Protein 6OME (pdb70)

Organism: Chlamydia trachomatis serovar D (strain ATCC VR-885 / DSM 19411 / UW-3/Cx) (NCBI:txid272561)

Solvent-accessible surface area: 19829 Å² total

Sequence (499 aa):
VVLLYSQASWDQRSKADALVLPFWMKNSKAQEAAVVDEDYKLVYQNALSNFSGKKGETAFLFGNDHTKEQKIVLLGLGKSEEVSGTTVLEAYAQATTVLRKAKCKTVNILFPTISQLRFSVEEEFLTNLAAGVLSLNYNYPTYHKVDTSLPFLEKVTVIGIVSKVGDKIFRKEESSLFEGVYLTRDLVNTNADEVTPEKLAAVAKGLAGEFASLDVKIILDRKAILKEKMGLLAAVAKGAAVEPRFIVLDYQGKPKSKDRTVLIGKGVTFDSGGLDLKPGKAMITMKEDMAGAATVLGIFSALASLELPINVTGIIPATENAIGSAAYKMGDVYVGMTGLSVEIGSTDAEGRLILADAISYALKYCNPTRIIDFATLTGAMVVSLGESVAGFFANNDVLARDLAEASSETGEALWRMPLVEKYDQALHSDIADMKNIGSNRAGSITAALFLQRFLEDNPVAWAHLDIAGTAYHEKEELPYPKYATGFGVRCLIHYMEKFLSK

Secondary structure (DSSP, 8-state):
---EEEE--STTPPP-SEEEEEEEEETTEEEESS---HHHHHHHGGGGGG----TT-EEEEE--TT-SSSEEEEEE---GGG--HHHHHHHHHHHHHHHHHTT--EEEEEPP--TTSSS-HHHHHHHHHHHHHHHS-------SS--PPPPP-EEEEETS-HHHHHHHHHHHHHHHHHHHHHHHHHHS-TTTS-HHHHHHHHHHHHHH-TTEEEEEE-HHHHHHTT-HHHHHHHTT-SS--EEEEEEEES-TT---EEEEEE-EEEEE--TTSPPPHHHHTTGGGGGHHHHHHHHHHHHHHHHT-SSEEEEEEEEEEE--STTPPPTT-EEE-TTS-EEE-S-TT--HHHHHHHHHHHHHHHS--SEEEEEE---HHHHHHHTTTSEEEEES-HHHHHHHHHHHHHHT--EEE----GGGGGGG--SSSSEESS-SSS-HHHHHHHHHHHTTTT---EEEEEE-TTTSEESS--TTS-SEE--TTHHHHHHHIIIIII-

CATH classification: 3.40.630.10

Radius of gyration: 24.14 Å; Cα contacts (8 Å, |Δi|>4): 1195; chains: 1; bounding box: 79×53×53 Å

Foldseek 3Di:
DQAEFEAADPVPDAFFQEEEFAWEADPQFTHGQADDDVLVVVQCVVVRVVDRQAQLDWDWDADDPSDRHGIYIYWHQYHLQPGDLQSLLQRLLSVLVVCLVVVTAEYEYEDGDCVVYPDDPLSNLLSNLLLNLQNLAWADDDDPDDDTGDGHRYYYYYNDDRVRRVVSNVLSVQLVVLLNQLRRLLRDDLVCNAQVVLQVLLVVLCVVFVQKDKDKDWLVRCVVLVAFLLNQQQQPAPDIKMKMKMKGQLAVVDLAEEEEEFQAQCAEQQAPLGDDPVVRVSRNNFRSQSSLLRSLSSSCRVVSQNHIYMYIYTHHHRDYDDRHRDQQDWIAGSVGFIAGEPTSSQSRLSSLLNRLLVCVVPVSHLEYETEGLGDPLQCVVPNQQEWEKEKPDVVVVVLLCVLCSSNVRHYDYDYLDPVQCCQQDDPVGNGYSAGVDDNGVNNSVSSSVVSCVPVPHIYMYINNNRHQFACDQDPSHGHTGGSRPSSSVSSSCNPPPRD

Nearest PDB structures (foldseek):
  6ome-assembly1_A  TM=1.002E+00  e=0.000E+00  Chlamydia trachomatis D/UW-3/CX
  7y1s-assembly1_A  TM=9.127E-01  e=7.440E-50  Bacillus amyloliquefaciens
  5ntf-assembly1_A  TM=8.132E-01  e=7.610E-37  Trypanosoma cruzi
  5ntd-assembly1_G-2  TM=8.049E-01  e=6.940E-36  Trypanosoma brucei brucei
  2hb6-assembly1_A  TM=7.977E-01  e=1.143E-36  Caenorhabditis elegans

B-factor: mean 37.84, std 17.18, range [16.48, 112.56]

InterPro domains:
  IPR000819 Peptidase M17, leucyl aminopeptidase, C-terminal [PF00883] (181-490)
  IPR000819 Peptidase M17, leucyl aminopeptidase, C-terminal [PS00631] (343-350)
  IPR008283 Peptidase M17, leucyl aminopeptidase, N-terminal [PF02789] (20-143)
  IPR011356 Peptidase M17, leucine aminopeptidase/peptidase B [PR00481] (258-275)
  IPR011356 Peptidase M17, leucine aminopeptidase/peptidase B [PR00481] (280-301)
  IPR011356 Peptidase M17, leucine aminopeptidase/peptidase B [PR00481] (317-338)
  IPR011356 Peptidase M17, leucine aminopeptidase/peptidase B [PR00481] (339-359)
  IPR011356 Peptidase M17, leucine aminopeptidase/peptidase B [PR00481] (368-383)
  IPR011356 Peptidase M17, leucine aminopeptidase/peptidase B [PTHR11963] (30-495)
  IPR011356 Peptidase M17, leucine aminopeptidase/peptidase B [cd00433] (16-492)
  IPR023042 Peptidase M17, leucine aminopeptidase [MF_00181] (4-498)
  IPR043472 Macro domain-like [G3DSA:3.40.220.10] (6-166)
  IPR043472 Macro domain-like [SSF52949] (12-179)

Structure (mmCIF, N/CA/C/O backbone):
data_6OME
#
_entry.id   6OME
#
_cell.length_a   137.960
_cell.length_b   137.960
_cell.length_c   128.140
_cell.angle_alpha   90.000
_cell.angle_beta   90.000
_cell.angle_gamma   120.000
#
_symmetry.space_group_name_H-M   'P 63 2 2'
#
loop_
_entity.id
_entity.type
_entity.pdbx_description
1 polymer 'Probable cytosol aminopeptidase'
2 non-polymer 'CARBONATE ION'
3 non-polymer 1,2-ETHANEDIOL
4 non-polymer '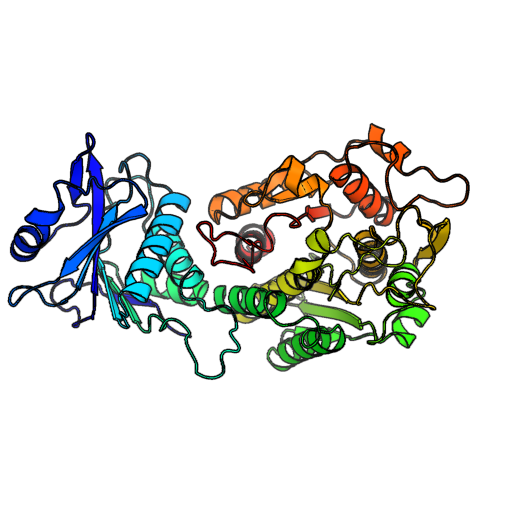SULFATE ION'
5 non-polymer 'ZINC ION'
6 non-polymer 'SODIUM ION'
7 non-polymer 'CHLORIDE ION'
8 non-polymer LEUCINE
9 water water
#
loop_
_atom_site.group_PDB
_atom_site.id
_atom_site.type_symbol
_atom_site.label_atom_id
_atom_site.label_alt_id
_atom_site.label_comp_id
_atom_site.label_asym_id
_atom_site.label_entity_id
_atom_site.label_seq_id
_atom_site.pdbx_PDB_ins_code
_atom_site.Cartn_x
_atom_site.Cartn_y
_atom_site.Cartn_z
_atom_site.occupancy
_atom_site.B_iso_or_equiv
_atom_site.auth_seq_id
_atom_site.auth_comp_id
_atom_site.auth_asym_id
_atom_site.auth_atom_id
_atom_site.pdbx_PDB_model_num
ATOM 1 N N . VAL A 1 10 ? 39.211 72.539 5.842 1.00 61.13 1 VAL A N 1
ATOM 2 C CA . VAL A 1 10 ? 40.371 73.182 6.445 1.00 63.29 1 VAL A CA 1
ATOM 3 C C . VAL A 1 10 ? 39.965 74.379 7.317 1.00 71.09 1 VAL A C 1
ATOM 4 O O . VAL A 1 10 ? 40.550 74.592 8.380 1.00 77.17 1 VAL A O 1
ATOM 6 N N . VAL A 1 11 ? 38.975 75.159 6.881 1.00 60.40 2 VAL A N 1
ATOM 7 C CA . VAL A 1 11 ? 38.483 76.281 7.682 1.00 42.05 2 VAL A CA 1
ATOM 8 C C . VAL A 1 11 ? 37.569 75.740 8.776 1.00 40.09 2 VAL A C 1
ATOM 9 O O . VAL A 1 11 ? 36.559 75.090 8.491 1.00 40.96 2 VAL A O 1
ATOM 13 N N . LEU A 1 12 ? 37.920 76.008 10.028 1.00 30.68 3 LEU A N 1
ATOM 14 C CA . LEU A 1 12 ? 37.198 75.475 11.182 1.00 32.00 3 LEU A CA 1
ATOM 15 C C . LEU A 1 12 ? 36.624 76.552 12.088 1.00 29.85 3 LEU A C 1
ATOM 16 O O . LEU A 1 12 ? 35.478 76.433 12.536 1.00 32.50 3 LEU A O 1
ATOM 21 N N . LEU A 1 13 ? 37.385 77.607 12.354 1.00 32.10 4 LEU A N 1
ATOM 22 C CA . LEU A 1 13 ? 37.082 78.575 13.396 1.00 28.42 4 LEU A CA 1
ATOM 23 C C . LEU A 1 13 ? 36.537 79.865 12.801 1.00 34.92 4 LEU A C 1
ATOM 24 O O . LEU A 1 13 ? 37.046 80.359 11.789 1.00 33.05 4 LEU A O 1
ATOM 29 N N . TYR A 1 14 ? 35.499 80.410 13.446 1.00 35.74 5 TYR A N 1
ATOM 30 C CA . TYR A 1 14 ? 34.828 81.633 13.024 1.00 32.39 5 TYR A CA 1
ATOM 31 C C . TYR A 1 14 ? 34.586 82.540 14.224 1.00 36.91 5 TYR A C 1
ATOM 32 O O . TYR A 1 14 ? 34.409 82.071 15.350 1.00 42.09 5 TYR A O 1
ATOM 41 N N . SER A 1 15 ? 34.581 83.843 13.967 1.00 36.98 6 SER A N 1
ATOM 42 C CA . SER A 1 15 ? 34.259 84.856 14.963 1.00 41.02 6 SER A CA 1
ATOM 43 C C . SER A 1 15 ? 32.809 85.289 14.808 1.00 49.49 6 SER A C 1
ATOM 44 O O . SER A 1 15 ? 32.301 85.398 13.689 1.00 52.76 6 SER A O 1
ATOM 47 N N . GLN A 1 16 ? 32.156 85.554 15.937 1.00 47.41 7 GLN A N 1
ATOM 48 C CA . GLN A 1 16 ? 30.790 86.073 15.963 1.00 47.67 7 GLN A CA 1
ATOM 49 C C . GLN A 1 16 ? 30.699 87.088 17.092 1.00 44.07 7 GLN A C 1
ATOM 50 O O . GLN A 1 16 ? 30.971 86.752 18.246 1.00 45.10 7 GLN A O 1
ATOM 56 N N . ALA A 1 17 ? 30.315 88.323 16.767 1.00 46.87 8 ALA A N 1
ATOM 57 C CA . ALA A 1 17 ? 30.323 89.382 17.772 1.00 50.75 8 ALA A CA 1
ATOM 58 C C . ALA A 1 17 ? 29.127 89.289 18.715 1.00 51.73 8 ALA A C 1
ATOM 59 O O . ALA A 1 17 ? 29.275 89.473 19.929 1.00 52.02 8 ALA A O 1
ATOM 61 N N . SER A 1 18 ? 27.942 89.003 18.183 1.00 55.14 9 SER A N 1
ATOM 62 C CA . SER A 1 18 ? 26.705 89.090 18.949 1.00 58.96 9 SER A CA 1
ATOM 63 C C . SER A 1 18 ? 26.338 87.732 19.532 1.00 55.59 9 SER A C 1
ATOM 64 O O . SER A 1 18 ? 26.172 86.758 18.789 1.00 56.02 9 SER A O 1
ATOM 67 N N . TRP A 1 19 ? 26.202 87.677 20.860 1.00 56.53 10 TRP A N 1
ATOM 68 C CA . TRP A 1 19 ? 25.633 86.498 21.506 1.00 59.10 10 TRP A CA 1
ATOM 69 C C . TRP A 1 19 ? 24.210 86.236 21.022 1.00 63.64 10 TRP A C 1
ATOM 70 O O . TRP A 1 19 ? 23.818 85.082 20.808 1.00 53.43 10 TRP A O 1
ATOM 81 N N . ASP A 1 20 ? 23.428 87.298 20.824 1.00 66.60 11 ASP A N 1
ATOM 82 C CA . ASP A 1 20 ? 22.016 87.134 20.500 1.00 72.74 11 ASP A CA 1
ATOM 83 C C . ASP A 1 20 ? 21.791 86.676 19.065 1.00 69.47 11 ASP A C 1
ATOM 84 O O . ASP A 1 20 ? 20.782 86.021 18.785 1.00 69.06 11 ASP A O 1
ATOM 89 N N . GLN A 1 21 ? 22.710 86.984 18.153 1.00 74.68 12 GLN A N 1
ATOM 90 C CA . GLN A 1 21 ? 22.555 86.629 16.749 1.00 77.11 12 GLN A CA 1
ATOM 91 C C . GLN A 1 21 ? 23.342 85.386 16.356 1.00 71.80 12 GLN A C 1
ATOM 92 O O . GLN A 1 21 ? 23.463 85.099 15.162 1.00 73.94 12 GLN A O 1
ATOM 98 N N . ARG A 1 22 ? 23.875 84.645 17.324 1.00 65.01 13 ARG A N 1
ATOM 99 C CA . ARG A 1 22 ? 24.600 83.424 17.005 1.00 55.49 13 ARG A CA 1
ATOM 100 C C . ARG A 1 22 ? 23.652 82.373 16.442 1.00 57.98 13 ARG A C 1
ATOM 101 O O . ARG A 1 22 ? 22.460 82.338 16.762 1.00 54.47 13 ARG A O 1
ATOM 109 N N . SER A 1 23 ? 24.193 81.511 15.591 1.00 54.43 14 SER A N 1
ATOM 110 C CA . SER A 1 23 ? 23.411 80.413 15.056 1.00 62.75 14 SER A CA 1
ATOM 111 C C . SER A 1 23 ? 23.375 79.259 16.050 1.00 60.11 14 SER A C 1
ATOM 112 O O . SER A 1 23 ? 24.172 79.187 16.990 1.00 58.15 14 SER A O 1
ATOM 115 N N . LYS A 1 24 ? 22.425 78.354 15.839 1.00 52.78 15 LYS A N 1
ATOM 116 C CA . LYS A 1 24 ? 22.376 77.147 16.647 1.00 53.93 15 LYS A CA 1
ATOM 117 C C . LYS A 1 24 ? 23.637 76.323 16.419 1.00 58.60 15 LYS A C 1
ATOM 118 O O . LYS A 1 24 ? 24.242 76.347 15.344 1.00 62.30 15 LYS A O 1
ATOM 120 N N . ALA A 1 25 ? 24.055 75.622 17.464 1.00 51.47 16 ALA A N 1
ATOM 121 C CA . ALA A 1 25 ? 25.173 74.699 17.385 1.00 44.75 16 ALA A CA 1
ATOM 122 C C . ALA A 1 25 ? 24.845 73.504 18.262 1.00 46.83 16 ALA A C 1
ATOM 123 O O . ALA A 1 25 ? 23.948 73.563 19.105 1.00 49.74 16 ALA A O 1
ATOM 125 N N . ASP A 1 26 ? 25.569 72.407 18.045 1.00 42.16 17 ASP A N 1
ATOM 126 C CA . ASP A 1 26 ? 25.335 71.208 18.842 1.00 45.94 17 ASP A CA 1
ATOM 127 C C . ASP A 1 26 ? 25.662 71.455 20.307 1.00 46.95 17 ASP A C 1
ATOM 128 O O . ASP A 1 26 ? 24.994 70.922 21.204 1.00 47.87 17 ASP A O 1
ATOM 133 N N . ALA A 1 27 ? 26.682 72.266 20.568 1.00 38.87 18 ALA A N 1
ATOM 134 C CA . ALA A 1 27 ? 27.204 72.439 21.910 1.00 42.13 18 ALA A CA 1
ATOM 135 C C . ALA A 1 27 ? 27.560 73.898 22.145 1.00 45.82 18 ALA A C 1
ATOM 136 O O . ALA A 1 27 ? 27.856 74.651 21.213 1.00 41.74 18 ALA A O 1
ATOM 138 N N . LEU A 1 28 ? 27.514 74.284 23.417 1.00 44.68 19 LEU A N 1
ATOM 139 C CA . LEU A 1 28 ? 27.944 75.594 23.884 1.00 41.89 19 LEU A CA 1
ATOM 140 C C . LEU A 1 28 ? 28.989 75.389 24.969 1.00 40.68 19 LEU A C 1
ATOM 141 O O . LEU A 1 28 ? 28.766 74.607 25.900 1.00 50.58 19 LEU A O 1
ATOM 146 N N . VAL A 1 29 ? 30.126 76.070 24.849 1.00 35.61 20 VAL A N 1
ATOM 147 C CA . VAL A 1 29 ? 31.194 75.987 25.842 1.00 39.03 20 VAL A CA 1
ATOM 148 C C . VAL A 1 29 ? 31.187 77.277 26.647 1.00 42.71 20 VAL A C 1
ATOM 149 O O . VAL A 1 29 ? 31.504 78.352 26.123 1.00 40.32 20 VAL A O 1
ATOM 153 N N . LEU A 1 30 ? 30.848 77.170 27.924 1.00 42.90 21 LEU A N 1
ATOM 154 C CA . LEU A 1 30 ? 30.804 78.321 28.816 1.00 40.36 21 LEU A CA 1
ATOM 155 C C . LEU A 1 30 ? 32.063 78.368 29.669 1.00 45.60 21 LEU A C 1
ATOM 156 O O . LEU A 1 30 ? 32.447 77.340 30.251 1.00 44.16 21 LEU A O 1
ATOM 161 N N . PRO A 1 31 ? 32.735 79.515 29.764 1.00 41.90 22 PRO A N 1
ATOM 162 C CA . PRO A 1 31 ? 33.985 79.588 30.528 1.00 45.50 22 PRO A CA 1
ATOM 163 C C . PRO A 1 31 ? 33.761 79.995 31.978 1.00 47.57 22 PRO A C 1
ATOM 164 O O . PRO A 1 31 ? 32.905 80.821 32.296 1.00 49.17 22 PRO A O 1
ATOM 168 N N . PHE A 1 32 ? 34.561 79.412 32.871 1.00 46.99 23 PHE A N 1
ATOM 169 C CA . PHE A 1 32 ? 34.473 79.686 34.298 1.00 51.07 23 PHE A CA 1
ATOM 170 C C . PHE A 1 32 ? 35.864 79.868 34.877 1.00 49.78 23 PHE A C 1
ATOM 171 O O . PHE A 1 32 ? 36.798 79.156 34.501 1.00 46.11 23 PHE A O 1
ATOM 179 N N . TRP A 1 33 ? 35.997 80.824 35.789 1.00 55.04 24 TRP A N 1
ATOM 180 C CA . TRP A 1 33 ? 37.153 80.866 36.666 1.00 58.87 24 TRP A CA 1
ATOM 181 C C . TRP A 1 33 ? 36.869 80.035 37.912 1.00 61.08 24 TRP A C 1
ATOM 182 O O . TRP A 1 33 ? 35.740 79.605 38.163 1.00 59.34 24 TRP A O 1
ATOM 193 N N . MET A 1 34 ? 37.911 79.813 38.704 1.00 60.47 25 MET A N 1
ATOM 194 C CA . MET A 1 34 ? 37.762 79.280 40.051 1.00 61.22 25 MET A CA 1
ATOM 195 C C . MET A 1 34 ? 38.060 80.407 41.030 1.00 66.15 25 MET A C 1
ATOM 196 O O . MET A 1 34 ? 39.138 81.007 40.978 1.00 68.12 25 MET A O 1
ATOM 201 N N . LYS A 1 35 ? 37.095 80.711 41.896 1.00 71.29 26 LYS A N 1
ATOM 202 C CA . LYS A 1 35 ? 37.251 81.722 42.936 1.00 77.78 26 LYS A CA 1
ATOM 203 C C . LYS A 1 35 ? 36.909 81.079 44.269 1.00 80.19 26 LYS A C 1
ATOM 204 O O . LYS A 1 35 ? 35.765 80.662 44.480 1.00 78.46 26 LYS A O 1
ATOM 206 N N . ASN A 1 36 ? 37.898 80.999 45.158 1.00 86.97 27 ASN A N 1
ATOM 207 C CA . ASN A 1 36 ? 37.752 80.343 46.457 1.00 90.99 27 ASN A CA 1
ATOM 208 C C . ASN A 1 36 ? 37.170 78.938 46.300 1.00 92.93 27 ASN A C 1
ATOM 209 O O . ASN A 1 36 ? 36.199 78.562 46.959 1.00 98.73 27 ASN A O 1
ATOM 214 N N . SER A 1 37 ? 37.765 78.167 45.388 1.00 85.10 28 SER A N 1
ATOM 215 C CA . SER A 1 37 ? 37.393 76.775 45.133 1.00 86.49 28 SER A CA 1
ATOM 216 C C . SER A 1 37 ? 35.964 76.629 44.616 1.00 82.01 28 SER A C 1
ATOM 217 O O . SER A 1 37 ? 35.415 75.523 44.616 1.00 75.87 28 SER A O 1
ATOM 220 N N . LYS A 1 38 ? 35.347 77.721 44.171 1.00 81.64 29 LYS A N 1
ATOM 221 C CA . LYS A 1 38 ? 34.002 77.696 43.615 1.00 72.55 29 LYS A CA 1
ATOM 222 C C . LYS A 1 38 ? 34.039 78.166 42.168 1.00 68.40 29 LYS A C 1
ATOM 223 O O . LYS A 1 38 ? 34.845 79.029 41.805 1.00 70.72 29 LYS A O 1
ATOM 225 N N . ALA A 1 39 ? 33.175 77.590 41.339 1.00 62.43 30 ALA A N 1
ATOM 226 C CA . ALA A 1 39 ? 33.101 78.014 39.950 1.00 61.42 30 ALA A CA 1
ATOM 227 C C . ALA A 1 39 ? 32.517 79.416 39.866 1.00 65.08 30 ALA A C 1
ATOM 228 O O . ALA A 1 39 ? 31.532 79.734 40.536 1.00 65.93 30 ALA A O 1
ATOM 230 N N . GLN A 1 40 ? 33.137 80.261 39.043 1.00 61.90 31 GLN A N 1
ATOM 231 C CA . GLN A 1 40 ? 32.681 81.629 38.833 1.00 62.78 31 GLN A CA 1
ATOM 232 C C . GLN A 1 40 ? 32.621 81.917 37.342 1.00 60.25 31 GLN A C 1
ATOM 233 O O . GLN A 1 40 ? 33.626 81.759 36.641 1.00 54.07 31 GLN A O 1
ATOM 239 N N . GLU A 1 41 ? 31.449 82.343 36.865 1.00 60.57 32 GLU A N 1
ATOM 240 C CA . GLU A 1 41 ? 31.279 82.642 35.446 1.00 59.41 32 GLU A CA 1
ATOM 241 C C . GLU A 1 41 ? 32.322 83.648 34.981 1.00 58.91 32 GLU A C 1
ATOM 242 O O . GLU A 1 41 ? 32.537 84.681 35.622 1.00 55.47 32 GLU A O 1
ATOM 248 N N . ALA A 1 42 ? 32.973 83.336 33.862 1.00 56.18 33 ALA A N 1
ATOM 249 C CA . ALA A 1 42 ? 33.967 84.217 33.271 1.00 52.32 33 ALA A CA 1
ATOM 250 C C . ALA A 1 42 ? 33.384 85.134 32.208 1.00 53.22 33 ALA A C 1
ATOM 251 O O . ALA A 1 42 ? 34.087 86.028 31.727 1.00 61.21 33 ALA A O 1
ATOM 253 N N . ALA A 1 43 ? 32.125 84.933 31.829 1.00 53.76 34 ALA A N 1
ATOM 254 C CA . ALA A 1 43 ? 31.438 85.814 30.898 1.00 54.70 34 ALA A CA 1
ATOM 255 C C . ALA A 1 43 ? 30.014 86.027 31.387 1.00 62.80 34 ALA A C 1
ATOM 256 O O . ALA A 1 43 ? 29.522 85.309 32.261 1.00 64.01 34 ALA A O 1
ATOM 258 N N . VAL A 1 44 ? 29.352 87.033 30.817 1.00 65.39 35 VAL A N 1
ATOM 259 C CA . VAL A 1 44 ? 27.950 87.286 31.132 1.00 70.71 35 VAL A CA 1
ATOM 260 C C . VAL A 1 44 ? 27.104 86.182 30.512 1.00 72.46 35 VAL A C 1
ATOM 261 O O . VAL A 1 44 ? 27.141 85.958 29.295 1.00 69.29 35 VAL A O 1
ATOM 265 N N . VAL A 1 45 ? 26.342 85.483 31.347 1.00 68.72 36 VAL A N 1
ATOM 266 C CA . VAL A 1 45 ? 25.549 84.338 30.918 1.00 68.44 36 VAL A CA 1
ATOM 267 C C . VAL A 1 45 ? 24.078 84.662 31.125 1.00 74.35 36 VAL A C 1
ATOM 268 O O . VAL A 1 45 ? 23.684 85.128 32.201 1.00 68.88 36 VAL A O 1
ATOM 272 N N . ASP A 1 46 ? 23.278 84.434 30.083 1.00 79.71 37 ASP A N 1
ATOM 273 C CA . ASP A 1 46 ? 21.827 84.537 30.183 1.00 79.58 37 ASP A CA 1
ATOM 274 C C . ASP A 1 46 ? 21.325 83.736 31.380 1.00 81.46 37 ASP A C 1
ATOM 275 O O . ASP A 1 46 ? 21.666 82.561 31.544 1.00 82.71 37 ASP A O 1
ATOM 280 N N . GLU A 1 47 ? 20.511 84.382 32.222 1.00 77.58 38 GLU A N 1
ATOM 281 C CA . GLU A 1 47 ? 20.101 83.755 33.476 1.00 78.79 38 GLU A CA 1
ATOM 282 C C . GLU A 1 47 ? 19.303 82.476 33.240 1.00 77.98 38 GLU A C 1
ATOM 283 O O . GLU A 1 47 ? 19.302 81.580 34.092 1.00 81.15 38 GLU A O 1
ATOM 289 N N . ASP A 1 48 ? 18.625 82.369 32.095 1.00 72.52 39 ASP A N 1
ATOM 290 C CA . ASP A 1 48 ? 17.956 81.119 31.752 1.00 73.39 39 ASP A CA 1
ATOM 291 C C . ASP A 1 48 ? 18.959 79.994 31.534 1.00 81.47 39 ASP A C 1
ATOM 292 O O . ASP A 1 48 ? 18.679 78.838 31.875 1.00 85.39 39 ASP A O 1
ATOM 294 N N . TYR A 1 49 ? 20.130 80.310 30.975 1.00 75.55 40 TYR A N 1
ATOM 295 C CA . TYR A 1 49 ? 21.181 79.307 30.840 1.00 65.60 40 TYR A CA 1
ATOM 296 C C . TYR A 1 49 ? 21.788 78.959 32.191 1.00 65.55 40 TYR A C 1
ATOM 297 O O . TYR A 1 49 ? 22.150 77.800 32.425 1.00 66.05 40 TYR A O 1
ATOM 306 N N . LYS A 1 50 ? 21.896 79.942 33.088 1.00 68.70 41 LYS A N 1
ATOM 307 C CA . LYS A 1 50 ? 22.446 79.688 34.416 1.00 72.50 41 LYS A CA 1
ATOM 308 C C . LYS A 1 50 ? 21.618 78.663 35.176 1.00 70.42 41 LYS A C 1
ATOM 309 O O . LYS A 1 50 ? 22.172 77.783 35.843 1.00 68.51 41 LYS A O 1
ATOM 315 N N . LEU A 1 51 ? 20.288 78.765 35.100 1.00 70.45 42 LEU A N 1
ATOM 316 C CA . LEU A 1 51 ? 19.440 77.807 35.804 1.00 74.47 42 LEU A CA 1
ATOM 317 C C . LEU A 1 51 ? 19.640 76.390 35.277 1.00 74.69 42 LEU A C 1
ATOM 318 O O . LEU A 1 51 ? 19.504 75.421 36.033 1.00 78.64 42 LEU A O 1
ATOM 320 N N . VAL A 1 52 ? 19.989 76.252 33.997 1.00 70.42 43 VAL A N 1
ATOM 321 C CA . VAL A 1 52 ? 20.105 74.931 33.387 1.00 73.36 43 VAL A CA 1
ATOM 322 C C . VAL A 1 52 ? 21.249 74.137 34.010 1.00 75.40 43 VAL A C 1
ATOM 323 O O . VAL A 1 52 ? 21.116 72.934 34.266 1.00 83.17 43 VAL A O 1
ATOM 327 N N . TYR A 1 53 ? 22.387 74.781 34.266 1.00 65.83 44 TYR A N 1
ATOM 328 C CA . TYR A 1 53 ? 23.555 74.061 34.754 1.00 67.36 44 TYR A CA 1
ATOM 329 C C . TYR A 1 53 ? 23.766 74.199 36.257 1.00 71.34 44 TYR A C 1
ATOM 330 O O . TYR A 1 53 ? 24.814 73.779 36.758 1.00 71.78 44 TYR A O 1
ATOM 339 N N . GLN A 1 54 ? 22.794 74.759 36.988 1.00 75.76 45 GLN A N 1
ATOM 340 C CA . GLN A 1 54 ? 22.942 74.892 38.436 1.00 78.98 45 GLN A CA 1
ATOM 341 C C . GLN A 1 54 ? 23.188 73.541 39.096 1.00 86.01 45 GLN A C 1
ATOM 342 O O . GLN A 1 54 ? 23.981 73.440 40.040 1.00 83.67 45 GLN A O 1
ATOM 348 N N . ASN A 1 55 ? 22.524 72.490 38.606 1.00 90.89 46 ASN A N 1
ATOM 349 C CA . ASN A 1 55 ? 22.719 71.158 39.171 1.00 92.91 46 ASN A CA 1
ATOM 350 C C . ASN A 1 55 ? 24.186 70.745 39.130 1.00 86.11 46 ASN A C 1
ATOM 351 O O . ASN A 1 55 ? 24.677 70.075 40.046 1.00 88.89 46 ASN A O 1
ATOM 356 N N . ALA A 1 56 ? 24.903 71.150 38.084 1.00 72.17 47 ALA A N 1
ATOM 357 C CA . ALA A 1 56 ? 26.261 70.677 37.851 1.00 70.53 47 ALA A CA 1
ATOM 358 C C . ALA A 1 56 ? 27.315 71.402 38.680 1.00 77.61 47 ALA A C 1
ATOM 359 O O . ALA A 1 56 ? 28.469 70.958 38.700 1.00 82.58 47 ALA A O 1
ATOM 361 N N . LEU A 1 57 ? 26.961 72.489 39.371 1.00 74.06 48 LEU A N 1
ATOM 362 C CA . LEU A 1 57 ? 27.981 73.308 40.020 1.00 76.76 48 LEU A CA 1
ATOM 363 C C . LEU A 1 57 ? 28.553 72.674 41.281 1.00 78.72 48 LEU A C 1
ATOM 364 O O . LEU A 1 57 ? 29.635 73.080 41.720 1.00 77.43 48 LEU A O 1
ATOM 369 N N . SER A 1 58 ? 27.861 71.705 41.885 1.00 81.53 49 SER A N 1
ATOM 370 C CA . SER A 1 58 ? 28.352 71.153 43.144 1.00 90.22 49 SER A CA 1
ATOM 371 C C . SER A 1 58 ? 29.594 70.293 42.939 1.00 92.02 49 SER A C 1
ATOM 372 O O . SER A 1 58 ? 30.425 70.184 43.848 1.00 98.57 49 SER A O 1
ATOM 375 N N . ASN A 1 59 ? 29.746 69.681 41.762 1.00 80.00 50 ASN A N 1
ATOM 376 C CA . ASN A 1 59 ? 30.922 68.880 41.444 1.00 70.56 50 ASN A CA 1
ATOM 377 C C . ASN A 1 59 ? 31.788 69.524 40.364 1.00 71.76 50 ASN A C 1
ATOM 378 O O . ASN A 1 59 ? 32.606 68.841 39.743 1.00 66.74 50 ASN A O 1
ATOM 380 N N . PHE A 1 60 ? 31.619 70.823 40.127 1.00 70.99 51 PHE A N 1
ATOM 381 C CA . PHE A 1 60 ? 32.420 71.568 39.162 1.00 62.11 51 PHE A CA 1
ATOM 382 C C . PHE A 1 60 ? 32.870 72.863 39.817 1.00 69.90 51 PHE A C 1
ATOM 383 O O . PHE A 1 60 ? 32.033 73.675 40.224 1.00 69.20 51 PHE A O 1
ATOM 391 N N . SER A 1 61 ? 34.182 73.063 39.913 1.00 64.36 52 SER A N 1
ATOM 392 C CA . SER A 1 61 ? 34.717 74.208 40.634 1.00 69.38 52 SER A CA 1
ATOM 393 C C . SER A 1 61 ? 35.472 75.186 39.747 1.00 60.09 52 SER A C 1
ATOM 394 O O . SER A 1 61 ? 36.006 76.175 40.261 1.00 65.55 52 SER A O 1
ATOM 397 N N . GLY A 1 62 ? 35.525 74.951 38.440 1.00 56.21 53 GLY A N 1
ATOM 398 C CA . GLY A 1 62 ? 36.224 75.852 37.548 1.00 49.10 53 GLY A CA 1
ATOM 399 C C . GLY A 1 62 ? 37.728 75.710 37.530 1.00 53.89 53 GLY A C 1
ATOM 400 O O . GLY A 1 62 ? 38.412 76.606 37.023 1.00 54.69 53 GLY A O 1
ATOM 401 N N . LYS A 1 63 ? 38.270 74.619 38.070 1.00 56.51 54 LYS A N 1
ATOM 402 C CA . LYS A 1 63 ? 39.703 74.376 37.971 1.00 58.64 54 LYS A CA 1
ATOM 403 C C . LYS A 1 63 ? 40.100 74.243 36.502 1.00 57.50 54 LYS A C 1
ATOM 404 O O . LYS A 1 63 ? 39.291 73.856 35.655 1.00 54.64 54 LYS A O 1
ATOM 406 N N . LYS A 1 64 ? 41.350 74.591 36.190 1.00 57.80 55 LYS A N 1
ATOM 407 C CA . LYS A 1 64 ? 41.735 74.715 34.787 1.00 58.23 55 LYS A CA 1
ATOM 408 C C . LYS A 1 64 ? 41.663 73.369 34.081 1.00 55.50 55 LYS A C 1
ATOM 409 O O . LYS A 1 64 ? 42.212 72.370 34.553 1.00 53.17 55 LYS A O 1
ATOM 415 N N . GLY A 1 65 ? 40.967 73.348 32.944 1.00 48.20 56 GLY A N 1
ATOM 416 C CA . GLY A 1 65 ? 40.740 72.131 32.202 1.00 47.53 56 GLY A CA 1
ATOM 417 C C . GLY A 1 65 ? 39.616 71.264 32.720 1.00 49.13 56 GLY A C 1
ATOM 418 O O . GLY A 1 65 ? 39.269 70.272 32.065 1.00 47.91 56 GLY A O 1
ATOM 419 N N . GLU A 1 66 ? 39.041 71.588 33.876 1.00 52.23 57 GLU A N 1
ATOM 420 C CA . GLU A 1 66 ? 37.900 70.836 34.372 1.00 45.84 57 GLU A CA 1
ATOM 421 C C . GLU A 1 66 ? 36.701 71.080 33.468 1.00 47.71 57 GLU A C 1
ATOM 422 O O . GLU A 1 66 ? 36.500 72.188 32.963 1.00 45.85 57 GLU A O 1
ATOM 428 N N . THR A 1 67 ? 35.916 70.035 33.231 1.00 43.73 58 THR A N 1
ATOM 429 C CA . THR A 1 67 ? 34.723 70.163 32.412 1.00 47.22 58 THR A CA 1
ATOM 430 C C . THR A 1 67 ? 33.531 69.556 33.133 1.00 47.94 58 THR A C 1
ATOM 431 O O . THR A 1 67 ? 33.670 68.662 33.972 1.00 52.02 58 THR A O 1
ATOM 435 N N . ALA A 1 68 ? 32.355 70.071 32.807 1.00 47.23 59 ALA A N 1
ATOM 436 C CA . ALA A 1 68 ? 31.096 69.474 33.216 1.00 46.41 59 ALA A CA 1
ATOM 437 C C . ALA A 1 68 ? 30.206 69.426 31.989 1.00 53.97 59 ALA A C 1
ATOM 438 O O . ALA A 1 68 ? 30.049 70.434 31.293 1.00 59.01 59 ALA A O 1
ATOM 440 N N . PHE A 1 69 ? 29.648 68.256 31.711 1.00 50.60 60 PHE A N 1
ATOM 441 C CA . PHE A 1 69 ? 28.797 68.059 30.550 1.00 53.63 60 PHE A CA 1
ATOM 442 C C . PHE A 1 69 ? 27.351 67.919 31.000 1.00 57.67 60 PHE A C 1
ATOM 443 O O . PHE A 1 69 ? 27.052 67.148 31.918 1.00 66.57 60 PHE A O 1
ATOM 451 N N . LEU A 1 70 ? 26.460 68.658 30.348 1.00 53.19 61 LEU A N 1
ATOM 452 C CA . LEU A 1 70 ? 25.044 68.611 30.667 1.00 58.96 61 LEU A CA 1
ATOM 453 C C . LEU A 1 70 ? 24.262 68.918 29.401 1.00 58.38 61 LEU A C 1
ATOM 454 O O . LEU A 1 70 ? 24.806 69.421 28.417 1.00 53.71 61 LEU A O 1
ATOM 459 N N . PHE A 1 71 ? 22.975 68.613 29.435 1.00 60.85 62 PHE A N 1
ATOM 460 C CA . PHE A 1 71 ? 22.110 68.851 28.293 1.00 67.04 62 PHE A CA 1
ATOM 461 C C . PHE A 1 71 ? 21.322 70.137 28.492 1.00 69.19 62 PHE A C 1
ATOM 462 O O . PHE A 1 71 ? 21.012 70.528 29.620 1.00 76.19 62 PHE A O 1
ATOM 470 N N . GLY A 1 72 ? 21.017 70.802 27.380 1.00 67.19 63 GLY A N 1
ATOM 471 C CA . GLY A 1 72 ? 20.171 71.977 27.396 1.00 64.83 63 GLY A CA 1
ATOM 472 C C . GLY A 1 72 ? 18.715 71.600 27.573 1.00 65.70 63 GLY A C 1
ATOM 473 O O . GLY A 1 72 ? 18.376 70.485 27.977 1.00 69.74 63 GLY A O 1
ATOM 474 N N . ASN A 1 73 ? 17.840 72.550 27.269 1.00 66.21 64 ASN A N 1
ATOM 475 C CA . ASN A 1 73 ? 16.406 72.297 27.331 1.00 73.68 64 ASN A CA 1
ATOM 476 C C . ASN A 1 73 ? 15.718 73.202 26.314 1.00 77.06 64 ASN A C 1
ATOM 477 O O . ASN A 1 73 ? 16.367 73.753 25.418 1.00 73.24 64 ASN A O 1
ATOM 482 N N . ASP A 1 74 ? 14.399 73.361 26.454 1.00 81.12 65 ASP A N 1
ATOM 483 C CA . ASP A 1 74 ? 13.646 74.219 25.548 1.00 79.74 65 ASP A CA 1
ATOM 484 C C . ASP A 1 74 ? 14.027 75.689 25.689 1.00 85.59 65 ASP A C 1
ATOM 485 O O . ASP A 1 74 ? 13.729 76.481 24.789 1.00 86.76 65 ASP A O 1
ATOM 487 N N . HIS A 1 75 ? 14.689 76.067 26.783 1.00 86.46 66 HIS A N 1
ATOM 488 C CA . HIS A 1 75 ? 15.054 77.454 27.040 1.00 87.29 66 HIS A CA 1
ATOM 489 C C . HIS A 1 75 ? 16.472 77.797 26.598 1.00 80.79 66 HIS A C 1
ATOM 490 O O . HIS A 1 75 ? 16.887 78.952 26.741 1.00 81.08 66 HIS A O 1
ATOM 492 N N . THR A 1 76 ? 17.227 76.836 26.073 1.00 72.53 67 THR A N 1
ATOM 493 C CA . THR A 1 76 ? 18.556 77.102 25.546 1.00 66.50 67 THR A CA 1
ATOM 494 C C . THR A 1 76 ? 18.603 76.762 24.063 1.00 70.37 67 THR A C 1
ATOM 495 O O . THR A 1 76 ? 17.928 75.839 23.597 1.00 72.89 67 THR A O 1
ATOM 499 N N . LYS A 1 77 ? 19.403 77.528 23.325 1.00 69.53 68 LYS A N 1
ATOM 500 C CA . LYS A 1 77 ? 19.614 77.275 21.907 1.00 67.49 68 LYS A CA 1
ATOM 501 C C . LYS A 1 77 ? 20.345 75.950 21.718 1.00 69.27 68 LYS A C 1
ATOM 502 O O . LYS A 1 77 ? 19.782 74.991 21.181 1.00 77.59 68 LYS A O 1
ATOM 508 N N . GLU A 1 78 ? 21.592 75.886 22.173 1.00 59.17 69 GLU A N 1
ATOM 509 C CA . GLU A 1 78 ? 22.375 74.660 22.082 1.00 52.89 69 GLU A CA 1
ATOM 510 C C . GLU A 1 78 ? 21.849 73.612 23.058 1.00 60.05 69 GLU A C 1
ATOM 511 O O . GLU A 1 78 ? 21.466 73.928 24.188 1.00 62.05 69 GLU A O 1
ATOM 517 N N . GLN A 1 79 ? 21.841 72.351 22.622 1.00 57.66 70 GLN A N 1
ATOM 518 C CA . GLN A 1 79 ? 21.254 71.275 23.411 1.00 62.37 70 GLN A CA 1
ATOM 519 C C . GLN A 1 79 ? 22.272 70.489 24.222 1.00 60.98 70 GLN A C 1
ATOM 520 O O . GLN A 1 79 ? 21.877 69.658 25.045 1.00 61.61 70 GLN A O 1
ATOM 526 N N . LYS A 1 80 ? 23.560 70.720 24.009 1.00 54.48 71 LYS A N 1
ATOM 527 C CA . LYS A 1 80 ? 24.603 70.216 24.884 1.00 52.34 71 LYS A CA 1
ATOM 528 C C . LYS A 1 80 ? 25.401 71.406 25.384 1.00 53.05 71 LYS A C 1
ATOM 529 O O . LYS A 1 80 ? 25.595 72.381 24.654 1.00 51.20 71 LYS A O 1
ATOM 535 N N . ILE A 1 81 ? 25.830 71.346 26.639 1.00 52.29 72 ILE A N 1
ATOM 536 C CA . ILE A 1 81 ? 26.525 72.455 27.278 1.00 50.29 72 ILE A CA 1
ATOM 537 C C . ILE A 1 81 ? 27.740 71.908 28.009 1.00 53.15 72 ILE A C 1
ATOM 538 O O . ILE A 1 81 ? 27.622 70.972 28.809 1.00 51.65 72 ILE A O 1
ATOM 543 N N . VAL A 1 82 ? 28.905 72.482 27.728 1.00 45.02 73 VAL A N 1
ATOM 544 C CA . VAL A 1 82 ? 30.137 72.154 28.433 1.00 45.99 73 VAL A CA 1
ATOM 545 C C . VAL A 1 82 ? 30.515 73.359 29.283 1.00 46.50 73 VAL A C 1
ATOM 546 O O . VAL A 1 82 ? 30.629 74.479 28.771 1.00 40.83 73 VAL A O 1
ATOM 550 N N . LEU A 1 83 ? 30.662 73.141 30.585 1.00 45.16 74 LEU A N 1
ATOM 551 C CA . LEU A 1 83 ? 31.267 74.129 31.461 1.00 44.68 74 LEU A CA 1
ATOM 552 C C . LEU A 1 83 ? 32.765 73.860 31.489 1.00 47.78 74 LEU A C 1
ATOM 553 O O . LEU A 1 83 ? 33.188 72.721 31.712 1.00 47.84 74 LEU A O 1
ATOM 558 N N . LEU A 1 84 ? 33.561 74.893 31.237 1.00 42.34 75 LEU A N 1
ATOM 559 C CA . LEU A 1 84 ? 35.004 74.740 31.099 1.00 44.79 75 LEU A CA 1
ATOM 560 C C . LEU A 1 84 ? 35.696 75.615 32.131 1.00 43.97 75 LEU A C 1
ATOM 561 O O . LEU A 1 84 ? 35.473 76.828 32.169 1.00 42.97 75 LEU A O 1
ATOM 566 N N . GLY A 1 85 ? 36.536 75.000 32.958 1.00 44.97 76 GLY A N 1
ATOM 567 C CA . GLY A 1 85 ? 37.293 75.735 33.957 1.00 46.90 76 GLY A CA 1
ATOM 568 C C . GLY A 1 85 ? 38.589 76.281 33.378 1.00 45.06 76 GLY A C 1
ATOM 569 O O . GLY A 1 85 ? 39.270 75.617 32.595 1.00 43.59 76 GLY A O 1
ATOM 570 N N . LEU A 1 86 ? 38.909 77.513 33.765 1.00 47.09 77 LEU A N 1
ATOM 571 C CA . LEU A 1 86 ? 40.146 78.162 33.358 1.00 45.47 77 LEU A CA 1
ATOM 572 C C . LEU A 1 86 ? 41.084 78.451 34.524 1.00 51.68 77 LEU A C 1
ATOM 573 O O . LEU A 1 86 ? 42.132 79.071 34.315 1.00 53.86 77 LEU A O 1
ATOM 578 N N . GLY A 1 87 ? 40.739 78.030 35.738 1.00 51.06 78 GLY A N 1
ATOM 579 C CA . GLY A 1 87 ? 41.566 78.308 36.897 1.00 48.34 78 GLY A CA 1
ATOM 580 C C . GLY A 1 87 ? 41.356 79.708 37.448 1.00 55.62 78 GLY A C 1
ATOM 581 O O . GLY A 1 87 ? 40.408 80.419 37.099 1.00 55.00 78 GLY A O 1
ATOM 582 N N . LYS A 1 88 ? 42.271 80.103 38.336 1.00 54.64 79 LYS A N 1
ATOM 583 C CA . LYS A 1 88 ? 42.223 81.436 38.925 1.00 60.17 79 LYS A CA 1
ATOM 584 C C . LYS A 1 88 ? 42.444 82.493 37.846 1.00 59.71 79 LYS A C 1
ATOM 585 O O . LYS A 1 88 ? 43.366 82.382 37.031 1.00 54.92 79 LYS A O 1
ATOM 587 N N . SER A 1 89 ? 41.589 83.518 37.840 1.00 59.41 80 SER A N 1
ATOM 588 C CA . SER A 1 89 ? 41.629 84.521 36.779 1.00 58.25 80 SER A CA 1
ATOM 589 C C . SER A 1 89 ? 42.956 85.269 36.761 1.00 60.67 80 SER A C 1
ATOM 590 O O . SER A 1 89 ? 43.498 85.559 35.688 1.00 61.85 80 SER A O 1
ATOM 593 N N . GLU A 1 90 ? 43.490 85.603 37.935 1.00 61.43 81 GLU A N 1
ATOM 594 C CA . GLU A 1 90 ? 44.755 86.324 37.987 1.00 71.62 81 GLU A CA 1
ATOM 595 C C . GLU A 1 90 ? 45.941 85.461 37.578 1.00 71.10 81 GLU A C 1
ATOM 596 O O . GLU A 1 90 ? 47.040 85.994 37.388 1.00 73.54 81 GLU A O 1
ATOM 602 N N . GLU A 1 91 ? 45.749 84.152 37.433 1.00 66.50 82 GLU A N 1
ATOM 603 C CA . GLU A 1 91 ? 46.817 83.248 37.040 1.00 61.69 82 GLU A CA 1
ATOM 604 C C . GLU A 1 91 ? 46.668 82.753 35.607 1.00 66.55 82 GLU A C 1
ATOM 605 O O . GLU A 1 91 ? 47.398 81.845 35.200 1.00 62.92 82 GLU A O 1
ATOM 611 N N . VAL A 1 92 ? 45.746 83.328 34.831 1.00 64.71 83 VAL A N 1
ATOM 612 C CA . VAL A 1 92 ? 45.477 82.809 33.494 1.00 59.85 83 VAL A CA 1
ATOM 613 C C . VAL A 1 92 ? 46.705 82.989 32.610 1.00 54.16 83 VAL A C 1
ATOM 614 O O . VAL A 1 92 ? 47.406 84.010 32.675 1.00 49.85 83 VAL A O 1
ATOM 618 N N . SER A 1 93 ? 46.987 81.979 31.793 1.00 50.50 84 SER A N 1
ATOM 619 C CA . SER A 1 93 ? 48.163 81.970 30.940 1.00 43.61 84 SER A CA 1
ATOM 620 C C . SER A 1 93 ? 47.800 81.355 29.597 1.00 40.58 84 SER A C 1
ATOM 621 O O . SER A 1 93 ? 46.761 80.708 29.444 1.00 41.74 84 SER A O 1
ATOM 624 N N . GLY A 1 94 ? 48.696 81.542 28.626 1.00 45.47 85 GLY A N 1
ATOM 625 C CA . GLY A 1 94 ? 48.503 80.938 27.319 1.00 43.10 85 GLY A CA 1
ATOM 626 C C . GLY A 1 94 ? 48.439 79.423 27.364 1.00 40.90 85 GLY A C 1
ATOM 627 O O . GLY A 1 94 ? 47.588 78.814 26.715 1.00 39.28 85 GLY A O 1
ATOM 628 N N . THR A 1 95 ? 49.335 78.788 28.127 1.00 42.03 86 THR A N 1
ATOM 629 C CA . THR A 1 95 ? 49.287 77.329 28.210 1.00 43.08 86 THR A CA 1
ATOM 630 C C . THR A 1 95 ? 48.024 76.858 28.922 1.00 43.17 86 THR A C 1
ATOM 631 O O . THR A 1 95 ? 47.442 75.838 28.542 1.00 40.01 86 THR A O 1
ATOM 635 N N . THR A 1 96 ? 47.576 77.584 29.951 1.00 41.80 87 THR A N 1
ATOM 636 C CA . THR A 1 96 ? 46.304 77.240 30.582 1.00 38.14 87 THR A CA 1
ATOM 637 C C . THR A 1 96 ? 45.164 77.270 29.570 1.00 35.00 87 THR A C 1
ATOM 638 O O . THR A 1 96 ? 44.355 76.337 29.497 1.00 35.93 87 THR A O 1
ATOM 642 N N . VAL A 1 97 ? 45.086 78.338 28.777 1.00 34.54 88 VAL A N 1
ATOM 643 C CA . VAL A 1 97 ? 44.004 78.462 27.806 1.00 36.40 88 VAL A CA 1
ATOM 644 C C . VAL A 1 97 ? 44.130 77.389 26.728 1.00 36.71 88 VAL A C 1
ATOM 645 O O . VAL A 1 97 ? 43.149 76.727 26.369 1.00 32.27 88 VAL A O 1
ATOM 649 N N . LEU A 1 98 ? 45.340 77.198 26.200 1.00 32.96 89 LEU A N 1
ATOM 650 C CA . LEU A 1 98 ? 45.536 76.190 25.159 1.00 33.64 89 LEU A CA 1
ATOM 651 C C . LEU A 1 98 ? 45.115 74.809 25.657 1.00 29.02 89 LEU A C 1
ATOM 652 O O . LEU A 1 98 ? 44.347 74.100 24.994 1.00 32.09 89 LEU A O 1
ATOM 657 N N . GLU A 1 99 ? 45.585 74.426 26.845 1.00 30.35 90 GLU A N 1
ATOM 658 C CA . GLU A 1 99 ? 45.281 73.097 27.363 1.00 30.57 90 GLU A CA 1
ATOM 659 C C . GLU A 1 99 ? 43.818 72.952 27.763 1.00 32.24 90 GLU A C 1
ATOM 660 O O . GLU A 1 99 ? 43.254 71.858 27.639 1.00 35.02 90 GLU A O 1
ATOM 666 N N . ALA A 1 100 ? 43.189 74.026 28.244 1.00 34.20 91 ALA A N 1
ATOM 667 C CA . ALA A 1 100 ? 41.774 73.949 28.594 1.00 31.81 91 ALA A CA 1
ATOM 668 C C . ALA A 1 100 ? 40.913 73.722 27.353 1.00 30.30 91 ALA A C 1
ATOM 669 O O . ALA A 1 100 ? 40.022 72.862 27.342 1.00 33.90 91 ALA A O 1
ATOM 671 N N . TYR A 1 101 ? 41.154 74.489 26.290 1.00 30.11 92 TYR A N 1
ATOM 672 C CA . TYR A 1 101 ? 40.326 74.288 25.108 1.00 31.33 92 TYR A CA 1
ATOM 673 C C . TYR A 1 101 ? 40.685 73.011 24.366 1.00 29.66 92 TYR A C 1
ATOM 674 O O . TYR A 1 101 ? 39.821 72.449 23.685 1.00 30.23 92 TYR A O 1
ATOM 683 N N . ALA A 1 102 ? 41.922 72.521 24.503 1.00 27.14 93 ALA A N 1
ATOM 684 C CA . ALA A 1 102 ? 42.226 71.183 24.003 1.00 26.68 93 ALA A CA 1
ATOM 685 C C . ALA A 1 102 ? 41.391 70.141 24.737 1.00 34.00 93 ALA A C 1
ATOM 686 O O . ALA A 1 102 ? 40.804 69.246 24.117 1.00 32.24 93 ALA A O 1
ATOM 688 N N . GLN A 1 103 ? 41.306 70.267 26.062 1.00 31.31 94 GLN A N 1
ATOM 689 C CA . GLN A 1 103 ? 40.502 69.347 26.860 1.00 35.94 94 GLN A CA 1
ATOM 690 C C . GLN A 1 103 ? 39.026 69.433 26.485 1.00 34.49 94 GLN A C 1
ATOM 691 O O . GLN A 1 103 ? 38.347 68.405 26.370 1.00 34.26 94 GLN A O 1
ATOM 697 N N . ALA A 1 104 ? 38.508 70.650 26.292 1.00 31.53 95 ALA A N 1
ATOM 698 C CA . ALA A 1 104 ? 37.112 70.789 25.891 1.00 36.05 95 ALA A CA 1
ATOM 699 C C . ALA A 1 104 ? 36.871 70.136 24.540 1.00 38.28 95 ALA A C 1
ATOM 700 O O . ALA A 1 104 ? 35.830 69.502 24.326 1.00 34.19 95 ALA A O 1
ATOM 702 N N . THR A 1 105 ? 37.835 70.261 23.621 1.00 29.52 96 THR A N 1
ATOM 703 C CA . THR A 1 105 ? 37.679 69.671 22.298 1.00 27.04 96 THR A CA 1
ATOM 704 C C . THR A 1 105 ? 37.495 68.163 22.395 1.00 29.75 96 THR A C 1
ATOM 705 O O . THR A 1 105 ? 36.621 67.591 21.730 1.00 36.72 96 THR A O 1
ATOM 709 N N . THR A 1 106 ? 38.295 67.506 23.240 1.00 30.34 97 THR A N 1
ATOM 710 C CA . THR A 1 106 ? 38.149 66.071 23.450 1.00 35.37 97 THR A CA 1
ATOM 711 C C . THR A 1 106 ? 36.766 65.727 23.990 1.00 38.55 97 THR A C 1
ATOM 712 O O . THR A 1 106 ? 36.129 64.770 23.531 1.00 37.90 97 THR A O 1
ATOM 716 N N . VAL A 1 107 ? 36.286 66.501 24.968 1.00 38.91 98 VAL A N 1
ATOM 717 C CA . VAL A 1 107 ? 34.964 66.256 25.541 1.00 40.78 98 VAL A CA 1
ATOM 718 C C . VAL A 1 107 ? 33.890 66.405 24.473 1.00 38.91 98 VAL A C 1
ATOM 719 O O . VAL A 1 107 ? 32.989 65.566 24.350 1.00 37.49 98 VAL A O 1
ATOM 723 N N . LEU A 1 108 ? 33.982 67.473 23.674 1.00 33.81 99 LEU A N 1
ATOM 724 C CA . LEU A 1 108 ? 32.989 67.733 22.637 1.00 35.03 99 LEU A CA 1
ATOM 725 C C . LEU A 1 108 ? 32.964 66.616 21.604 1.00 42.23 99 LEU A C 1
ATOM 726 O O . LEU A 1 108 ? 31.893 66.147 21.202 1.00 43.58 99 LEU A O 1
ATOM 731 N N . ARG A 1 109 ? 34.143 66.186 21.151 1.00 35.91 100 ARG A N 1
ATOM 732 C CA . ARG A 1 109 ? 34.206 65.141 20.138 1.00 34.60 100 ARG A CA 1
ATOM 733 C C . ARG A 1 109 ? 33.703 63.811 20.690 1.00 36.09 100 ARG A C 1
ATOM 734 O O . ARG A 1 109 ? 33.008 63.068 19.988 1.00 44.57 100 ARG A O 1
ATOM 742 N N . LYS A 1 110 ? 34.038 63.495 21.945 1.00 39.23 101 LYS A N 1
ATOM 743 C CA . LYS A 1 110 ? 33.509 62.281 22.564 1.00 43.85 101 LYS A CA 1
ATOM 744 C C . LYS A 1 110 ? 31.994 62.344 22.706 1.00 48.42 101 LYS A C 1
ATOM 745 O O . LYS A 1 110 ? 31.320 61.310 22.644 1.00 47.01 101 LYS A O 1
ATOM 751 N N . ALA A 1 111 ? 31.441 63.539 22.901 1.00 42.87 102 ALA A N 1
ATOM 752 C CA . ALA A 1 111 ? 29.995 63.711 22.904 1.00 48.04 102 ALA A CA 1
ATOM 753 C C . ALA A 1 111 ? 29.410 63.740 21.498 1.00 48.01 102 ALA A C 1
ATOM 754 O O . ALA A 1 111 ? 28.198 63.946 21.352 1.00 55.45 102 ALA A O 1
ATOM 756 N N . LYS A 1 112 ? 30.244 63.551 20.474 1.00 43.47 103 LYS A N 1
ATOM 757 C CA . LYS A 1 112 ? 29.798 63.462 19.083 1.00 53.94 103 LYS A CA 1
ATOM 758 C C . LYS A 1 112 ? 29.168 64.773 18.612 1.00 54.89 103 LYS A C 1
ATOM 759 O O . LYS A 1 112 ? 28.155 64.780 17.914 1.00 60.71 103 LYS A O 1
ATOM 761 N N . CYS A 1 113 ? 29.771 65.894 18.998 1.00 47.42 104 CYS A N 1
ATOM 762 C CA . CYS A 1 113 ? 29.352 67.197 18.503 1.00 45.48 104 CYS A CA 1
ATOM 763 C C . CYS A 1 113 ? 30.093 67.528 17.216 1.00 43.25 104 CYS A C 1
ATOM 764 O O . CYS A 1 113 ? 31.259 67.171 17.042 1.00 47.31 104 CYS A O 1
ATOM 767 N N . LYS A 1 114 ? 29.405 68.222 16.313 1.00 45.83 105 LYS A N 1
ATOM 768 C CA . LYS A 1 114 ? 30.023 68.691 15.082 1.00 44.33 105 LYS A CA 1
ATOM 769 C C . LYS A 1 114 ? 30.168 70.204 15.015 1.00 48.68 105 LYS A C 1
ATOM 770 O O . LYS A 1 114 ? 31.152 70.694 14.457 1.00 40.58 105 LYS A O 1
ATOM 776 N N . THR A 1 115 ? 29.226 70.953 15.575 1.00 42.08 106 THR A N 1
ATOM 777 C CA . THR A 1 115 ? 29.297 72.406 15.611 1.00 40.35 106 THR A CA 1
ATOM 778 C C . THR A 1 115 ? 29.293 72.864 17.062 1.00 43.89 106 THR A C 1
ATOM 779 O O . THR A 1 115 ? 28.612 72.273 17.908 1.00 41.48 106 THR A O 1
ATOM 783 N N . VAL A 1 116 ? 30.072 73.905 17.350 1.00 37.01 107 VAL A N 1
ATOM 784 C CA . VAL A 1 116 ? 30.282 74.378 18.714 1.00 34.26 107 VAL A CA 1
ATOM 785 C C . VAL A 1 116 ? 30.239 75.898 18.722 1.00 37.18 107 VAL A C 1
ATOM 786 O O . VAL A 1 116 ? 30.794 76.552 17.832 1.00 34.18 107 VAL A O 1
ATOM 790 N N . ASN A 1 117 ? 29.565 76.457 19.722 1.00 37.61 108 ASN A N 1
ATOM 791 C CA . ASN A 1 117 ? 29.687 77.864 20.074 1.00 35.72 108 ASN A CA 1
ATOM 792 C C . ASN A 1 117 ? 30.520 77.962 21.344 1.00 37.99 108 ASN A C 1
ATOM 793 O O . ASN A 1 117 ? 30.239 77.270 22.327 1.00 39.96 108 ASN A O 1
ATOM 798 N N . ILE A 1 118 ? 31.553 78.796 21.311 1.00 36.88 109 ILE A N 1
ATOM 799 C CA . ILE A 1 118 ? 32.418 79.032 22.460 1.00 33.09 109 ILE A CA 1
ATOM 800 C C . ILE A 1 118 ? 32.210 80.469 22.900 1.00 40.74 109 ILE A C 1
ATOM 801 O O . ILE A 1 118 ? 32.499 81.404 22.143 1.00 40.40 109 ILE A O 1
ATOM 806 N N . LEU A 1 119 ? 31.701 80.655 24.111 1.00 37.70 110 LEU A N 1
ATOM 807 C CA . LEU A 1 119 ? 31.521 82.002 24.635 1.00 37.81 110 LEU A CA 1
ATOM 808 C C . LEU A 1 119 ? 32.867 82.528 25.118 1.00 38.53 110 LEU A C 1
ATOM 809 O O . LEU A 1 119 ? 33.502 81.921 25.989 1.00 39.56 110 LEU A O 1
ATOM 814 N N . PHE A 1 120 ? 33.302 83.645 24.547 1.00 40.44 111 PHE A N 1
ATOM 815 C CA . PHE A 1 120 ? 34.572 84.240 24.944 1.00 43.77 111 PHE A CA 1
ATOM 816 C C . PHE A 1 120 ? 34.426 84.904 26.312 1.00 46.23 111 PHE A C 1
ATOM 817 O O . PHE A 1 120 ? 33.436 85.591 26.565 1.00 46.39 111 PHE A O 1
ATOM 825 N N . PRO A 1 121 ? 35.386 84.722 27.211 1.00 41.91 112 PRO A N 1
ATOM 826 C CA . PRO A 1 121 ? 35.267 85.322 28.545 1.00 47.60 112 PRO A CA 1
ATOM 827 C C . PRO A 1 121 ? 35.518 86.822 28.510 1.00 52.81 112 PRO A C 1
ATOM 828 O O . PRO A 1 121 ? 35.971 87.396 27.519 1.00 51.92 112 PRO A O 1
ATOM 832 N N . THR A 1 122 ? 35.193 87.466 29.624 1.00 52.28 113 THR A N 1
ATOM 833 C CA . THR A 1 122 ? 35.576 88.853 29.847 1.00 57.59 113 THR A CA 1
ATOM 834 C C . THR A 1 122 ? 36.973 88.866 30.458 1.00 66.84 113 THR A C 1
ATOM 835 O O . THR A 1 122 ? 37.172 88.358 31.569 1.00 70.24 113 THR A O 1
ATOM 839 N N . ILE A 1 123 ? 37.946 89.414 29.728 1.00 66.26 114 ILE A N 1
ATOM 840 C CA . ILE A 1 123 ? 39.320 89.468 30.226 1.00 68.33 114 ILE A CA 1
ATOM 841 C C . ILE A 1 123 ? 39.840 90.897 30.147 1.00 72.21 114 ILE A C 1
ATOM 842 O O . ILE A 1 123 ? 41.045 91.137 30.293 1.00 65.28 114 ILE A O 1
ATOM 847 N N . SER A 1 124 ? 38.930 91.850 29.917 1.00 74.00 115 SER A N 1
ATOM 848 C CA . SER A 1 124 ? 39.309 93.260 29.878 1.00 83.47 115 SER A CA 1
ATOM 849 C C . SER A 1 124 ? 40.018 93.687 31.161 1.00 90.48 115 SER A C 1
ATOM 850 O O . SER A 1 124 ? 40.945 94.506 31.125 1.00 94.64 115 SER A O 1
ATOM 853 N N . GLN A 1 125 ? 39.601 93.139 32.304 1.00 90.23 116 GLN A N 1
ATOM 854 C CA . GLN A 1 125 ? 40.201 93.474 33.591 1.00 93.10 116 GLN A CA 1
ATOM 855 C C . GLN A 1 125 ? 41.549 92.797 33.823 1.00 91.50 116 GLN A C 1
ATOM 856 O O . GLN A 1 125 ? 42.213 93.106 34.818 1.00 92.36 116 GLN A O 1
ATOM 862 N N . LEU A 1 126 ? 41.967 91.895 32.939 1.00 86.52 117 LEU A N 1
ATOM 863 C CA . LEU A 1 126 ? 43.194 91.130 33.098 1.00 86.14 117 LEU A CA 1
ATOM 864 C C . LEU A 1 126 ? 44.255 91.618 32.119 1.00 87.09 117 LEU A C 1
ATOM 865 O O . LEU A 1 126 ? 43.947 92.026 30.995 1.00 85.40 117 LEU A O 1
ATOM 870 N N . ARG A 1 127 ? 45.516 91.564 32.556 1.00 86.58 118 ARG A N 1
ATOM 871 C CA . ARG A 1 127 ? 46.640 91.918 31.694 1.00 84.93 118 ARG A CA 1
ATOM 872 C C . ARG A 1 127 ? 46.843 90.922 30.558 1.00 81.66 118 ARG A C 1
ATOM 873 O O . ARG A 1 127 ? 47.771 91.092 29.759 1.00 89.04 118 ARG A O 1
ATOM 875 N N . PHE A 1 128 ? 45.993 89.903 30.473 1.00 64.80 119 PHE A N 1
ATOM 876 C CA . PHE A 1 128 ? 46.050 88.910 29.412 1.00 54.49 119 PHE A CA 1
ATOM 877 C C . PHE A 1 128 ? 45.307 89.421 28.179 1.00 58.85 119 PHE A C 1
ATOM 878 O O . PHE A 1 128 ? 44.139 89.811 28.271 1.00 58.17 119 PHE A O 1
ATOM 886 N N . SER A 1 129 ? 45.975 89.407 27.024 1.00 46.58 120 SER A N 1
ATOM 887 C CA . SER A 1 129 ? 45.430 90.054 25.835 1.00 50.73 120 SER A CA 1
ATOM 888 C C . SER A 1 129 ? 44.463 89.144 25.085 1.00 50.89 120 SER A C 1
ATOM 889 O O . SER A 1 129 ? 44.549 87.913 25.146 1.00 48.37 120 SER A O 1
ATOM 892 N N . VAL A 1 130 ? 43.545 89.774 24.348 1.00 47.03 121 VAL A N 1
ATOM 893 C CA . VAL A 1 130 ? 42.601 89.022 23.526 1.00 45.94 121 VAL A CA 1
ATOM 894 C C . VAL A 1 130 ? 43.340 88.225 22.458 1.00 41.86 121 VAL A C 1
ATOM 895 O O . VAL A 1 130 ? 42.994 87.073 22.173 1.00 37.91 121 VAL A O 1
ATOM 899 N N . GLU A 1 131 ? 44.376 88.820 21.861 1.00 45.72 122 GLU A N 1
ATOM 900 C CA A GLU A 1 131 ? 45.136 88.129 20.826 0.57 44.66 122 GLU A CA 1
ATOM 901 C CA B GLU A 1 131 ? 45.136 88.126 20.826 0.43 44.89 122 GLU A CA 1
ATOM 902 C C . GLU A 1 131 ? 45.760 86.846 21.369 1.00 42.56 122 GLU A C 1
ATOM 903 O O . GLU A 1 131 ? 45.667 85.782 20.743 1.00 39.89 122 GLU A O 1
ATOM 914 N N . GLU A 1 132 ? 46.395 86.928 22.541 1.00 41.53 123 GLU A N 1
ATOM 915 C CA . GLU A 1 132 ? 47.023 85.746 23.119 1.00 37.24 123 GLU A CA 1
ATOM 916 C C . GLU A 1 132 ? 45.988 84.695 23.493 1.00 38.32 123 GLU A C 1
ATOM 917 O O . GLU A 1 132 ? 46.193 83.500 23.251 1.00 35.75 123 GLU A O 1
ATOM 923 N N . PHE A 1 133 ? 44.865 85.117 24.076 1.00 38.43 124 PHE A N 1
ATOM 924 C CA . PHE A 1 133 ? 43.807 84.165 24.398 1.00 36.99 124 PHE A CA 1
ATOM 925 C C . PHE A 1 133 ? 43.324 83.446 23.142 1.00 36.39 124 PHE A C 1
ATOM 926 O O . PHE A 1 133 ? 43.284 82.209 23.094 1.00 34.05 124 PHE A O 1
ATOM 934 N N . LEU A 1 134 ? 42.985 84.212 22.099 1.00 36.00 125 LEU A N 1
ATOM 935 C CA . LEU A 1 134 ? 42.434 83.625 20.879 1.00 32.72 125 LEU A CA 1
ATOM 936 C C . LEU A 1 134 ? 43.431 82.700 20.190 1.00 35.52 125 LEU A C 1
ATOM 937 O O . LEU A 1 134 ? 43.043 81.665 19.637 1.00 30.77 125 LEU A O 1
ATOM 942 N N . THR A 1 135 ? 44.712 83.080 20.173 1.00 35.04 126 THR A N 1
ATOM 943 C CA . THR A 1 135 ? 45.728 82.229 19.559 1.00 35.16 126 THR A CA 1
ATOM 944 C C . THR A 1 135 ? 45.786 80.869 20.247 1.00 35.24 126 THR A C 1
ATOM 945 O O . THR A 1 135 ? 45.853 79.822 19.589 1.00 31.86 126 THR A O 1
ATOM 949 N N . ASN A 1 136 ? 45.740 80.867 21.574 1.00 32.75 127 ASN A N 1
ATOM 950 C CA . ASN A 1 136 ? 45.838 79.621 22.316 1.00 33.31 127 ASN A CA 1
ATOM 951 C C . ASN A 1 136 ? 44.532 78.840 22.290 1.00 34.78 127 ASN A C 1
ATOM 952 O O . ASN A 1 136 ? 44.555 77.606 22.224 1.00 30.49 127 ASN A O 1
ATOM 957 N N . LEU A 1 137 ? 43.388 79.528 22.328 1.00 30.28 128 LEU A N 1
ATOM 958 C CA . LEU A 1 137 ? 42.123 78.835 22.095 1.00 30.24 128 LEU A CA 1
ATOM 959 C C . LEU A 1 137 ? 42.164 78.092 20.767 1.00 34.59 128 LEU A C 1
ATOM 960 O O . LEU A 1 137 ? 41.864 76.894 20.697 1.00 31.76 128 LEU A O 1
ATOM 965 N N . ALA A 1 138 ? 42.551 78.795 19.698 1.00 30.29 129 ALA A N 1
ATOM 966 C CA . ALA A 1 138 ? 42.561 78.186 18.371 1.00 28.30 129 ALA A CA 1
ATOM 967 C C . ALA A 1 138 ? 43.532 77.015 18.300 1.00 30.53 129 ALA A C 1
ATOM 968 O O . ALA A 1 138 ? 43.203 75.959 17.748 1.00 29.40 129 ALA A O 1
ATOM 970 N N . ALA A 1 139 ? 44.737 77.184 18.849 1.00 26.43 130 ALA A N 1
ATOM 971 C CA . ALA A 1 139 ? 45.732 76.118 18.804 1.00 27.24 130 ALA A CA 1
ATOM 972 C C . ALA A 1 139 ? 45.266 74.891 19.573 1.00 30.83 130 ALA A C 1
ATOM 973 O O . ALA A 1 139 ? 45.521 73.760 19.152 1.00 30.24 130 ALA A O 1
ATOM 975 N N . GLY A 1 140 ? 44.600 75.092 20.715 1.00 28.24 131 GLY A N 1
ATOM 976 C CA . GLY A 1 140 ? 44.149 73.952 21.500 1.00 27.96 131 GLY A CA 1
ATOM 977 C C . GLY A 1 140 ? 43.055 73.171 20.797 1.00 28.24 131 GLY A C 1
ATOM 978 O O . GLY A 1 140 ? 43.055 71.938 20.804 1.00 25.39 131 GLY A O 1
ATOM 979 N N . VAL A 1 141 ? 42.118 73.880 20.166 1.00 26.17 132 VAL A N 1
ATOM 980 C CA . VAL A 1 141 ? 41.062 73.219 19.403 1.00 27.58 132 VAL A CA 1
ATOM 981 C C . VAL A 1 141 ? 41.660 72.474 18.221 1.00 28.60 132 VAL A C 1
ATOM 982 O O . VAL A 1 141 ? 41.372 71.292 17.998 1.00 28.00 132 VAL A O 1
ATOM 986 N N . LEU A 1 142 ? 42.522 73.150 17.454 1.00 26.87 133 LEU A N 1
ATOM 987 C CA . LEU A 1 142 ? 43.109 72.511 16.280 1.00 26.78 133 LEU A CA 1
ATOM 988 C C . LEU A 1 142 ? 43.963 71.311 16.668 1.00 29.19 133 LEU A C 1
ATOM 989 O O . LEU A 1 142 ? 43.969 70.291 15.961 1.00 26.15 133 LEU A O 1
ATOM 994 N N . SER A 1 143 ? 44.681 71.397 17.796 1.00 26.79 134 SER A N 1
ATOM 995 C CA . SER A 1 143 ? 45.565 70.290 18.161 1.00 25.22 134 SER A CA 1
ATOM 996 C C . SER A 1 143 ? 44.776 69.010 18.410 1.00 28.76 134 SER A C 1
ATOM 997 O O . SER A 1 143 ? 45.188 67.921 17.987 1.00 25.74 134 SER A O 1
ATOM 1000 N N . LEU A 1 144 ? 43.643 69.117 19.099 1.00 27.79 135 LEU A N 1
ATOM 1001 C CA . LEU A 1 144 ? 42.877 67.941 19.479 1.00 28.52 135 LEU A CA 1
ATOM 1002 C C . LEU A 1 144 ? 41.732 67.647 18.531 1.00 30.58 135 LEU A C 1
ATOM 1003 O O . LEU A 1 144 ? 41.030 66.650 18.725 1.00 34.64 135 LEU A O 1
ATOM 1008 N N . ASN A 1 145 ? 41.524 68.474 17.506 1.00 24.75 136 ASN A N 1
ATOM 1009 C CA . ASN A 1 145 ? 40.623 68.089 16.434 1.00 27.14 136 ASN A CA 1
ATOM 1010 C C . ASN A 1 145 ? 41.310 67.201 15.397 1.00 34.32 136 ASN A C 1
ATOM 1011 O O . ASN A 1 145 ? 40.885 67.129 14.252 1.00 38.14 136 ASN A O 1
ATOM 1016 N N . TYR A 1 146 ? 42.385 66.539 15.776 1.00 32.39 137 TYR A N 1
ATOM 1017 C CA . TYR A 1 146 ? 43.155 65.696 14.882 1.00 28.41 137 TYR A CA 1
ATOM 1018 C C . TYR A 1 146 ? 42.794 64.237 15.147 1.00 26.17 137 TYR A C 1
ATOM 1019 O O . TYR A 1 146 ? 42.504 63.858 16.286 1.00 28.12 137 TYR A O 1
ATOM 1028 N N . ASN A 1 147 ? 42.778 63.428 14.088 1.00 26.01 138 ASN A N 1
ATOM 1029 C CA . ASN A 1 147 ? 42.668 61.974 14.203 1.00 25.02 138 ASN A CA 1
ATOM 1030 C C . ASN A 1 147 ? 43.968 61.337 13.738 1.00 26.54 138 ASN A C 1
ATOM 1031 O O . ASN A 1 147 ? 44.404 61.586 12.611 1.00 27.41 138 ASN A O 1
ATOM 1036 N N . TYR A 1 148 ? 44.571 60.486 14.573 1.00 27.61 139 TYR A N 1
ATOM 1037 C CA . TYR A 1 148 ? 45.670 59.688 14.048 1.00 21.19 139 TYR A CA 1
ATOM 1038 C C . TYR A 1 148 ? 45.115 58.667 13.057 1.00 28.74 139 TYR A C 1
ATOM 1039 O O . TYR A 1 148 ? 43.947 58.288 13.139 1.00 28.64 139 TYR A O 1
ATOM 1048 N N . PRO A 1 149 ? 45.916 58.245 12.080 1.00 26.40 140 PRO A N 1
ATOM 1049 C CA . PRO A 1 149 ? 45.430 57.261 11.105 1.00 28.27 140 PRO A CA 1
ATOM 1050 C C . PRO A 1 149 ? 44.971 55.979 11.779 1.00 30.16 140 PRO A C 1
ATOM 1051 O O . PRO A 1 149 ? 45.560 55.521 12.762 1.00 27.37 140 PRO A O 1
ATOM 1055 N N . THR A 1 150 ? 43.897 55.405 11.241 1.00 26.70 141 THR A N 1
ATOM 1056 C CA . THR A 1 150 ? 43.359 54.150 11.735 1.00 27.32 141 THR A CA 1
ATOM 1057 C C . THR A 1 150 ? 43.075 53.238 10.553 1.00 35.76 141 THR A C 1
ATOM 1058 O O . THR A 1 150 ? 42.855 53.703 9.430 1.00 32.06 141 THR A O 1
ATOM 1062 N N . TYR A 1 151 ? 43.070 51.929 10.827 1.00 27.30 142 TYR A N 1
ATOM 1063 C CA . TYR A 1 151 ? 42.988 50.910 9.787 1.00 30.79 142 TYR A CA 1
ATOM 1064 C C . TYR A 1 151 ? 41.859 49.910 10.013 1.00 28.04 142 TYR A C 1
ATOM 1065 O O . TYR A 1 151 ? 41.845 48.868 9.355 1.00 28.54 142 TYR A O 1
ATOM 1074 N N . HIS A 1 152 ? 40.930 50.184 10.928 1.00 28.67 143 HIS A N 1
ATOM 1075 C CA . HIS A 1 152 ? 39.865 49.233 11.221 1.00 31.13 143 HIS A CA 1
ATOM 1076 C C . HIS A 1 152 ? 39.109 48.862 9.954 1.00 37.60 143 HIS A C 1
ATOM 1077 O O . HIS A 1 152 ? 38.904 49.698 9.071 1.00 37.57 143 HIS A O 1
ATOM 1084 N N . LYS A 1 153 ? 38.692 47.594 9.878 1.00 32.21 144 LYS A N 1
ATOM 1085 C CA . LYS A 1 153 ? 37.880 47.139 8.752 1.00 32.96 144 LYS A CA 1
ATOM 1086 C C . LYS A 1 153 ? 36.695 48.064 8.519 1.00 40.57 144 LYS A C 1
ATOM 1087 O O . LYS A 1 153 ? 36.362 48.390 7.373 1.00 38.01 144 LYS A O 1
ATOM 1093 N N . VAL A 1 154 ? 36.050 48.502 9.594 1.00 37.10 145 VAL A N 1
ATOM 1094 C CA . VAL A 1 154 ? 34.972 49.481 9.529 1.00 43.35 145 VAL A CA 1
ATOM 1095 C C . VAL A 1 154 ? 35.433 50.726 10.276 1.00 42.79 145 VAL A C 1
ATOM 1096 O O . VAL A 1 154 ? 35.870 50.636 11.432 1.00 37.41 145 VAL A O 1
ATOM 1100 N N . ASP A 1 155 ? 35.361 51.880 9.610 1.00 47.57 146 ASP A N 1
ATOM 1101 C CA . ASP A 1 155 ? 35.874 53.119 10.191 1.00 53.28 146 ASP A CA 1
ATOM 1102 C C . ASP A 1 155 ? 35.258 53.368 11.561 1.00 50.89 146 ASP A C 1
ATOM 1103 O O . ASP A 1 155 ? 34.037 53.392 11.713 1.00 44.92 146 ASP A O 1
ATOM 1108 N N . THR A 1 156 ? 36.124 53.548 12.558 1.00 48.85 147 THR A N 1
ATOM 1109 C CA . THR A 1 156 ? 35.725 53.726 13.947 1.00 62.22 147 THR A CA 1
ATOM 1110 C C . THR A 1 156 ? 36.144 55.087 14.495 1.00 64.71 147 THR A C 1
ATOM 1111 O O . THR A 1 156 ? 35.883 55.383 15.668 1.00 72.36 147 THR A O 1
ATOM 1115 N N . SER A 1 157 ? 36.761 55.930 13.673 1.00 52.48 148 SER A N 1
ATOM 1116 C CA . SER A 1 157 ? 37.376 57.156 14.155 1.00 45.77 148 SER A CA 1
ATOM 1117 C C . SER A 1 157 ? 36.334 58.118 14.718 1.00 49.67 148 SER A C 1
ATOM 1118 O O . SER A 1 157 ? 35.185 58.166 14.270 1.00 48.58 148 SER A O 1
ATOM 1121 N N . LEU A 1 158 ? 36.754 58.884 15.720 1.00 53.60 149 LEU A N 1
ATOM 1122 C CA . LEU A 1 158 ? 35.882 59.875 16.330 1.00 53.32 149 LEU A CA 1
ATOM 1123 C C . LEU A 1 158 ? 35.551 60.969 15.317 1.00 45.62 149 LEU A C 1
ATOM 1124 O O . LEU A 1 158 ? 36.423 61.383 14.546 1.00 45.97 149 LEU A O 1
ATOM 1129 N N . PRO A 1 159 ? 34.311 61.458 15.290 1.00 50.58 150 PRO A N 1
ATOM 1130 C CA . PRO A 1 159 ? 33.970 62.526 14.342 1.00 42.19 150 PRO A CA 1
ATOM 1131 C C . PRO A 1 159 ? 34.759 63.793 14.636 1.00 41.65 150 PRO A C 1
ATOM 1132 O O . PRO A 1 159 ? 35.110 64.081 15.784 1.00 38.59 150 PRO A O 1
ATOM 1136 N N . PHE A 1 160 ? 35.039 64.547 13.576 1.00 43.16 151 PHE A N 1
ATOM 1137 C CA . PHE A 1 160 ? 35.684 65.845 13.708 1.00 49.60 151 PHE A CA 1
ATOM 1138 C C . PHE A 1 160 ? 34.678 66.893 14.159 1.00 43.89 151 PHE A C 1
ATOM 1139 O O . PHE A 1 160 ? 33.486 66.813 13.844 1.00 42.94 151 PHE A O 1
ATOM 1147 N N . LEU A 1 161 ? 35.167 67.893 14.894 1.00 35.94 152 LEU A N 1
ATOM 1148 C CA . LEU A 1 161 ? 34.451 69.159 14.922 1.00 33.13 152 LEU A CA 1
ATOM 1149 C C . LEU A 1 161 ? 34.492 69.752 13.522 1.00 30.81 152 LEU A C 1
ATOM 1150 O O . LEU A 1 161 ? 35.543 69.752 12.870 1.00 38.17 152 LEU A O 1
ATOM 1155 N N . GLU A 1 162 ? 33.352 70.245 13.049 1.00 32.26 153 GLU A N 1
ATOM 1156 C CA . GLU A 1 162 ? 33.267 70.826 11.714 1.00 35.77 153 GLU A CA 1
ATOM 1157 C C . GLU A 1 162 ? 33.158 72.336 11.707 1.00 37.96 153 GLU A C 1
ATOM 1158 O O . GLU A 1 162 ? 33.540 72.963 10.718 1.00 42.69 153 GLU A O 1
ATOM 1164 N N . LYS A 1 163 ? 32.635 72.939 12.771 1.00 38.56 154 LYS A N 1
ATOM 1165 C CA . LYS A 1 163 ? 32.547 74.387 12.849 1.00 39.04 154 LYS A CA 1
ATOM 1166 C C . LYS A 1 163 ? 32.660 74.789 14.310 1.00 44.79 154 LYS A C 1
ATOM 1167 O O . LYS A 1 163 ? 31.992 74.210 15.172 1.00 40.13 154 LYS A O 1
ATOM 1173 N N . VAL A 1 164 ? 33.515 75.766 14.585 1.00 36.10 155 VAL A N 1
ATOM 1174 C CA . VAL A 1 164 ? 33.706 76.271 15.937 1.00 33.90 155 VAL A CA 1
ATOM 1175 C C . VAL A 1 164 ? 33.612 77.780 15.863 1.00 35.47 155 VAL A C 1
ATOM 1176 O O . VAL A 1 164 ? 34.449 78.426 15.221 1.00 38.99 155 VAL A O 1
ATOM 1180 N N . THR A 1 165 ? 32.594 78.341 16.502 1.00 34.99 156 THR A N 1
ATOM 1181 C CA . THR A 1 165 ? 32.352 79.772 16.479 1.00 34.06 156 THR A CA 1
ATOM 1182 C C . THR A 1 165 ? 32.628 80.353 17.858 1.00 35.02 156 THR A C 1
ATOM 1183 O O . THR A 1 165 ? 32.034 79.917 18.853 1.00 38.67 156 THR A O 1
ATOM 1187 N N . VAL A 1 166 ? 33.513 81.337 17.909 1.00 33.68 157 VAL A N 1
ATOM 1188 C CA . VAL A 1 166 ? 33.873 82.001 19.153 1.00 34.20 157 VAL A CA 1
ATOM 1189 C C . VAL A 1 166 ? 32.991 83.234 19.282 1.00 39.18 157 VAL A C 1
ATOM 1190 O O . VAL A 1 166 ? 33.032 84.125 18.428 1.00 37.95 157 VAL A O 1
ATOM 1194 N N . ILE A 1 167 ? 32.175 83.270 20.338 1.00 36.74 158 ILE A N 1
ATOM 1195 C CA . ILE A 1 167 ? 31.146 84.292 20.511 1.00 38.85 158 ILE A CA 1
ATOM 1196 C C . ILE A 1 167 ? 31.717 85.426 21.344 1.00 44.17 158 ILE A C 1
ATOM 1197 O O . ILE A 1 167 ? 32.292 85.190 22.413 1.00 46.96 158 ILE A O 1
ATOM 1202 N N . GLY A 1 168 ? 31.549 86.657 20.868 1.00 42.66 159 GLY A N 1
ATOM 1203 C CA . GLY A 1 168 ? 31.916 87.831 21.630 1.00 44.95 159 GLY A CA 1
ATOM 1204 C C . GLY A 1 168 ? 33.191 88.520 21.200 1.00 48.05 159 GLY A C 1
ATOM 1205 O O . GLY A 1 168 ? 33.711 89.345 21.959 1.00 48.97 159 GLY A O 1
ATOM 1206 N N . ILE A 1 169 ? 33.718 88.204 20.023 1.00 45.44 160 ILE A N 1
ATOM 1207 C CA . ILE A 1 169 ? 34.891 88.877 19.484 1.00 51.55 160 ILE A CA 1
ATOM 1208 C C . ILE A 1 169 ? 34.557 89.383 18.090 1.00 53.15 160 ILE A C 1
ATOM 1209 O O . ILE A 1 169 ? 33.701 88.828 17.392 1.00 57.20 160 ILE A O 1
ATOM 1214 N N . VAL A 1 170 ? 35.254 90.426 17.678 1.00 49.36 161 VAL A N 1
ATOM 1215 C CA . VAL A 1 170 ? 35.036 91.022 16.366 1.00 59.57 161 VAL A CA 1
ATOM 1216 C C . VAL A 1 170 ? 35.726 90.166 15.311 1.00 52.14 161 VAL A C 1
ATOM 1217 O O . VAL A 1 170 ? 36.818 89.636 15.540 1.00 54.10 161 VAL A O 1
ATOM 1221 N N . SER A 1 171 ? 35.072 90.007 14.155 1.00 51.57 162 SER A N 1
ATOM 1222 C CA . SER A 1 171 ? 35.627 89.172 13.091 1.00 59.67 162 SER A CA 1
ATOM 1223 C C . SER A 1 171 ? 37.033 89.616 12.696 1.00 58.82 162 SER A C 1
ATOM 1224 O O . SER A 1 171 ? 37.894 88.779 12.406 1.00 51.11 162 SER A O 1
ATOM 1227 N N . LYS A 1 172 ? 37.285 90.927 12.682 1.00 60.71 163 LYS A N 1
ATOM 1228 C CA . LYS A 1 172 ? 38.585 91.428 12.244 1.00 62.36 163 LYS A CA 1
ATOM 1229 C C . LYS A 1 172 ? 39.714 90.829 13.073 1.00 67.14 163 LYS A C 1
ATOM 1230 O O . LYS A 1 172 ? 40.648 90.229 12.526 1.00 76.05 163 LYS A O 1
ATOM 1232 N N . VAL A 1 173 ? 39.630 90.950 14.399 1.00 61.47 164 VAL A N 1
ATOM 1233 C CA . VAL A 1 173 ? 40.708 90.447 15.247 1.00 59.86 164 VAL A CA 1
ATOM 1234 C C . VAL A 1 173 ? 40.776 88.922 15.189 1.00 55.78 164 VAL A C 1
ATOM 1235 O O . VAL A 1 173 ? 41.848 88.342 14.982 1.00 54.53 164 VAL A O 1
ATOM 1239 N N . GLY A 1 174 ? 39.634 88.249 15.337 1.00 48.08 165 GLY A N 1
ATOM 1240 C CA . GLY A 1 174 ? 39.668 86.807 15.532 1.00 45.09 165 GLY A CA 1
ATOM 1241 C C . GLY A 1 174 ? 40.043 86.031 14.283 1.00 39.44 165 GLY A C 1
ATOM 1242 O O . GLY A 1 174 ? 40.836 85.085 14.346 1.00 37.47 165 GLY A O 1
ATOM 1243 N N . ASP A 1 175 ? 39.490 86.424 13.129 1.00 41.92 166 ASP A N 1
ATOM 1244 C CA . ASP A 1 175 ? 39.595 85.585 11.937 1.00 38.12 166 ASP A CA 1
ATOM 1245 C C . ASP A 1 175 ? 41.021 85.531 11.401 1.00 41.73 166 ASP A C 1
ATOM 1246 O O . ASP A 1 175 ? 41.470 84.474 10.943 1.00 41.67 166 ASP A O 1
ATOM 1251 N N . LYS A 1 176 ? 41.752 86.652 11.448 1.00 42.52 167 LYS A N 1
ATOM 1252 C CA . LYS A 1 176 ? 43.159 86.622 11.043 1.00 44.50 167 LYS A CA 1
ATOM 1253 C C . LYS A 1 176 ? 43.950 85.617 11.872 1.00 41.74 167 LYS A C 1
ATOM 1254 O O . LYS A 1 176 ? 44.770 84.856 11.339 1.00 37.28 167 LYS A O 1
ATOM 1256 N N . ILE A 1 177 ? 43.714 85.597 13.182 1.00 32.57 168 ILE A N 1
ATOM 1257 C CA . ILE A 1 177 ? 44.388 84.641 14.051 1.00 33.14 168 ILE A CA 1
ATOM 1258 C C . ILE A 1 177 ? 43.983 83.215 13.691 1.00 32.32 168 ILE A C 1
ATOM 1259 O O . ILE A 1 177 ? 44.825 82.318 13.594 1.00 32.17 168 ILE A O 1
ATOM 1264 N N . PHE A 1 178 ? 42.685 82.986 13.493 1.00 31.16 169 PHE A N 1
ATOM 1265 C CA . PHE A 1 178 ? 42.208 81.634 13.215 1.00 35.00 169 PHE A CA 1
ATOM 1266 C C . PHE A 1 178 ? 42.804 81.097 11.918 1.00 34.19 169 PHE A C 1
ATOM 1267 O O . PHE A 1 178 ? 43.268 79.958 11.867 1.00 32.17 169 PHE A O 1
ATOM 1275 N N . ARG A 1 179 ? 42.778 81.896 10.845 1.00 33.61 170 ARG A N 1
ATOM 1276 C CA . ARG A 1 179 ? 43.253 81.389 9.557 1.00 32.32 170 ARG A CA 1
ATOM 1277 C C . ARG A 1 179 ? 44.740 81.103 9.602 1.00 33.75 170 ARG A C 1
ATOM 1278 O O . ARG A 1 179 ? 45.209 80.122 9.010 1.00 34.92 170 ARG A O 1
ATOM 1286 N N . LYS A 1 180 ? 45.495 81.941 10.315 1.00 32.39 171 LYS A N 1
ATOM 1287 C CA . LYS A 1 180 ? 46.920 81.691 10.503 1.00 33.18 171 LYS A CA 1
ATOM 1288 C C . LYS A 1 180 ? 47.159 80.373 11.229 1.00 37.34 171 LYS A C 1
ATOM 1289 O O . LYS A 1 180 ? 47.996 79.560 10.808 1.00 31.01 171 LYS A O 1
ATOM 1295 N N . GLU A 1 181 ? 46.458 80.147 12.346 1.00 29.59 172 GLU A N 1
ATOM 1296 C CA . GLU A 1 181 ? 46.689 78.904 13.080 1.00 27.96 172 GLU A CA 1
ATOM 1297 C C . GLU A 1 181 ? 46.268 77.697 12.251 1.00 26.28 172 GLU A C 1
ATOM 1298 O O . GLU A 1 181 ? 46.901 76.637 12.322 1.00 31.80 172 GLU A O 1
ATOM 1304 N N . GLU A 1 182 ? 45.191 77.836 11.465 1.00 29.25 173 GLU A N 1
ATOM 1305 C CA . GLU A 1 182 ? 44.732 76.725 10.637 1.00 30.68 173 GLU A CA 1
ATOM 1306 C C . GLU A 1 182 ? 45.779 76.323 9.606 1.00 31.27 173 GLU A C 1
ATOM 1307 O O . GLU A 1 182 ? 46.028 75.131 9.404 1.00 31.30 173 GLU A O 1
ATOM 1313 N N . SER A 1 183 ? 46.401 77.295 8.933 1.00 30.74 174 SER A N 1
ATOM 1314 C CA A SER A 1 183 ? 47.447 76.962 7.969 0.66 30.93 174 SER A CA 1
ATOM 1315 C CA B SER A 1 183 ? 47.431 76.929 7.968 0.34 31.27 174 SER A CA 1
ATOM 1316 C C . SER A 1 183 ? 48.654 76.348 8.662 1.00 29.92 174 SER A C 1
ATOM 1317 O O . SER A 1 183 ? 49.301 75.444 8.117 1.00 31.60 174 SER A O 1
ATOM 1322 N N . LEU A 1 184 ? 48.979 76.835 9.861 1.00 27.38 175 LEU A N 1
ATOM 1323 C CA . LEU A 1 184 ? 50.082 76.251 10.608 1.00 28.54 175 LEU A CA 1
ATOM 1324 C C . LEU A 1 184 ? 49.772 74.808 10.984 1.00 28.86 175 LEU A C 1
ATOM 1325 O O . LEU A 1 184 ? 50.634 73.925 10.881 1.00 26.85 175 LEU A O 1
ATOM 1330 N N . PHE A 1 185 ? 48.542 74.544 11.416 1.00 27.79 176 PHE A N 1
ATOM 1331 C CA . PHE A 1 185 ? 48.219 73.189 11.849 1.00 29.86 176 PHE A CA 1
ATOM 1332 C C . PHE A 1 185 ? 48.078 72.219 10.682 1.00 26.53 176 PHE A C 1
ATOM 1333 O O . PHE A 1 185 ? 48.140 71.006 10.897 1.00 26.81 176 PHE A O 1
ATOM 1341 N N . GLU A 1 186 ? 47.9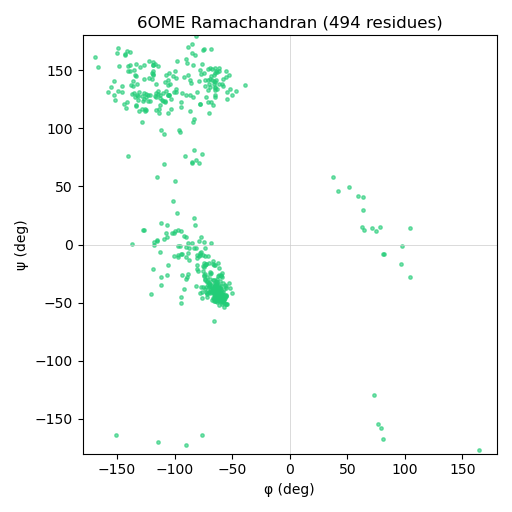02 72.709 9.448 1.00 28.09 177 GLU A N 1
ATOM 1342 C CA . GLU A 1 186 ? 48.027 71.800 8.312 1.00 27.47 177 GLU A CA 1
ATOM 1343 C C . GLU A 1 186 ? 49.424 71.190 8.263 1.00 27.55 177 GLU A C 1
ATOM 1344 O O . GLU A 1 186 ? 49.583 70.004 7.943 1.00 25.80 177 GLU A O 1
ATOM 1350 N N . GLY A 1 187 ? 50.447 71.975 8.609 1.00 24.80 178 GLY A N 1
ATOM 1351 C CA . GLY A 1 187 ? 51.787 71.419 8.720 1.00 25.74 178 GLY A CA 1
ATOM 1352 C C . GLY A 1 187 ? 51.950 70.497 9.917 1.00 28.93 178 GLY A C 1
ATOM 1353 O O . GLY A 1 187 ? 52.607 69.460 9.820 1.00 25.54 178 GLY A O 1
ATOM 1354 N N . VAL A 1 188 ? 51.368 70.869 11.065 1.00 25.27 179 VAL A N 1
ATOM 1355 C CA . VAL A 1 188 ? 51.399 70.002 12.247 1.00 25.04 179 VAL A CA 1
ATOM 1356 C C . VAL A 1 188 ? 50.770 68.643 11.930 1.00 23.21 179 VAL A C 1
ATOM 1357 O O . VAL A 1 188 ? 51.296 67.584 12.305 1.00 25.94 179 VAL A O 1
ATOM 1361 N N . TYR A 1 189 ? 49.615 68.658 11.263 1.00 22.72 180 TYR A N 1
ATOM 1362 C CA . TYR A 1 189 ? 48.925 67.408 10.952 1.00 27.74 180 TYR A CA 1
ATOM 1363 C C . TYR A 1 189 ? 49.752 66.531 10.021 1.00 25.97 180 TYR A C 1
ATOM 1364 O O . TYR A 1 189 ? 49.777 65.300 10.172 1.00 25.74 180 TYR A O 1
ATOM 1373 N N . LEU A 1 190 ? 50.401 67.141 9.025 1.00 24.44 181 LEU A N 1
ATOM 1374 C CA . LEU A 1 190 ? 51.299 66.385 8.152 1.00 27.51 181 LEU A CA 1
ATOM 1375 C C . LEU A 1 190 ? 52.389 65.682 8.955 1.00 25.02 181 LEU A C 1
ATOM 1376 O O . LEU A 1 190 ? 52.670 64.492 8.741 1.00 23.29 181 LEU A O 1
ATOM 1381 N N . THR A 1 191 ? 53.042 66.408 9.866 1.00 24.01 182 THR A N 1
ATOM 1382 C CA . THR A 1 191 ? 54.047 65.780 10.725 1.00 23.63 182 THR A CA 1
ATOM 1383 C C . THR A 1 191 ? 53.464 64.592 11.480 1.00 26.88 182 THR A C 1
ATOM 1384 O O . THR A 1 191 ? 54.036 63.492 11.479 1.00 25.26 182 THR A O 1
ATOM 1388 N N . ARG A 1 192 ? 52.329 64.803 12.152 1.00 22.42 183 ARG A N 1
ATOM 1389 C CA . ARG A 1 192 ? 51.705 63.726 12.917 1.00 23.96 183 ARG A CA 1
ATOM 1390 C C . ARG A 1 192 ? 51.367 62.539 12.023 1.00 22.29 183 ARG A C 1
ATOM 1391 O O . ARG A 1 192 ? 51.636 61.383 12.378 1.00 22.77 183 ARG A O 1
ATOM 1399 N N . ASP A 1 193 ? 50.766 62.806 10.857 1.00 21.11 184 ASP A N 1
ATOM 1400 C CA . ASP A 1 193 ? 50.419 61.714 9.948 1.00 21.72 184 ASP A CA 1
ATOM 1401 C C . ASP A 1 193 ? 51.653 60.920 9.533 1.00 23.38 184 ASP A C 1
ATOM 1402 O O . ASP A 1 193 ? 51.616 59.684 9.477 1.00 22.47 184 ASP A O 1
ATOM 1407 N N . LEU A 1 194 ? 52.745 61.614 9.193 1.00 24.34 185 LEU A N 1
ATOM 1408 C CA . LEU A 1 194 ? 53.942 60.919 8.726 1.00 25.32 185 LEU A CA 1
ATOM 1409 C C . LEU A 1 194 ? 54.554 60.056 9.822 1.00 26.83 185 LEU A C 1
ATOM 1410 O O . LEU A 1 194 ? 55.034 58.951 9.548 1.00 23.55 185 LEU A O 1
ATOM 1415 N N . VAL A 1 195 ? 54.547 60.543 11.067 1.00 19.99 186 VAL A N 1
ATOM 1416 C CA . VAL A 1 195 ? 55.104 59.779 12.187 1.00 21.01 186 VAL A CA 1
ATOM 1417 C C . VAL A 1 195 ? 54.195 58.607 12.546 1.00 23.35 186 VAL A C 1
ATOM 1418 O O . VAL A 1 195 ? 54.669 57.500 12.845 1.00 23.34 186 VAL A O 1
ATOM 1422 N N . ASN A 1 196 ? 52.878 58.832 12.537 1.00 22.31 187 ASN A N 1
ATOM 1423 C CA . ASN A 1 196 ? 51.923 57.802 12.948 1.00 22.14 187 ASN A CA 1
ATOM 1424 C C . ASN A 1 196 ? 51.827 56.657 11.950 1.00 25.91 187 ASN A C 1
ATOM 1425 O O . ASN A 1 196 ? 51.562 55.516 12.349 1.00 24.97 187 ASN A O 1
ATOM 1430 N N . THR A 1 197 ? 51.986 56.942 10.660 1.00 21.76 188 THR A N 1
ATOM 1431 C CA . THR A 1 197 ? 51.696 55.953 9.623 1.00 24.85 188 THR A CA 1
ATOM 1432 C C . THR A 1 197 ? 52.747 54.839 9.626 1.00 23.42 188 THR A C 1
ATOM 1433 O O . THR A 1 197 ? 53.900 55.052 9.996 1.00 21.72 188 THR A O 1
ATOM 1437 N N . ASN A 1 198 ? 52.317 53.639 9.213 1.00 24.13 189 ASN A N 1
ATOM 1438 C CA . ASN A 1 198 ? 53.177 52.461 9.074 1.00 23.27 189 ASN A CA 1
ATOM 1439 C C . ASN A 1 198 ? 54.548 52.804 8.516 1.00 24.98 189 ASN A C 1
ATOM 1440 O O . ASN A 1 198 ? 54.668 53.557 7.545 1.00 22.86 189 ASN A O 1
ATOM 1445 N N . ALA A 1 199 ? 55.582 52.192 9.109 1.00 21.96 190 ALA A N 1
ATOM 1446 C CA . ALA A 1 199 ? 56.938 52.349 8.595 1.00 21.92 190 ALA A CA 1
ATOM 1447 C C . ALA A 1 199 ? 57.101 51.709 7.224 1.00 23.74 190 ALA A C 1
ATOM 1448 O O . ALA A 1 199 ? 57.916 52.178 6.425 1.00 25.01 190 ALA A O 1
ATOM 1450 N N . ASP A 1 200 ? 56.358 50.634 6.935 1.00 20.91 191 ASP A N 1
ATOM 1451 C CA . ASP A 1 200 ? 56.445 50.037 5.609 1.00 23.42 191 ASP A CA 1
ATOM 1452 C C . ASP A 1 200 ? 55.812 50.923 4.545 1.00 27.23 191 ASP A C 1
ATOM 1453 O O . ASP A 1 200 ? 56.072 50.716 3.357 1.00 23.88 191 ASP A O 1
ATOM 1458 N N . GLU A 1 201 ? 54.999 51.904 4.944 1.00 24.45 192 GLU A N 1
ATOM 1459 C CA . GLU A 1 201 ? 54.468 52.898 4.016 1.00 26.25 192 GLU A CA 1
ATOM 1460 C C . GLU A 1 201 ? 55.320 54.160 3.972 1.00 25.66 192 GLU A C 1
ATOM 1461 O O . GLU A 1 201 ? 55.641 54.648 2.885 1.00 25.43 192 GLU A O 1
ATOM 1467 N N . VAL A 1 202 ? 55.735 54.677 5.125 1.00 20.89 193 VAL A N 1
ATOM 1468 C CA . VAL A 1 202 ? 56.530 55.912 5.173 1.00 24.31 193 VAL A CA 1
ATOM 1469 C C . VAL A 1 202 ? 57.992 55.479 5.116 1.00 26.58 193 VAL A C 1
ATOM 1470 O O . VAL A 1 202 ? 58.723 55.453 6.110 1.00 21.26 193 VAL A O 1
ATOM 1474 N N . THR A 1 203 ? 58.414 55.111 3.913 1.00 23.84 194 THR A N 1
ATOM 1475 C CA . THR A 1 203 ? 59.784 54.764 3.574 1.00 24.44 194 THR A CA 1
ATOM 1476 C C . THR A 1 203 ? 60.563 56.031 3.244 1.00 23.27 194 THR A C 1
ATOM 1477 O O . THR A 1 203 ? 59.988 57.117 3.122 1.00 22.84 194 THR A O 1
ATOM 1481 N N . PRO A 1 204 ? 61.883 55.933 3.054 1.00 24.63 195 PRO A N 1
ATOM 1482 C CA . PRO A 1 204 ? 62.610 57.128 2.588 1.00 21.38 195 PRO A CA 1
ATOM 1483 C C . PRO A 1 204 ? 62.098 57.635 1.251 1.00 26.15 195 PRO A C 1
ATOM 1484 O O . PRO A 1 204 ? 62.047 58.856 1.036 1.00 25.51 195 PRO A O 1
ATOM 1488 N N . GLU A 1 205 ? 61.695 56.731 0.351 1.00 25.19 196 GLU A N 1
ATOM 1489 C CA . GLU A 1 205 ? 61.115 57.162 -0.921 1.00 24.42 196 GLU A CA 1
ATOM 1490 C C . GLU A 1 205 ? 59.814 57.924 -0.709 1.00 24.91 196 GLU A C 1
ATOM 1491 O O . GLU A 1 205 ? 59.531 58.895 -1.420 1.00 25.94 196 GLU A O 1
ATOM 1497 N N . LYS A 1 206 ? 58.990 57.476 0.237 1.00 26.71 197 LYS A N 1
ATOM 1498 C CA . LYS A 1 206 ? 57.757 58.199 0.541 1.00 29.43 197 LYS A CA 1
ATOM 1499 C C . LYS A 1 206 ? 58.050 59.599 1.078 1.00 25.49 197 LYS A C 1
ATOM 1500 O O . LYS A 1 206 ? 57.367 60.565 0.718 1.00 26.45 197 LYS A O 1
ATOM 1506 N N . LEU A 1 207 ? 59.052 59.729 1.952 1.00 23.84 198 LEU A N 1
ATOM 1507 C CA . LEU A 1 207 ? 59.418 61.056 2.447 1.00 24.85 198 LEU A CA 1
ATOM 1508 C C . LEU A 1 207 ? 59.867 61.960 1.304 1.00 24.99 198 LEU A C 1
ATOM 1509 O O . LEU A 1 207 ? 59.544 63.156 1.280 1.00 26.04 198 LEU A O 1
ATOM 1514 N N . ALA A 1 208 ? 60.609 61.407 0.343 1.00 25.84 199 ALA A N 1
ATOM 1515 C CA . ALA A 1 208 ? 61.000 62.200 -0.821 1.00 29.85 199 ALA A CA 1
ATOM 1516 C C . ALA A 1 208 ? 59.781 62.592 -1.644 1.00 29.71 199 ALA A C 1
ATOM 1517 O O . ALA A 1 208 ? 59.704 63.715 -2.170 1.00 27.81 199 ALA A O 1
ATOM 1519 N N . ALA A 1 209 ? 58.820 61.675 -1.777 1.00 28.11 200 ALA A N 1
ATOM 1520 C CA . ALA A 1 209 ? 57.614 61.986 -2.541 1.00 33.49 200 ALA A CA 1
ATOM 1521 C C . ALA A 1 209 ? 56.817 63.092 -1.867 1.00 32.41 200 ALA A C 1
ATOM 1522 O O . ALA A 1 209 ? 56.271 63.972 -2.537 1.00 28.69 200 ALA A O 1
ATOM 1524 N N . VAL A 1 210 ? 56.753 63.073 -0.537 1.00 29.74 201 VAL A N 1
ATOM 1525 C CA . VAL A 1 210 ? 56.079 64.145 0.189 1.00 28.81 201 VAL A CA 1
ATOM 1526 C C . VAL A 1 210 ? 56.776 65.477 -0.067 1.00 32.03 201 VAL A C 1
ATOM 1527 O O . VAL A 1 210 ? 56.129 66.493 -0.347 1.00 29.31 201 VAL A O 1
ATOM 1531 N N . ALA A 1 211 ? 58.109 65.489 0.012 1.00 30.03 202 ALA A N 1
ATOM 1532 C CA . ALA A 1 211 ? 58.852 66.722 -0.229 1.00 27.35 202 ALA A CA 1
ATOM 1533 C C . ALA A 1 211 ? 58.675 67.200 -1.665 1.00 29.71 202 ALA A C 1
ATOM 1534 O O . ALA A 1 211 ? 58.556 68.407 -1.921 1.00 28.69 202 ALA A O 1
ATOM 1536 N N . LYS A 1 212 ? 58.676 66.270 -2.619 1.00 28.04 203 LYS A N 1
ATOM 1537 C CA . LYS A 1 212 ? 58.455 66.645 -4.008 1.00 29.57 203 LYS A CA 1
ATOM 1538 C C . LYS A 1 212 ? 57.053 67.210 -4.206 1.00 31.60 203 LYS A C 1
ATOM 1539 O O . LYS A 1 212 ? 56.854 68.134 -5.010 1.00 30.57 203 LYS A O 1
ATOM 1541 N N . GLY A 1 213 ? 56.068 66.672 -3.482 1.00 32.47 204 GLY A N 1
ATOM 1542 C CA . GLY A 1 213 ? 54.714 67.198 -3.592 1.00 30.36 204 GLY A CA 1
ATOM 1543 C C . GLY A 1 213 ? 54.601 68.611 -3.046 1.00 34.44 204 GLY A C 1
ATOM 1544 O O . GLY A 1 213 ? 53.916 69.455 -3.629 1.00 33.33 204 GLY A O 1
ATOM 1545 N N . LEU A 1 214 ? 55.267 68.885 -1.917 1.00 33.50 205 LEU A N 1
ATOM 1546 C CA . LEU A 1 214 ? 55.317 70.243 -1.375 1.00 33.35 205 LEU A CA 1
ATOM 1547 C C . LEU A 1 214 ? 55.978 71.201 -2.350 1.00 33.94 205 LEU A C 1
ATOM 1548 O O . LEU A 1 214 ? 55.484 72.312 -2.578 1.00 36.56 205 LEU A O 1
ATOM 1553 N N . ALA A 1 215 ? 57.129 70.807 -2.90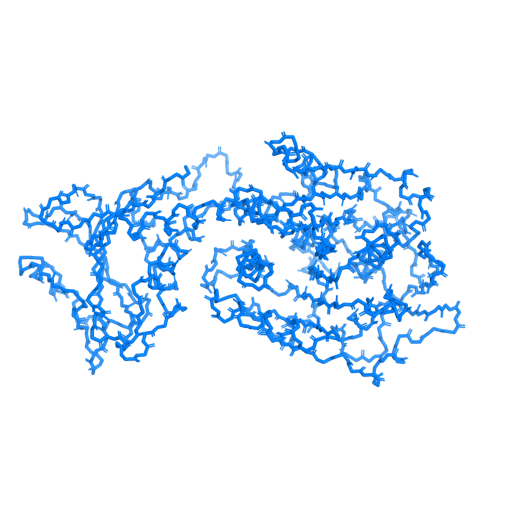5 1.00 30.55 206 ALA A N 1
ATOM 1554 C CA . ALA A 1 215 ? 57.787 71.658 -3.897 1.00 39.52 206 ALA A CA 1
ATOM 1555 C C . ALA A 1 215 ? 56.901 71.866 -5.121 1.00 43.49 206 ALA A C 1
ATOM 1556 O O . ALA A 1 215 ? 56.849 72.969 -5.688 1.00 39.98 206 ALA A O 1
ATOM 1558 N N . GLY A 1 216 ? 56.211 70.812 -5.559 1.00 36.82 207 GLY A N 1
ATOM 1559 C CA . GLY A 1 216 ? 55.288 70.972 -6.670 1.00 39.82 207 GLY A CA 1
ATOM 1560 C C . GLY A 1 216 ? 54.196 71.978 -6.365 1.00 37.17 207 GLY A C 1
ATOM 1561 O O . GLY A 1 216 ? 53.869 72.827 -7.198 1.00 44.25 207 GLY A O 1
ATOM 1562 N N . GLU A 1 217 ? 53.640 71.913 -5.154 1.00 36.21 208 GLU A N 1
ATOM 1563 C CA . GLU A 1 217 ? 52.509 72.763 -4.794 1.00 41.89 208 GLU A CA 1
ATOM 1564 C C . GLU A 1 217 ? 52.897 74.236 -4.678 1.00 48.72 208 GLU A C 1
ATOM 1565 O O . GLU A 1 217 ? 52.092 75.111 -5.018 1.00 48.36 208 GLU A O 1
ATOM 1571 N N . PHE A 1 218 ? 54.109 74.538 -4.213 1.00 36.32 209 PHE A N 1
ATOM 1572 C CA . PHE A 1 218 ? 54.505 75.909 -3.904 1.00 37.67 209 PHE A CA 1
ATOM 1573 C C . PHE A 1 218 ? 55.587 76.382 -4.866 1.00 36.03 209 PHE A C 1
ATOM 1574 O O . PHE A 1 218 ? 56.676 75.802 -4.925 1.00 35.72 209 PHE A O 1
ATOM 1582 N N . ALA A 1 219 ? 55.289 77.450 -5.602 1.00 38.49 210 ALA A N 1
ATOM 1583 C CA . ALA A 1 219 ? 56.283 78.040 -6.490 1.00 38.61 210 ALA A CA 1
ATOM 1584 C C . ALA A 1 219 ? 57.514 78.513 -5.725 1.00 39.72 210 ALA A C 1
ATOM 1585 O O . ALA A 1 219 ? 58.615 78.554 -6.285 1.00 46.73 210 ALA A O 1
ATOM 1587 N N . SER A 1 220 ? 57.359 78.850 -4.445 1.00 40.39 211 SER A N 1
ATOM 1588 C CA . SER A 1 220 ? 58.475 79.305 -3.624 1.00 41.67 211 SER A CA 1
ATOM 1589 C C . SER A 1 220 ? 59.419 78.185 -3.189 1.00 36.23 211 SER A C 1
ATOM 1590 O O . SER A 1 220 ? 60.478 78.477 -2.620 1.00 35.50 211 SER A O 1
ATOM 1593 N N . LEU A 1 221 ? 59.067 76.925 -3.415 1.00 36.45 212 LEU A N 1
ATOM 1594 C CA . LEU A 1 221 ? 59.814 75.787 -2.888 1.00 31.69 212 LEU A CA 1
ATOM 1595 C C . LEU A 1 221 ? 60.466 75.010 -4.018 1.00 36.25 212 LEU A C 1
ATOM 1596 O O . LEU A 1 221 ? 59.789 74.607 -4.962 1.00 35.56 212 LEU A O 1
ATOM 1601 N N . ASP A 1 222 ? 61.761 74.750 -3.905 1.00 30.59 213 ASP A N 1
ATOM 1602 C CA . ASP A 1 222 ? 62.408 73.827 -4.823 1.00 28.37 213 ASP A CA 1
ATOM 1603 C C . ASP A 1 222 ? 62.933 72.641 -4.034 1.00 32.73 213 ASP A C 1
ATOM 1604 O O . ASP A 1 222 ? 63.178 72.739 -2.830 1.00 30.74 213 ASP A O 1
ATOM 1609 N N . VAL A 1 223 ? 63.083 71.510 -4.712 1.00 27.81 214 VAL A N 1
ATOM 1610 C CA . VAL A 1 223 ? 63.500 70.284 -4.035 1.00 29.20 214 VAL A CA 1
ATOM 1611 C C . VAL A 1 223 ? 64.582 69.610 -4.864 1.00 31.73 214 VAL A C 1
ATOM 1612 O O . VAL A 1 223 ? 64.590 69.691 -6.096 1.00 30.18 214 VAL A O 1
ATOM 1616 N N . LYS A 1 224 ? 65.514 68.968 -4.172 1.00 29.45 215 LYS A N 1
ATOM 1617 C CA . LYS A 1 224 ? 66.529 68.126 -4.781 1.00 35.46 215 LYS A CA 1
ATOM 1618 C C . LYS A 1 224 ? 66.531 66.808 -4.024 1.00 33.93 215 LYS A C 1
ATOM 1619 O O . LYS A 1 224 ? 66.542 66.806 -2.786 1.00 30.28 215 LYS A O 1
ATOM 1625 N N . ILE A 1 225 ? 66.498 65.691 -4.748 1.00 30.18 216 ILE A N 1
ATOM 1626 C CA A ILE A 1 225 ? 66.437 64.358 -4.146 0.53 30.76 216 ILE A CA 1
ATOM 1627 C CA B ILE A 1 225 ? 66.448 64.368 -4.132 0.47 30.49 216 ILE A CA 1
ATOM 1628 C C . ILE A 1 225 ? 67.653 63.562 -4.595 1.00 30.18 216 ILE A C 1
ATOM 1629 O O . ILE A 1 225 ? 67.887 63.423 -5.802 1.00 31.08 216 ILE A O 1
ATOM 1638 N N . LEU A 1 226 ? 68.406 63.022 -3.631 1.00 31.39 217 LEU A N 1
ATOM 1639 C CA . LEU A 1 226 ? 69.549 62.154 -3.890 1.00 32.91 217 LEU A CA 1
ATOM 1640 C C . LEU A 1 226 ? 69.170 60.717 -3.554 1.00 32.78 217 LEU A C 1
ATOM 1641 O O . LEU A 1 226 ? 68.676 60.450 -2.457 1.00 31.26 217 LEU A O 1
ATOM 1646 N N . ASP A 1 227 ? 69.411 59.795 -4.488 1.00 29.27 218 ASP A N 1
ATOM 1647 C CA . ASP A 1 227 ? 69.229 58.377 -4.196 1.00 27.41 218 ASP A CA 1
ATOM 1648 C C . ASP A 1 227 ? 70.547 57.815 -3.649 1.00 27.89 218 ASP A C 1
ATOM 1649 O O . ASP A 1 227 ? 71.494 58.562 -3.391 1.00 28.28 218 ASP A O 1
ATOM 1654 N N . ARG A 1 228 ? 70.630 56.492 -3.463 1.00 28.39 219 ARG A N 1
ATOM 1655 C CA . ARG A 1 228 ? 71.825 55.907 -2.850 1.00 29.26 219 ARG A CA 1
ATOM 1656 C C . ARG A 1 228 ? 73.074 56.208 -3.670 1.00 28.70 219 ARG A C 1
ATOM 1657 O O . ARG A 1 228 ? 74.121 56.569 -3.116 1.00 30.09 219 ARG A O 1
ATOM 1665 N N . LYS A 1 229 ? 72.977 56.067 -4.994 1.00 27.78 220 LYS A N 1
ATOM 1666 C CA . LYS A 1 229 ? 74.110 56.339 -5.870 1.00 31.80 220 LYS A CA 1
ATOM 1667 C C . LYS A 1 229 ? 74.595 57.778 -5.726 1.00 32.70 220 LYS A C 1
ATOM 1668 O O . LYS A 1 229 ? 75.806 58.031 -5.683 1.00 30.46 220 LYS A O 1
ATOM 1674 N N . ALA A 1 230 ? 73.663 58.734 -5.648 1.00 29.50 221 ALA A N 1
ATOM 1675 C CA . ALA A 1 230 ? 74.043 60.134 -5.484 1.00 28.79 221 ALA A CA 1
ATOM 1676 C C . ALA A 1 230 ? 74.575 60.413 -4.081 1.00 28.77 221 ALA A C 1
ATOM 1677 O O . ALA A 1 230 ? 75.442 61.279 -3.907 1.00 28.54 221 ALA A O 1
ATOM 1679 N N . ILE A 1 231 ? 74.061 59.711 -3.070 1.00 25.26 222 ILE A N 1
ATOM 1680 C CA . ILE A 1 231 ? 74.617 59.834 -1.723 1.00 28.74 222 ILE A CA 1
ATOM 1681 C C . ILE A 1 231 ? 76.077 59.390 -1.710 1.00 31.10 222 ILE A C 1
ATOM 1682 O O . ILE A 1 231 ? 76.936 60.037 -1.099 1.00 29.02 222 ILE A O 1
ATOM 1687 N N . LEU A 1 232 ? 76.381 58.283 -2.387 1.00 28.40 223 LEU A N 1
ATOM 1688 C CA . LEU A 1 232 ? 77.761 57.815 -2.465 1.00 30.36 223 LEU A CA 1
ATOM 1689 C C . LEU A 1 232 ? 78.634 58.742 -3.308 1.00 29.84 223 LEU A C 1
ATOM 1690 O O . LEU A 1 232 ? 79.823 58.916 -3.007 1.00 29.32 223 LEU A O 1
ATOM 1695 N N . LYS A 1 233 ? 78.073 59.354 -4.354 1.00 28.25 224 LYS A N 1
ATOM 1696 C CA . LYS A 1 233 ? 78.865 60.289 -5.148 1.00 28.14 224 LYS A CA 1
ATOM 1697 C C . LYS A 1 233 ? 79.275 61.511 -4.334 1.00 34.89 224 LYS A C 1
ATOM 1698 O O . LYS A 1 233 ? 80.383 62.025 -4.516 1.00 33.29 224 LYS A O 1
ATOM 1700 N N . GLU A 1 234 ? 78.416 61.982 -3.425 1.00 33.44 225 GLU A N 1
ATOM 1701 C CA . GLU A 1 234 ? 78.814 63.031 -2.489 1.00 34.11 225 GLU A CA 1
ATOM 1702 C C . GLU A 1 234 ? 79.755 62.535 -1.401 1.00 33.53 225 GLU A C 1
ATOM 1703 O O . GLU A 1 234 ? 80.168 63.352 -0.570 1.00 28.88 225 GLU A O 1
ATOM 1709 N N . LYS A 1 235 ? 80.073 61.237 -1.362 1.00 28.43 226 LYS A N 1
ATOM 1710 C CA . LYS A 1 235 ? 80.936 60.648 -0.329 1.00 29.60 226 LYS A CA 1
ATOM 1711 C C . LYS A 1 235 ? 80.326 60.743 1.068 1.00 29.94 226 LYS A C 1
ATOM 1712 O O . LYS A 1 235 ? 81.046 60.803 2.069 1.00 26.81 226 LYS A O 1
ATOM 1718 N N . MET A 1 236 ? 79.000 60.733 1.169 1.00 27.44 227 MET A N 1
ATOM 1719 C CA . MET A 1 236 ? 78.348 60.707 2.477 1.00 27.60 227 MET A CA 1
ATOM 1720 C C . MET A 1 236 ? 78.335 59.267 2.999 1.00 24.16 227 MET A C 1
ATOM 1721 O O . MET A 1 236 ? 77.305 58.590 3.056 1.00 26.02 227 MET A O 1
ATOM 1726 N N . GLY A 1 237 ? 79.524 58.814 3.410 1.00 23.84 228 GLY A N 1
ATOM 1727 C CA . GLY A 1 237 ? 79.715 57.434 3.836 1.00 23.70 228 GLY A CA 1
ATOM 1728 C C . GLY A 1 237 ? 79.108 57.106 5.182 1.00 26.19 228 GLY A C 1
ATOM 1729 O O . GLY A 1 237 ? 78.959 55.926 5.509 1.00 25.29 228 GLY A O 1
ATOM 1730 N N . LEU A 1 238 ? 78.771 58.118 5.985 1.00 22.72 229 LEU A N 1
ATOM 1731 C CA . LEU A 1 238 ? 78.085 57.830 7.243 1.00 26.52 229 LEU A CA 1
ATOM 1732 C C . LEU A 1 238 ? 76.622 57.498 6.989 1.00 25.66 229 LEU A C 1
ATOM 1733 O O . LEU A 1 238 ? 76.099 56.513 7.521 1.00 23.38 229 LEU A O 1
ATOM 1738 N N . LEU A 1 239 ? 75.950 58.300 6.158 1.00 22.22 230 LEU A N 1
ATOM 1739 C CA . LEU A 1 239 ? 74.600 57.944 5.737 1.00 23.36 230 LEU A CA 1
ATOM 1740 C C . LEU A 1 239 ? 74.606 56.639 4.951 1.00 23.45 230 LEU A C 1
ATOM 1741 O O . LEU A 1 239 ? 73.756 55.766 5.169 1.00 22.96 230 LEU A O 1
ATOM 1746 N N . ALA A 1 240 ? 75.576 56.477 4.047 1.00 22.53 231 ALA A N 1
ATOM 1747 C CA . ALA A 1 240 ? 75.638 55.256 3.250 1.00 25.56 231 ALA A CA 1
ATOM 1748 C C . ALA A 1 240 ? 75.836 54.029 4.138 1.00 22.57 231 ALA A C 1
ATOM 1749 O O . ALA A 1 240 ? 75.263 52.961 3.871 1.00 21.77 231 ALA A O 1
ATOM 1751 N N . ALA A 1 241 ? 76.643 54.159 5.199 1.00 23.29 232 ALA A N 1
ATOM 1752 C CA . ALA A 1 241 ? 76.849 53.025 6.097 1.00 22.43 232 ALA A CA 1
ATOM 1753 C C . ALA A 1 241 ? 75.552 52.647 6.795 1.00 23.00 232 ALA A C 1
ATOM 1754 O O . ALA A 1 241 ? 75.173 51.471 6.834 1.00 21.59 232 ALA A O 1
ATOM 1756 N N . VAL A 1 242 ? 74.857 53.632 7.364 1.00 19.79 233 VAL A N 1
ATOM 1757 C CA . VAL A 1 242 ? 73.602 53.312 8.037 1.00 20.85 233 VAL A CA 1
ATOM 1758 C C . VAL A 1 242 ? 72.639 52.638 7.065 1.00 21.83 233 VAL A C 1
ATOM 1759 O O . VAL A 1 242 ? 71.950 51.671 7.422 1.00 22.98 233 VAL A O 1
ATOM 1763 N N . ALA A 1 243 ? 72.584 53.126 5.817 1.00 18.70 234 ALA A N 1
ATOM 1764 C CA . ALA A 1 243 ? 71.662 52.590 4.819 1.00 23.77 234 ALA A CA 1
ATOM 1765 C C . ALA A 1 243 ? 72.126 51.272 4.210 1.00 23.45 234 ALA A C 1
ATOM 1766 O O . ALA A 1 243 ? 71.347 50.634 3.491 1.00 23.58 234 ALA A O 1
ATOM 1768 N N . LYS A 1 244 ? 73.360 50.843 4.497 1.00 25.26 235 LYS A N 1
ATOM 1769 C CA . LYS A 1 244 ? 73.979 49.744 3.757 1.00 24.31 235 LYS A CA 1
ATOM 1770 C C . LYS A 1 244 ? 73.125 48.482 3.775 1.00 22.40 235 LYS A C 1
ATOM 1771 O O . LYS A 1 244 ? 72.960 47.822 2.745 1.00 21.88 235 LYS A O 1
ATOM 1777 N N . GLY A 1 245 ? 72.576 48.124 4.931 1.00 21.31 236 GLY A N 1
ATOM 1778 C CA . GLY A 1 245 ? 71.842 46.876 5.007 1.00 27.03 236 GLY A CA 1
ATOM 1779 C C . GLY A 1 245 ? 70.364 46.942 4.674 1.00 25.66 236 GLY A C 1
ATOM 1780 O O . GLY A 1 245 ? 69.687 45.908 4.712 1.00 23.52 236 GLY A O 1
ATOM 1781 N N . ALA A 1 246 ? 69.846 48.110 4.312 1.00 22.03 237 ALA A N 1
ATOM 1782 C CA . ALA A 1 246 ? 68.403 48.309 4.226 1.00 23.44 237 ALA A CA 1
ATOM 1783 C C . ALA A 1 246 ? 67.807 47.640 2.989 1.00 27.92 237 ALA A C 1
ATOM 1784 O O . ALA A 1 246 ? 68.434 47.550 1.926 1.00 27.07 237 ALA A O 1
ATOM 1786 N N . ALA A 1 247 ? 66.569 47.173 3.139 1.00 23.28 238 ALA A N 1
ATOM 1787 C CA . ALA A 1 247 ? 65.827 46.597 2.034 1.00 24.38 238 ALA A CA 1
ATOM 1788 C C . ALA A 1 247 ? 65.045 47.641 1.247 1.00 29.07 238 ALA A C 1
ATOM 1789 O O . ALA A 1 247 ? 64.442 47.300 0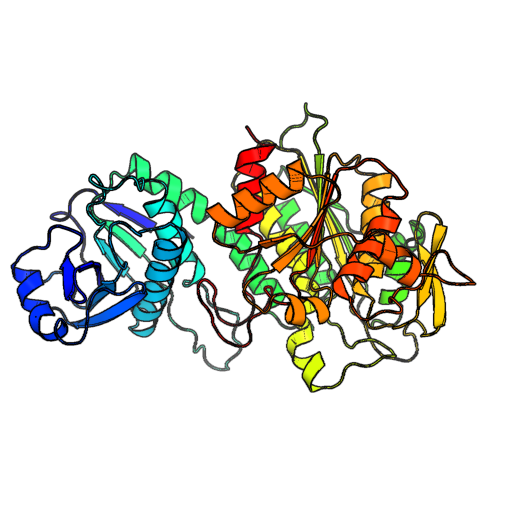.231 1.00 27.75 238 ALA A O 1
ATOM 1791 N N . VAL A 1 248 ? 65.001 48.885 1.708 1.00 24.58 239 VAL A N 1
ATOM 1792 C CA . VAL A 1 248 ? 64.438 49.984 0.927 1.00 27.72 239 VAL A CA 1
ATOM 1793 C C . VAL A 1 248 ? 65.552 50.994 0.698 1.00 25.33 239 VAL A C 1
ATOM 1794 O O . VAL A 1 248 ? 66.473 51.118 1.513 1.00 23.08 239 VAL A O 1
ATOM 1798 N N . GLU A 1 249 ? 65.487 51.687 -0.431 1.00 22.81 240 GLU A N 1
ATOM 1799 C CA . GLU A 1 249 ? 66.570 52.590 -0.804 1.00 23.82 240 GLU A CA 1
ATOM 1800 C C . GLU A 1 249 ? 66.542 53.849 0.062 1.00 26.92 240 GLU A C 1
ATOM 1801 O O . GLU A 1 249 ? 65.464 54.373 0.356 1.00 25.23 240 GLU A O 1
ATOM 1807 N N . PRO A 1 250 ? 67.703 54.366 0.464 1.00 23.07 241 PRO A N 1
ATOM 1808 C CA . PRO A 1 250 ? 67.744 55.612 1.233 1.00 23.29 241 PRO A CA 1
ATOM 1809 C C . PRO A 1 250 ? 67.478 56.809 0.323 1.00 24.09 241 PRO A C 1
ATOM 1810 O O . PRO A 1 250 ? 67.498 56.715 -0.904 1.00 26.12 241 PRO A O 1
ATOM 1814 N N . ARG A 1 251 ? 67.230 57.955 0.957 1.00 24.01 242 ARG A N 1
ATOM 1815 C CA . ARG A 1 251 ? 67.055 59.213 0.245 1.00 24.26 242 ARG A CA 1
ATOM 1816 C C . ARG A 1 251 ? 67.745 60.326 1.027 1.00 25.34 242 ARG A C 1
ATOM 1817 O O . ARG A 1 251 ? 67.822 60.281 2.257 1.00 26.74 242 ARG A O 1
ATOM 1825 N N . PHE A 1 252 ? 68.241 61.327 0.310 1.00 25.52 243 PHE A N 1
ATOM 1826 C CA . PHE A 1 252 ? 68.766 62.541 0.933 1.00 27.91 243 PHE A CA 1
ATOM 1827 C C . PHE A 1 252 ? 68.026 63.702 0.277 1.00 28.82 243 PHE A C 1
ATOM 1828 O O . PHE A 1 252 ? 68.136 63.906 -0.936 1.00 28.55 243 PHE A O 1
ATOM 1836 N N . ILE A 1 253 ? 67.227 64.419 1.065 1.00 24.20 244 ILE A N 1
ATOM 1837 C CA . ILE A 1 253 ? 66.218 65.343 0.551 1.00 24.41 244 ILE A CA 1
ATOM 1838 C C . ILE A 1 253 ? 66.591 66.763 0.950 1.00 28.13 244 ILE A C 1
ATOM 1839 O O . ILE A 1 253 ? 66.829 67.034 2.135 1.00 28.44 244 ILE A O 1
ATOM 1844 N N . VAL A 1 254 ? 66.602 67.670 -0.027 1.00 27.91 245 VAL A N 1
ATOM 1845 C CA . VAL A 1 254 ? 66.925 69.076 0.193 1.00 27.81 245 VAL A CA 1
ATOM 1846 C C . VAL A 1 254 ? 65.769 69.910 -0.332 1.00 32.31 245 VAL A C 1
ATOM 1847 O O . VAL A 1 254 ? 65.498 69.909 -1.539 1.00 28.94 245 VAL A O 1
ATOM 1851 N N . LEU A 1 255 ? 65.098 70.624 0.567 1.00 28.73 246 LEU A N 1
ATOM 1852 C CA . LEU A 1 255 ? 64.049 71.575 0.212 1.00 28.77 246 LEU A CA 1
ATOM 1853 C C . LEU A 1 255 ? 64.573 72.993 0.372 1.00 31.93 246 LEU A C 1
ATOM 1854 O O . LEU A 1 255 ? 65.222 73.309 1.370 1.00 36.04 246 LEU A O 1
ATOM 1859 N N . ASP A 1 256 ? 64.274 73.865 -0.583 1.00 27.43 247 ASP A N 1
ATOM 1860 C CA . ASP A 1 256 ? 64.774 75.230 -0.499 1.00 29.81 247 ASP A CA 1
ATOM 1861 C C . ASP A 1 256 ? 63.628 76.217 -0.644 1.00 36.83 247 ASP A C 1
ATOM 1862 O O . ASP A 1 256 ? 62.917 76.212 -1.657 1.00 33.52 247 ASP A O 1
ATOM 1867 N N . TYR A 1 257 ? 63.476 77.079 0.358 1.00 36.91 248 TYR A N 1
ATOM 1868 C CA . TYR A 1 257 ? 62.469 78.135 0.374 1.00 36.21 248 TYR A CA 1
ATOM 1869 C C . TYR A 1 257 ? 63.174 79.485 0.376 1.00 34.10 248 TYR A C 1
ATOM 1870 O O . TYR A 1 257 ? 63.873 79.821 1.337 1.00 35.51 248 TYR A O 1
ATOM 1879 N N . GLN A 1 258 ? 62.985 80.262 -0.683 1.00 37.71 249 GLN A N 1
ATOM 1880 C CA . GLN A 1 258 ? 63.691 81.530 -0.852 1.00 38.80 249 GLN A CA 1
ATOM 1881 C C . GLN A 1 258 ? 62.724 82.696 -0.680 1.00 44.81 249 GLN A C 1
ATOM 1882 O O . GLN A 1 258 ? 62.422 83.421 -1.627 1.00 39.65 249 GLN A O 1
ATOM 1888 N N . GLY A 1 259 ? 62.258 82.890 0.553 1.00 39.10 250 GLY A N 1
ATOM 1889 C CA . GLY A 1 259 ? 61.307 83.948 0.841 1.00 37.48 250 GLY A CA 1
ATOM 1890 C C . GLY A 1 259 ? 61.888 85.344 0.974 1.00 43.25 250 GLY A C 1
ATOM 1891 O O . GLY A 1 259 ? 61.118 86.307 1.043 1.00 39.73 250 GLY A O 1
ATOM 1892 N N . LYS A 1 260 ? 63.209 85.496 1.031 1.00 41.05 251 LYS A N 1
ATOM 1893 C CA . LYS A 1 260 ? 63.841 86.819 1.063 1.00 47.72 251 LYS A CA 1
ATOM 1894 C C . LYS A 1 260 ? 65.094 86.765 0.204 1.00 44.09 251 LYS A C 1
ATOM 1895 O O . LYS A 1 260 ? 66.221 86.692 0.710 1.00 49.15 251 LYS A O 1
ATOM 1901 N N . PRO A 1 261 ? 64.929 86.791 -1.120 1.00 49.82 252 PRO A N 1
ATOM 1902 C CA . PRO A 1 261 ? 66.081 86.601 -2.019 1.00 54.62 252 PRO A CA 1
ATOM 1903 C C . PRO A 1 261 ? 67.170 87.658 -1.888 1.00 55.48 252 PRO A C 1
ATOM 1904 O O . PRO A 1 261 ? 68.305 87.402 -2.303 1.00 59.68 252 PRO A O 1
ATOM 1908 N N . LYS A 1 262 ? 66.875 88.833 -1.344 1.00 45.12 253 LYS A N 1
ATOM 1909 C CA . LYS A 1 262 ? 67.888 89.873 -1.219 1.00 53.36 253 LYS A CA 1
ATOM 1910 C C . LYS A 1 262 ? 68.697 89.773 0.071 1.00 59.55 253 LYS A C 1
ATOM 1911 O O . LYS A 1 262 ? 69.622 90.569 0.266 1.00 63.88 253 LYS A O 1
ATOM 1913 N N . SER A 1 263 ? 68.383 88.826 0.952 1.00 54.82 254 SER A N 1
ATOM 1914 C CA . SER A 1 263 ? 69.086 88.678 2.219 1.00 52.49 254 SER A CA 1
ATOM 1915 C C . SER A 1 263 ? 70.014 87.477 2.172 1.00 47.95 254 SER A C 1
ATOM 1916 O O . SER A 1 263 ? 69.674 86.438 1.596 1.00 44.18 254 SER A O 1
ATOM 1919 N N . LYS A 1 264 ? 71.188 87.628 2.785 1.00 45.03 255 LYS A N 1
ATOM 1920 C CA . LYS A 1 264 ? 72.101 86.508 2.961 1.00 49.42 255 LYS A CA 1
ATOM 1921 C C . LYS A 1 264 ? 71.722 85.627 4.142 1.00 44.41 255 LYS A C 1
ATOM 1922 O O . LYS A 1 264 ? 72.284 84.537 4.284 1.00 49.31 255 LYS A O 1
ATOM 1924 N N . ASP A 1 265 ? 70.796 86.070 4.988 1.00 41.69 256 ASP A N 1
ATOM 1925 C CA . ASP A 1 265 ? 70.431 85.301 6.170 1.00 43.75 256 ASP A CA 1
ATOM 1926 C C . ASP A 1 265 ? 69.715 84.024 5.750 1.00 37.81 256 ASP A C 1
ATOM 1927 O O . ASP A 1 265 ? 68.682 84.075 5.074 1.00 36.48 256 ASP A O 1
ATOM 1932 N N . ARG A 1 266 ? 70.255 82.880 6.154 1.00 33.28 257 ARG A N 1
ATOM 1933 C CA . ARG A 1 266 ? 69.720 81.595 5.726 1.00 34.21 257 ARG A CA 1
ATOM 1934 C C . ARG A 1 266 ? 69.675 80.651 6.910 1.00 32.70 257 ARG A C 1
ATOM 1935 O O . ARG A 1 266 ? 70.673 80.490 7.621 1.00 32.73 257 ARG A O 1
ATOM 1943 N N . THR A 1 267 ? 68.516 80.042 7.120 1.00 28.19 258 THR A N 1
ATOM 1944 C CA . THR A 1 267 ? 68.320 79.062 8.179 1.00 26.39 258 THR A CA 1
ATOM 1945 C C . THR A 1 267 ? 68.285 77.678 7.550 1.00 29.54 258 THR A C 1
ATOM 1946 O O . THR A 1 267 ? 67.539 77.447 6.593 1.00 30.06 258 THR A O 1
ATOM 1950 N N . VAL A 1 268 ? 69.085 76.757 8.073 1.00 25.59 259 VAL A N 1
ATOM 1951 C CA . VAL A 1 268 ? 69.052 75.377 7.611 1.00 23.60 259 VAL A CA 1
ATOM 1952 C C . VAL A 1 268 ? 68.413 74.532 8.707 1.00 26.86 259 VAL A C 1
ATOM 1953 O O . VAL A 1 268 ? 68.890 74.526 9.847 1.00 28.88 259 VAL A O 1
ATOM 1957 N N . LEU A 1 269 ? 67.333 73.824 8.363 1.00 22.65 260 LEU A N 1
ATOM 1958 C CA . LEU A 1 269 ? 66.670 72.880 9.261 1.00 22.26 260 LEU A CA 1
ATOM 1959 C C . LEU A 1 269 ? 67.001 71.459 8.833 1.00 26.91 260 LEU A C 1
ATOM 1960 O O . LEU A 1 269 ? 66.820 71.109 7.664 1.00 27.87 260 LEU A O 1
ATOM 1965 N N . ILE A 1 270 ? 67.465 70.637 9.774 1.00 24.96 261 ILE A N 1
ATOM 1966 C CA . ILE A 1 270 ? 67.885 69.269 9.480 1.00 24.37 261 ILE A CA 1
ATOM 1967 C C . ILE A 1 270 ? 67.051 68.311 10.323 1.00 23.88 261 ILE A C 1
ATOM 1968 O O . ILE A 1 270 ? 66.932 68.490 11.540 1.00 24.69 261 ILE A O 1
ATOM 1973 N N . GLY A 1 271 ? 66.459 67.308 9.675 1.00 22.62 262 GLY A N 1
ATOM 1974 C CA . GLY A 1 271 ? 65.623 66.364 10.397 1.00 20.51 262 GLY A CA 1
ATOM 1975 C C . GLY A 1 271 ? 66.043 64.919 10.211 1.00 24.17 262 GLY A C 1
ATOM 1976 O O . GLY A 1 271 ? 66.168 64.449 9.077 1.00 23.98 262 GLY A O 1
ATOM 1977 N N . LYS A 1 272 ? 66.251 64.208 11.317 1.00 21.20 263 LYS A N 1
ATOM 1978 C CA . LYS A 1 272 ? 66.614 62.793 11.267 1.00 18.53 263 LYS A CA 1
ATOM 1979 C C . LYS A 1 272 ? 65.454 61.973 10.709 1.00 22.73 263 LYS A C 1
ATOM 1980 O O . LYS A 1 272 ? 64.353 61.977 11.273 1.00 22.85 263 LYS A O 1
ATOM 1986 N N . GLY A 1 273 ? 65.694 61.276 9.600 1.00 21.52 264 GLY A N 1
ATOM 1987 C CA . GLY A 1 273 ? 64.651 60.480 8.981 1.00 21.47 264 GLY A CA 1
ATOM 1988 C C . GLY A 1 273 ? 64.913 58.983 8.969 1.00 25.55 264 GLY A C 1
ATOM 1989 O O . GLY A 1 273 ? 64.922 58.369 7.903 1.00 21.40 264 GLY A O 1
ATOM 1990 N N . VAL A 1 274 ? 65.105 58.366 10.130 1.00 21.45 265 VAL A N 1
ATOM 1991 C CA . VAL A 1 274 ? 65.243 56.912 10.178 1.00 19.57 265 VAL A CA 1
ATOM 1992 C C . VAL A 1 274 ? 63.836 56.332 10.206 1.00 20.84 265 VAL A C 1
ATOM 1993 O O . VAL A 1 274 ? 63.137 56.421 11.216 1.00 22.60 265 VAL A O 1
ATOM 1997 N N . THR A 1 275 ? 63.399 55.779 9.078 1.00 19.76 266 THR A N 1
ATOM 1998 C CA . THR A 1 275 ? 61.982 55.468 8.934 1.00 18.37 266 THR A CA 1
ATOM 1999 C C . THR A 1 275 ? 61.586 54.232 9.731 1.00 21.90 266 THR A C 1
ATOM 2000 O O . THR A 1 275 ? 60.398 54.043 10.013 1.00 19.61 266 THR A O 1
ATOM 2004 N N . PHE A 1 276 ? 62.556 53.402 10.111 1.00 20.98 267 PHE A N 1
ATOM 2005 C CA . PHE A 1 276 ? 62.354 52.390 11.142 1.00 21.79 267 PHE A CA 1
ATOM 2006 C C . PHE A 1 276 ? 63.726 52.031 11.693 1.00 21.01 267 PHE A C 1
ATOM 2007 O O . PHE A 1 276 ? 64.649 51.774 10.919 1.00 19.28 267 PHE A O 1
ATOM 2015 N N . ASP A 1 277 ? 63.856 52.021 13.014 1.00 20.36 268 ASP A N 1
ATOM 2016 C CA . ASP A 1 277 ? 65.125 51.773 13.687 1.00 21.31 268 ASP A CA 1
ATOM 2017 C C . ASP A 1 277 ? 65.048 50.429 14.414 1.00 19.66 268 ASP A C 1
ATOM 2018 O O . ASP A 1 277 ? 64.495 50.345 15.513 1.00 22.08 268 ASP A O 1
ATOM 2023 N N . SER A 1 278 ? 65.588 49.371 13.787 1.00 19.20 269 SER A N 1
ATOM 2024 C CA . SER A 1 278 ? 65.736 48.088 14.472 1.00 18.43 269 SER A CA 1
ATOM 2025 C C . SER A 1 278 ? 66.876 48.107 15.481 1.00 20.85 269 SER A C 1
ATOM 2026 O O . SER A 1 278 ? 66.961 47.202 16.319 1.00 22.31 269 SER A O 1
ATOM 2029 N N . GLY A 1 279 ? 67.770 49.094 15.389 1.00 20.08 270 GLY A N 1
ATOM 2030 C CA . GLY A 1 279 ? 69.022 49.096 16.119 1.00 19.21 270 GLY A CA 1
ATOM 2031 C C . GLY A 1 279 ? 70.202 48.577 15.315 1.00 22.82 270 GLY A C 1
ATOM 2032 O O . GLY A 1 279 ? 71.350 48.839 15.688 1.00 20.65 270 GLY A O 1
ATOM 2033 N N . GLY A 1 280 ? 69.948 47.868 14.209 1.00 23.12 271 GLY A N 1
ATOM 2034 C CA . GLY A 1 280 ? 71.027 47.254 13.440 1.00 19.53 271 GLY A CA 1
ATOM 2035 C C . GLY A 1 280 ? 71.543 45.995 14.121 1.00 20.10 271 GLY A C 1
ATOM 2036 O O . GLY A 1 280 ? 70.846 45.365 14.910 1.00 20.11 271 GLY A O 1
ATOM 2037 N N . LEU A 1 281 ? 72.806 45.653 13.835 1.00 18.53 272 LEU A N 1
ATOM 2038 C CA . LEU A 1 281 ? 73.436 44.497 14.485 1.00 22.67 272 LEU A CA 1
ATOM 2039 C C . LEU A 1 281 ? 73.317 44.562 16.006 1.00 22.30 272 LEU A C 1
ATOM 2040 O O . LEU A 1 281 ? 73.120 43.535 16.667 1.00 20.98 272 LEU A O 1
ATOM 2045 N N . ASP A 1 282 ? 73.431 45.762 16.580 1.00 18.80 273 ASP A N 1
ATOM 2046 C CA . ASP A 1 282 ? 73.154 45.981 18.010 1.00 18.25 273 ASP A CA 1
ATOM 2047 C C . ASP A 1 282 ? 71.637 46.066 18.202 1.00 23.28 273 ASP A C 1
ATOM 2048 O O . ASP A 1 282 ? 71.067 47.115 18.509 1.00 20.54 273 ASP A O 1
ATOM 2053 N N . LEU A 1 283 ? 70.991 44.914 18.040 1.00 22.52 274 LEU A N 1
ATOM 2054 C CA . LEU A 1 283 ? 69.543 44.850 17.866 1.00 18.98 274 LEU A CA 1
ATOM 2055 C C . LEU A 1 283 ? 68.808 45.319 19.118 1.00 20.30 274 LEU A C 1
ATOM 2056 O O . LEU A 1 283 ? 69.150 44.931 20.237 1.00 17.68 274 LEU A O 1
ATOM 2061 N N . LYS A 1 284 ? 67.779 46.143 18.927 1.00 19.90 275 LYS A N 1
ATOM 2062 C CA . LYS A 1 284 ? 66.981 46.590 20.066 1.00 18.92 275 LYS A CA 1
ATOM 2063 C C . LYS A 1 284 ? 66.173 45.429 20.651 1.00 21.00 275 LYS A C 1
ATOM 2064 O O . LYS A 1 284 ? 65.697 44.561 19.911 1.00 21.01 275 LYS A O 1
ATOM 2070 N N . PRO A 1 285 ? 65.991 45.405 21.978 1.00 20.94 276 PRO A N 1
ATOM 2071 C CA . PRO A 1 285 ? 64.973 44.533 22.572 1.00 22.69 276 PRO A CA 1
ATOM 2072 C C . PRO A 1 285 ? 63.611 44.820 21.955 1.00 19.56 276 PRO A C 1
ATOM 2073 O O . PRO A 1 285 ? 63.311 45.953 21.569 1.00 21.24 276 PRO A O 1
ATOM 2077 N N . GLY A 1 286 ? 62.775 43.775 21.886 1.00 21.62 277 GLY A N 1
ATOM 2078 C CA . GLY A 1 286 ? 61.493 43.916 21.210 1.00 23.26 277 GLY A CA 1
ATOM 2079 C C . GLY A 1 286 ? 60.655 45.050 21.767 1.00 28.13 277 GLY A C 1
ATOM 2080 O O . GLY A 1 286 ? 60.079 45.843 21.014 1.00 23.07 277 GLY A O 1
ATOM 2081 N N . LYS A 1 287 ? 60.590 45.163 23.097 1.00 23.72 278 LYS A N 1
ATOM 2082 C CA . LYS A 1 287 ? 59.758 46.203 23.686 1.00 25.09 278 LYS A CA 1
ATOM 2083 C C . LYS A 1 287 ? 60.310 47.597 23.426 1.00 25.42 278 LYS A C 1
ATOM 2084 O O . LYS A 1 287 ? 59.544 48.562 23.431 1.00 29.53 278 LYS A O 1
ATOM 2090 N N . ALA A 1 288 ? 61.611 47.728 23.187 1.00 21.60 279 ALA A N 1
ATOM 2091 C CA . ALA A 1 288 ? 62.169 49.028 22.814 1.00 25.66 279 ALA A CA 1
ATOM 2092 C C . ALA A 1 288 ? 61.963 49.352 21.342 1.00 28.59 279 ALA A C 1
ATOM 2093 O O . ALA A 1 288 ? 62.027 50.525 20.953 1.00 26.21 279 ALA A O 1
ATOM 2095 N N . MET A 1 289 ? 61.732 48.344 20.513 1.00 24.05 280 MET A N 1
ATOM 2096 C CA . MET A 1 289 ? 61.598 48.561 19.083 1.00 20.22 280 MET A CA 1
ATOM 2097 C C . MET A 1 289 ? 60.169 48.892 18.667 1.00 23.35 280 MET A C 1
ATOM 2098 O O . MET A 1 289 ? 59.956 49.333 17.529 1.00 22.76 280 MET A O 1
ATOM 2103 N N . ILE A 1 290 ? 59.194 48.682 19.556 1.00 22.91 281 ILE A N 1
ATOM 2104 C CA . ILE A 1 290 ? 57.789 48.634 19.149 1.00 23.87 281 ILE A CA 1
ATOM 2105 C C . ILE A 1 290 ? 57.329 49.959 18.531 1.00 23.55 281 ILE A C 1
ATOM 2106 O O . ILE A 1 290 ? 56.509 49.966 17.599 1.00 23.79 281 ILE A O 1
ATOM 2111 N N . THR A 1 291 ? 57.835 51.098 19.020 1.00 20.80 282 THR A N 1
ATOM 2112 C CA . THR A 1 291 ? 57.379 52.390 18.493 1.00 20.05 282 THR A CA 1
ATOM 2113 C C . THR A 1 291 ? 58.306 52.965 17.421 1.00 21.56 282 THR A C 1
ATOM 2114 O O . THR A 1 291 ? 58.159 54.138 17.063 1.00 21.28 282 THR A O 1
ATOM 2118 N N . MET A 1 292 ? 59.250 52.185 16.897 1.00 20.58 283 MET A N 1
ATOM 2119 C CA . MET A 1 292 ? 60.347 52.814 16.159 1.00 20.27 283 MET A CA 1
ATOM 2120 C C . MET A 1 292 ? 59.983 53.265 14.746 1.00 24.74 283 MET A C 1
ATOM 2121 O O . MET A 1 292 ? 60.867 53.748 14.032 1.00 22.07 283 MET A O 1
ATOM 2126 N N . LYS A 1 293 ? 58.715 53.178 14.336 1.00 20.76 284 LYS A N 1
ATOM 2127 C CA . LYS A 1 293 ? 58.270 54.011 13.222 1.00 20.08 284 LYS A CA 1
ATOM 2128 C C . LYS A 1 293 ? 58.387 55.500 13.556 1.00 23.09 284 LYS A C 1
ATOM 2129 O O . LYS A 1 293 ? 58.323 56.339 12.649 1.00 21.76 284 LYS A O 1
ATOM 2135 N N . GLU A 1 294 ? 58.548 55.851 14.837 1.00 19.33 285 GLU A N 1
ATOM 2136 C CA . GLU A 1 294 ? 58.659 57.258 15.216 1.00 18.58 285 GLU A CA 1
ATOM 2137 C C . GLU A 1 294 ? 60.034 57.837 14.948 1.00 22.43 285 GLU A C 1
ATOM 2138 O O . GLU A 1 294 ? 60.217 59.055 15.096 1.00 23.24 285 GLU A O 1
ATOM 2144 N N . ASP A 1 295 ? 61.004 57.007 14.565 1.00 20.19 286 ASP A N 1
ATOM 2145 C CA . ASP A 1 295 ? 62.383 57.478 14.551 1.00 18.17 286 ASP A CA 1
ATOM 2146 C C . ASP A 1 295 ? 62.669 58.406 13.381 1.00 21.28 286 ASP A C 1
ATOM 2147 O O . ASP A 1 295 ? 63.812 58.855 13.235 1.00 22.32 286 ASP A O 1
ATOM 2152 N N . MET A 1 296 ? 61.662 58.717 12.562 1.00 18.42 287 MET A N 1
ATOM 2153 C CA . MET A 1 296 ? 61.792 59.710 11.505 1.00 19.62 287 MET A CA 1
ATOM 2154 C C . MET A 1 296 ? 61.055 60.994 11.857 1.00 21.81 287 MET A C 1
ATOM 2155 O O . MET A 1 296 ? 60.810 61.829 10.982 1.00 22.18 287 MET A O 1
ATOM 2160 N N . ALA A 1 297 ? 60.711 61.175 13.136 1.00 19.99 288 ALA A N 1
ATOM 2161 C CA . ALA A 1 297 ? 59.924 62.341 13.521 1.00 22.69 288 ALA A CA 1
ATOM 2162 C C . ALA A 1 297 ? 60.675 63.646 13.278 1.00 23.08 288 ALA A C 1
ATOM 2163 O O . ALA A 1 297 ? 60.049 64.668 12.963 1.00 21.89 288 ALA A O 1
ATOM 2165 N N . GLY A 1 298 ? 62.002 63.646 13.426 1.00 21.33 289 GLY A N 1
ATOM 2166 C CA . GLY A 1 298 ? 62.760 64.848 13.080 1.00 18.29 289 GLY A CA 1
ATOM 2167 C C . GLY A 1 298 ? 62.526 65.274 11.641 1.00 21.96 289 GLY A C 1
ATOM 2168 O O . GLY A 1 298 ? 62.283 66.449 11.352 1.00 24.96 289 GLY A O 1
ATOM 2169 N N . ALA A 1 299 ? 62.589 64.312 10.714 1.00 20.90 290 ALA A N 1
ATOM 2170 C CA . ALA A 1 299 ? 62.304 64.599 9.309 1.00 23.15 290 ALA A CA 1
ATOM 2171 C C . ALA A 1 299 ? 60.868 65.068 9.115 1.00 23.71 290 ALA A C 1
ATOM 2172 O O . ALA A 1 299 ? 60.605 66.010 8.352 1.00 22.29 290 ALA A O 1
ATOM 2174 N N . ALA A 1 300 ? 59.916 64.401 9.765 1.00 21.42 291 ALA A N 1
ATOM 2175 C CA . ALA A 1 300 ? 58.517 64.800 9.610 1.00 24.73 291 ALA A CA 1
ATOM 2176 C C . ALA A 1 300 ? 58.283 66.209 10.133 1.00 23.23 291 ALA A C 1
ATOM 2177 O O . ALA A 1 300 ? 57.425 66.938 9.607 1.00 23.99 291 ALA A O 1
ATOM 2179 N N . THR A 1 301 ? 59.016 66.588 11.187 1.00 23.83 292 THR A N 1
ATOM 2180 C CA . THR A 1 301 ? 58.916 67.937 11.742 1.00 24.04 292 THR A CA 1
ATOM 2181 C C . THR A 1 301 ? 59.392 68.973 10.734 1.00 20.74 292 THR A C 1
ATOM 2182 O O . THR A 1 301 ? 58.742 70.008 10.541 1.00 26.32 292 THR A O 1
ATOM 2186 N N . VAL A 1 302 ? 60.522 68.705 10.068 1.00 21.99 293 VAL A N 1
ATOM 2187 C CA . VAL A 1 302 ? 61.006 69.619 9.034 1.00 24.96 293 VAL A CA 1
ATOM 2188 C C . VAL A 1 302 ? 59.980 69.750 7.913 1.00 24.86 293 VAL A C 1
ATOM 2189 O O . VAL A 1 302 ? 59.693 70.859 7.442 1.00 24.82 293 VAL A O 1
ATOM 2193 N N . LEU A 1 303 ? 59.389 68.633 7.477 1.00 23.90 294 LEU A N 1
ATOM 2194 C CA . LEU A 1 303 ? 58.391 68.738 6.412 1.00 26.51 294 LEU A CA 1
ATOM 2195 C C . LEU A 1 303 ? 57.172 69.531 6.869 1.00 27.06 294 LEU A C 1
ATOM 2196 O O . LEU A 1 303 ? 56.625 70.336 6.103 1.00 27.20 294 LEU A O 1
ATOM 2201 N N . GLY A 1 304 ? 56.722 69.314 8.108 1.00 24.29 295 GLY A N 1
ATOM 2202 C CA . GLY A 1 304 ? 55.563 70.056 8.587 1.00 25.08 295 GLY A CA 1
ATOM 2203 C C . GLY A 1 304 ? 55.856 71.540 8.724 1.00 27.48 295 GLY A C 1
ATOM 2204 O O . GLY A 1 304 ? 55.008 72.385 8.413 1.00 24.01 295 GLY A O 1
ATOM 2205 N N . ILE A 1 305 ? 57.062 71.878 9.183 1.00 28.20 296 ILE A N 1
ATOM 2206 C CA . ILE A 1 305 ? 57.471 73.281 9.220 1.00 27.60 296 ILE A CA 1
ATOM 2207 C C . ILE A 1 305 ? 57.449 73.877 7.818 1.00 24.98 296 ILE A C 1
ATOM 2208 O O . ILE A 1 305 ? 56.943 74.989 7.602 1.00 27.61 296 ILE A O 1
ATOM 2213 N N . PHE A 1 306 ? 57.987 73.141 6.835 1.00 21.95 297 PHE A N 1
ATOM 2214 C CA . PHE A 1 306 ? 58.030 73.689 5.479 1.00 28.46 297 PHE A CA 1
ATOM 2215 C C . PHE A 1 306 ? 56.641 73.862 4.889 1.00 28.37 297 PHE A C 1
ATOM 2216 O O . PHE A 1 306 ? 56.410 74.803 4.119 1.00 28.04 297 PHE A O 1
ATOM 2224 N N . SER A 1 307 ? 55.704 72.977 5.227 1.00 29.09 298 SER A N 1
ATOM 2225 C CA . SER A 1 307 ? 54.329 73.171 4.775 1.00 26.59 298 SER A CA 1
ATOM 2226 C C . SER A 1 307 ? 53.756 74.470 5.334 1.00 28.20 298 SER A C 1
ATOM 2227 O O . SER A 1 307 ? 53.182 75.284 4.597 1.00 31.20 298 SER A O 1
ATOM 2230 N N . ALA A 1 308 ? 53.922 74.687 6.640 1.00 29.10 299 ALA A N 1
ATOM 2231 C CA . ALA A 1 308 ? 53.437 75.919 7.261 1.00 30.28 299 ALA A CA 1
ATOM 2232 C C . ALA A 1 308 ? 54.184 77.135 6.729 1.00 30.21 299 ALA A C 1
ATOM 2233 O O . ALA A 1 308 ? 53.577 78.177 6.447 1.00 28.67 299 ALA A O 1
ATOM 2235 N N . LEU A 1 309 ? 55.503 77.008 6.570 1.00 31.64 300 LEU A N 1
ATOM 2236 C CA . LEU A 1 309 ? 56.324 78.109 6.073 1.00 32.85 300 LEU A CA 1
ATOM 2237 C C . LEU A 1 309 ? 55.839 78.584 4.704 1.00 32.50 300 LEU A C 1
ATOM 2238 O O . LEU A 1 309 ? 55.629 79.783 4.484 1.00 31.97 300 LEU A O 1
ATOM 2243 N N . ALA A 1 310 ? 55.615 77.645 3.782 1.00 31.59 301 ALA A N 1
ATOM 2244 C CA . ALA A 1 310 ? 55.172 78.008 2.439 1.00 33.25 301 ALA A CA 1
ATOM 2245 C C . ALA A 1 310 ? 53.749 78.557 2.443 1.00 34.77 301 ALA A C 1
ATOM 2246 O O . ALA A 1 310 ? 53.431 79.468 1.669 1.00 35.81 301 ALA A O 1
ATOM 2248 N N . SER A 1 311 ? 52.875 78.021 3.300 1.00 31.66 302 SER A N 1
ATOM 2249 C CA . SER A 1 311 ? 51.506 78.536 3.361 1.00 39.84 302 SER A CA 1
ATOM 2250 C C . SER A 1 311 ? 51.466 79.940 3.948 1.00 40.22 302 SER A C 1
ATOM 2251 O O . SER A 1 311 ? 50.695 80.787 3.491 1.00 34.81 302 SER A O 1
ATOM 2254 N N . LEU A 1 312 ? 52.266 80.196 4.980 1.00 35.21 303 LEU A N 1
ATOM 2255 C CA . LEU A 1 312 ? 52.260 81.500 5.630 1.00 36.53 303 LEU A CA 1
ATOM 2256 C C . LEU A 1 312 ? 53.077 82.517 4.856 1.00 41.33 303 LEU A C 1
ATOM 2257 O O . LEU A 1 312 ? 52.922 83.721 5.083 1.00 39.51 303 LEU A O 1
ATOM 2262 N N . GLU A 1 313 ? 53.946 82.050 3.958 1.00 34.60 304 GLU A N 1
ATOM 2263 C CA . GLU A 1 313 ? 54.747 82.912 3.096 1.00 34.46 304 GLU A CA 1
ATOM 2264 C C . GLU A 1 313 ? 55.640 83.842 3.912 1.00 39.67 304 GLU A C 1
ATOM 2265 O O . GLU A 1 313 ? 55.778 85.021 3.597 1.00 38.85 304 GLU A O 1
ATOM 2271 N N . LEU A 1 314 ? 56.246 83.315 4.973 1.00 34.20 305 LEU A N 1
ATOM 2272 C CA . LEU A 1 314 ? 57.165 84.125 5.763 1.00 35.83 305 LEU A CA 1
ATOM 2273 C C . LEU A 1 314 ? 58.295 84.646 4.874 1.00 36.29 305 LEU A C 1
ATOM 2274 O O . LEU A 1 314 ? 58.841 83.897 4.054 1.00 38.47 305 LEU A O 1
ATOM 2279 N N . PRO A 1 315 ? 58.665 85.911 4.999 1.00 42.60 306 PRO A N 1
ATOM 2280 C CA . PRO A 1 315 ? 59.713 86.468 4.122 1.00 40.33 306 PRO A CA 1
ATOM 2281 C C . PRO A 1 315 ? 61.112 86.184 4.660 1.00 44.53 306 PRO A C 1
ATOM 2282 O O . PRO A 1 315 ? 61.833 87.071 5.126 1.00 39.98 306 PRO A O 1
ATOM 2286 N N . ILE A 1 316 ? 61.507 84.907 4.605 1.00 36.96 307 ILE A N 1
ATOM 2287 C CA . ILE A 1 316 ? 62.813 84.451 5.070 1.00 33.06 307 ILE A CA 1
ATOM 2288 C C . ILE A 1 316 ? 63.310 83.349 4.143 1.00 38.09 307 ILE A C 1
ATOM 2289 O O . ILE A 1 316 ? 62.550 82.768 3.369 1.00 38.08 307 ILE A O 1
ATOM 2294 N N . ASN A 1 317 ? 64.604 83.060 4.233 1.00 36.10 308 ASN A N 1
ATOM 2295 C CA . ASN A 1 317 ? 65.211 81.964 3.487 1.00 31.19 308 ASN A CA 1
ATOM 2296 C C . ASN A 1 317 ? 65.434 80.795 4.435 1.00 34.09 308 ASN A C 1
ATOM 2297 O O . ASN A 1 317 ? 66.084 80.950 5.478 1.00 33.23 308 ASN A O 1
ATOM 2302 N N . VAL A 1 318 ? 64.899 79.631 4.075 1.00 31.95 309 VAL A N 1
ATOM 2303 C CA . VAL A 1 318 ? 65.049 78.423 4.879 1.00 27.94 309 VAL A CA 1
ATOM 2304 C C . VAL A 1 318 ? 65.373 77.270 3.943 1.00 31.36 309 VAL A C 1
ATOM 2305 O O . VAL A 1 318 ? 64.775 77.145 2.870 1.00 30.14 309 VAL A O 1
ATOM 2309 N N . THR A 1 319 ? 66.331 76.441 4.336 1.00 27.06 310 THR A N 1
ATOM 2310 C CA . THR A 1 319 ? 66.627 75.197 3.641 1.00 26.79 310 THR A CA 1
ATOM 2311 C C . THR A 1 319 ? 66.332 74.043 4.584 1.00 31.42 310 THR A C 1
ATOM 2312 O O . THR A 1 319 ? 66.652 74.112 5.772 1.00 32.41 310 THR A O 1
ATOM 2316 N N . GLY A 1 320 ? 65.713 72.989 4.056 1.00 26.51 311 GLY A N 1
ATOM 2317 C CA . GLY A 1 320 ? 65.402 71.793 4.824 1.00 25.43 311 GLY A CA 1
ATOM 2318 C C . GLY A 1 320 ? 66.203 70.618 4.286 1.00 27.02 311 GLY A C 1
ATOM 2319 O O . GLY A 1 320 ? 66.257 70.396 3.081 1.00 30.50 311 GLY A O 1
ATOM 2320 N N . ILE A 1 321 ? 66.840 69.887 5.190 1.00 24.76 312 ILE A N 1
ATOM 2321 C CA . ILE A 1 321 ? 67.677 68.767 4.788 1.00 22.53 312 ILE A CA 1
ATOM 2322 C C . ILE A 1 321 ? 67.224 67.540 5.560 1.00 25.46 312 ILE A C 1
ATOM 2323 O O . ILE A 1 321 ? 67.168 67.564 6.797 1.00 24.73 312 ILE A O 1
ATOM 2328 N N . ILE A 1 322 ? 66.895 66.475 4.838 1.00 22.97 313 ILE A N 1
ATOM 2329 C CA . ILE A 1 322 ? 66.409 65.252 5.465 1.00 24.34 313 ILE A CA 1
ATOM 2330 C C . ILE A 1 322 ? 67.220 64.064 4.970 1.00 26.00 313 ILE A C 1
ATOM 2331 O O . ILE A 1 322 ? 67.037 63.623 3.828 1.00 23.56 313 ILE A O 1
ATOM 2336 N N . PRO A 1 323 ? 68.126 63.518 5.779 1.00 23.19 314 PRO A N 1
ATOM 2337 C CA . PRO A 1 323 ? 68.680 62.198 5.460 1.00 22.54 314 PRO A CA 1
ATOM 2338 C C . PRO A 1 323 ? 67.688 61.128 5.905 1.00 23.04 314 PRO A C 1
ATOM 2339 O O . PRO A 1 323 ? 67.197 61.158 7.036 1.00 22.78 314 PRO A O 1
ATOM 2343 N N . ALA A 1 324 ? 67.398 60.172 5.018 1.00 23.33 315 ALA A N 1
ATOM 2344 C CA . ALA A 1 324 ? 66.336 59.204 5.295 1.00 24.22 315 ALA A CA 1
ATOM 2345 C C . ALA A 1 324 ? 66.780 57.791 4.942 1.00 24.36 315 ALA A C 1
ATOM 2346 O O . ALA A 1 324 ? 67.274 57.554 3.839 1.00 23.91 315 ALA A O 1
ATOM 2348 N N . THR A 1 325 ? 66.588 56.854 5.872 1.00 22.23 316 THR A N 1
ATOM 2349 C CA . THR A 1 325 ? 66.964 55.458 5.671 1.00 21.39 316 THR A CA 1
ATOM 2350 C C . THR A 1 325 ? 66.315 54.625 6.765 1.00 22.81 316 THR A C 1
ATOM 2351 O O . THR A 1 325 ? 66.077 55.124 7.864 1.00 21.64 316 THR A O 1
ATOM 2355 N N . GLU A 1 326 ? 66.051 53.351 6.474 1.00 20.11 317 GLU A N 1
ATOM 2356 C CA . GLU A 1 326 ? 65.849 52.418 7.578 1.00 20.70 317 GLU A CA 1
ATOM 2357 C C . GLU A 1 326 ? 67.199 52.064 8.191 1.00 21.57 317 GLU A C 1
ATOM 2358 O O . GLU A 1 326 ? 68.240 52.148 7.531 1.00 24.79 317 GLU A O 1
ATOM 2364 N N . ASN A 1 327 ? 67.173 51.668 9.467 1.00 19.10 318 ASN A N 1
ATOM 2365 C CA . ASN A 1 327 ? 68.336 51.092 10.154 1.00 20.35 318 ASN A CA 1
ATOM 2366 C C . ASN A 1 327 ? 68.004 49.615 10.358 1.00 21.67 318 ASN A C 1
ATOM 2367 O O . ASN A 1 327 ? 67.347 49.234 11.328 1.00 20.83 318 ASN A O 1
ATOM 2372 N N . ALA A 1 328 ? 68.460 48.791 9.426 1.00 19.69 319 ALA A N 1
ATOM 2373 C CA . ALA A 1 328 ? 68.034 47.403 9.326 1.00 19.87 319 ALA A CA 1
ATOM 2374 C C . ALA A 1 328 ? 69.053 46.482 9.980 1.00 20.09 319 ALA A C 1
ATOM 2375 O O . ALA A 1 328 ? 70.233 46.815 10.116 1.00 21.52 319 ALA A O 1
ATOM 2377 N N . ILE A 1 329 ? 68.594 45.297 10.354 1.00 19.90 320 ILE A N 1
ATOM 2378 C CA . ILE A 1 329 ? 69.498 44.221 10.726 1.00 20.86 320 ILE A CA 1
ATOM 2379 C C . ILE A 1 329 ? 69.436 43.196 9.607 1.00 26.14 320 ILE A C 1
ATOM 2380 O O . ILE A 1 329 ? 68.373 42.958 9.026 1.00 24.06 320 ILE A O 1
ATOM 2385 N N . GLY A 1 330 ? 70.580 42.640 9.262 1.00 20.61 321 GLY A N 1
ATOM 2386 C CA . GLY A 1 330 ? 70.639 41.714 8.152 1.00 21.93 321 GLY A CA 1
ATOM 2387 C C . GLY A 1 330 ? 72.078 41.535 7.733 1.00 24.55 321 GLY A C 1
ATOM 2388 O O . GLY A 1 330 ? 73.001 42.070 8.348 1.00 22.58 321 GLY A O 1
ATOM 2389 N N . SER A 1 331 ? 72.251 40.756 6.670 1.00 19.68 322 SER A N 1
ATOM 2390 C CA . SER A 1 331 ? 73.594 40.304 6.323 1.00 23.34 322 SER A CA 1
ATOM 2391 C C . SER A 1 331 ? 74.477 41.441 5.823 1.00 24.29 322 SER A C 1
ATOM 2392 O O . SER A 1 331 ? 75.707 41.344 5.913 1.00 23.98 322 SER A O 1
ATOM 2395 N N . ALA A 1 332 ? 73.890 42.504 5.275 1.00 21.54 323 ALA A N 1
ATOM 2396 C CA . ALA A 1 332 ? 74.672 43.621 4.744 1.00 21.16 323 ALA A CA 1
ATOM 2397 C C . ALA A 1 332 ? 74.703 44.823 5.690 1.00 25.58 323 ALA A C 1
ATOM 2398 O O . ALA A 1 332 ? 75.177 45.897 5.301 1.00 22.87 323 ALA A O 1
ATOM 2400 N N . ALA A 1 333 ? 74.229 44.666 6.923 1.00 21.70 324 ALA A N 1
ATOM 2401 C CA . ALA A 1 333 ? 74.174 45.793 7.848 1.00 21.80 324 ALA A CA 1
ATOM 2402 C C . ALA A 1 333 ? 75.580 46.274 8.206 1.00 23.93 324 ALA A C 1
ATOM 2403 O O . ALA A 1 333 ? 76.521 45.481 8.304 1.00 22.57 324 ALA A O 1
ATOM 2405 N N . TYR A 1 334 ? 75.719 47.587 8.407 1.00 22.62 325 TYR A N 1
ATOM 2406 C CA . TYR A 1 334 ? 77.025 48.138 8.763 1.00 22.25 325 TYR A CA 1
ATOM 2407 C C . TYR A 1 334 ? 77.452 47.621 10.133 1.00 23.26 325 TYR A C 1
ATOM 2408 O O . TYR A 1 334 ? 76.621 47.269 10.976 1.00 20.53 325 TYR A O 1
ATOM 2417 N N . LYS A 1 335 ? 78.771 47.537 10.331 1.00 22.65 326 LYS A N 1
ATOM 2418 C CA . LYS A 1 335 ? 79.348 46.675 11.357 1.00 23.90 326 LYS A CA 1
ATOM 2419 C C . LYS A 1 335 ? 79.706 47.427 12.629 1.00 25.97 326 LYS A C 1
ATOM 2420 O O . LYS A 1 335 ? 80.316 48.500 12.578 1.00 20.54 326 LYS A O 1
ATOM 2426 N N . MET A 1 336 ? 79.320 46.843 13.765 1.00 21.19 327 MET A N 1
ATOM 2427 C CA . MET A 1 336 ? 79.933 47.148 15.050 1.00 23.04 327 MET A CA 1
ATOM 2428 C C . MET A 1 336 ? 81.447 47.136 14.908 1.00 20.96 327 MET A C 1
ATOM 2429 O O . MET A 1 336 ? 82.013 46.192 14.353 1.00 22.88 327 MET A O 1
ATOM 2434 N N . GLY A 1 337 ? 82.101 48.179 15.426 1.00 19.25 328 GLY A N 1
ATOM 2435 C CA . GLY A 1 337 ? 83.556 48.226 15.463 1.00 20.86 328 GLY A CA 1
ATOM 2436 C C . GLY A 1 337 ? 84.233 48.666 14.183 1.00 24.61 328 GLY A C 1
ATOM 2437 O O . GLY A 1 337 ? 85.455 48.873 14.186 1.00 22.07 328 GLY A O 1
ATOM 2438 N N . ASP A 1 338 ? 83.502 48.811 13.082 1.00 23.05 329 ASP A N 1
ATOM 2439 C CA . ASP A 1 338 ? 84.161 49.312 11.883 1.00 24.54 329 ASP A CA 1
ATOM 2440 C C . ASP A 1 338 ? 84.191 50.836 11.904 1.00 20.06 329 ASP A C 1
ATOM 2441 O O . ASP A 1 338 ? 83.497 51.487 12.688 1.00 22.41 329 ASP A O 1
ATOM 2446 N N . VAL A 1 339 ? 85.027 51.404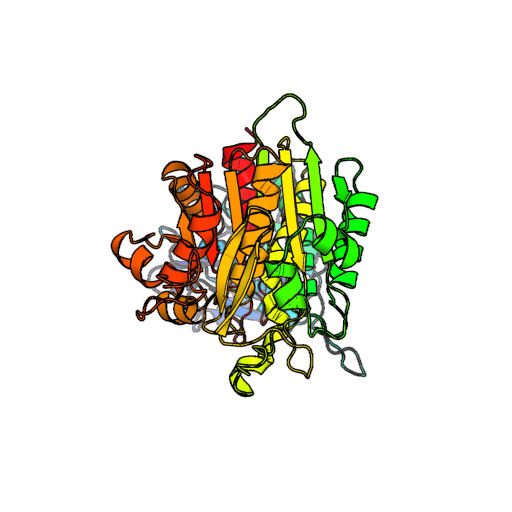 11.034 1.00 21.19 330 VAL A N 1
ATOM 2447 C CA . VAL A 1 339 ? 85.154 52.847 10.879 1.00 25.88 330 VAL A CA 1
ATOM 2448 C C . VAL A 1 339 ? 84.561 53.237 9.534 1.00 24.25 330 VAL A C 1
ATOM 2449 O O . VAL A 1 339 ? 84.907 52.643 8.502 1.00 21.37 330 VAL A O 1
ATOM 2453 N N . TYR A 1 340 ? 83.683 54.243 9.545 1.00 23.73 331 TYR A N 1
ATOM 2454 C CA . TYR A 1 340 ? 83.096 54.809 8.335 1.00 23.08 331 TYR A CA 1
ATOM 2455 C C . TYR A 1 340 ? 83.420 56.301 8.281 1.00 24.03 331 TYR A C 1
ATOM 2456 O O . TYR A 1 340 ? 83.723 56.922 9.303 1.00 22.06 331 TYR A O 1
ATOM 2465 N N . VAL A 1 341 ? 83.377 56.877 7.076 1.00 23.54 332 VAL A N 1
ATOM 2466 C CA . VAL A 1 341 ? 83.951 58.198 6.820 1.00 24.42 332 VAL A CA 1
ATOM 2467 C C . VAL A 1 341 ? 82.899 59.095 6.184 1.00 25.56 332 VAL A C 1
ATOM 2468 O O . VAL A 1 341 ? 82.253 58.707 5.206 1.00 26.85 332 VAL A O 1
ATOM 2472 N N . GLY A 1 342 ? 82.742 60.297 6.730 1.00 27.28 333 GLY A N 1
ATOM 2473 C CA . GLY A 1 342 ? 81.782 61.247 6.213 1.00 23.41 333 GLY A CA 1
ATOM 2474 C C . GLY A 1 342 ? 82.312 61.996 5.011 1.00 26.71 333 GLY A C 1
ATOM 2475 O O . GLY A 1 342 ? 83.447 61.817 4.563 1.00 27.85 333 GLY A O 1
ATOM 2476 N N . MET A 1 343 ? 81.464 62.880 4.489 1.00 23.58 334 MET A N 1
ATOM 2477 C CA . MET A 1 343 ? 81.766 63.518 3.212 1.00 26.74 334 MET A CA 1
ATOM 2478 C C . MET A 1 343 ? 82.867 64.574 3.286 1.00 28.90 334 MET A C 1
ATOM 2479 O O . MET A 1 343 ? 83.316 65.033 2.228 1.00 28.47 334 MET A O 1
ATOM 2484 N N . THR A 1 344 ? 83.321 64.985 4.471 1.00 23.84 335 THR A N 1
ATOM 2485 C CA . THR A 1 344 ? 84.499 65.850 4.545 1.00 26.98 335 THR A CA 1
ATOM 2486 C C . THR A 1 344 ? 85.734 65.112 5.042 1.00 33.65 335 THR A C 1
ATOM 2487 O O . THR A 1 344 ? 86.779 65.739 5.263 1.00 27.01 335 THR A O 1
ATOM 2491 N N . GLY A 1 345 ? 85.650 63.803 5.221 1.00 28.00 336 GLY A N 1
ATOM 2492 C CA . GLY A 1 345 ? 86.793 63.038 5.663 1.00 27.92 336 GLY A CA 1
ATOM 2493 C C . GLY A 1 345 ? 86.848 62.744 7.147 1.00 24.76 336 GLY A C 1
ATOM 2494 O O . GLY A 1 345 ? 87.798 62.083 7.590 1.00 27.34 336 GLY A O 1
ATOM 2495 N N . LEU A 1 346 ? 85.882 63.209 7.939 1.00 23.22 337 LEU A N 1
ATOM 2496 C CA . LEU A 1 346 ? 85.866 62.821 9.348 1.00 22.49 337 LEU A CA 1
ATOM 2497 C C . LEU A 1 346 ? 85.486 61.351 9.478 1.00 27.55 337 LEU A C 1
ATOM 2498 O O . LEU A 1 346 ? 84.519 60.893 8.865 1.00 28.02 337 LEU A O 1
ATOM 2503 N N . SER A 1 347 ? 86.240 60.613 10.286 1.00 25.60 338 SER A N 1
ATOM 2504 C CA . SER A 1 347 ? 86.014 59.184 10.439 1.00 24.73 338 SER A CA 1
ATOM 2505 C C . SER A 1 347 ? 85.333 58.894 11.772 1.00 26.89 338 SER A C 1
ATOM 2506 O O . SER A 1 347 ? 85.552 59.586 12.772 1.00 24.27 338 SER A O 1
ATOM 2509 N N . VAL A 1 348 ? 84.496 57.860 11.780 1.00 22.54 339 VAL A N 1
ATOM 2510 C CA . VAL A 1 348 ? 83.673 57.531 12.940 1.00 20.33 339 VAL A CA 1
ATOM 2511 C C . VAL A 1 348 ? 83.768 56.032 13.210 1.00 21.86 339 VAL A C 1
ATOM 2512 O O . VAL A 1 348 ? 83.384 55.217 12.361 1.00 21.11 339 VAL A O 1
ATOM 2516 N N . GLU A 1 349 ? 84.254 55.676 14.396 1.00 20.62 340 GLU A N 1
ATOM 2517 C CA . GLU A 1 349 ? 84.316 54.285 14.829 1.00 20.07 340 GLU A CA 1
ATOM 2518 C C . GLU A 1 349 ? 82.991 53.908 15.481 1.00 24.42 340 GLU A C 1
ATOM 2519 O O . GLU A 1 349 ? 82.518 54.614 16.378 1.00 21.85 340 GLU A O 1
ATOM 2525 N N . ILE A 1 350 ? 82.396 52.801 15.031 1.00 20.40 341 ILE A N 1
ATOM 2526 C CA . ILE A 1 350 ? 81.058 52.406 15.468 1.00 19.30 341 ILE A CA 1
ATOM 2527 C C . ILE A 1 350 ? 81.160 51.660 16.796 1.00 24.48 341 ILE A C 1
ATOM 2528 O O . ILE A 1 350 ? 81.598 50.508 16.838 1.00 23.69 341 ILE A O 1
ATOM 2533 N N . GLY A 1 351 ? 80.732 52.308 17.880 1.00 20.19 342 GLY A N 1
ATOM 2534 C CA . GLY A 1 351 ? 80.587 51.623 19.158 1.00 20.48 342 GLY A CA 1
ATOM 2535 C C . GLY A 1 351 ? 79.212 50.991 19.291 1.00 23.96 342 GLY A C 1
ATOM 2536 O O . GLY A 1 351 ? 79.039 50.010 20.022 1.00 20.86 342 GLY A O 1
ATOM 2537 N N . SER A 1 352 ? 78.221 51.535 18.590 1.00 20.02 343 SER A N 1
ATOM 2538 C CA . SER A 1 352 ? 76.908 50.890 18.525 1.00 20.63 343 SER A CA 1
ATOM 2539 C C . SER A 1 352 ? 76.212 51.267 17.227 1.00 18.10 343 SER A C 1
ATOM 2540 O O . SER A 1 352 ? 76.091 52.453 16.903 1.00 20.49 343 SER A O 1
ATOM 2543 N N . THR A 1 353 ? 75.744 50.258 16.491 1.00 19.55 344 THR A N 1
ATOM 2544 C CA . THR A 1 353 ? 74.942 50.544 15.305 1.00 19.93 344 THR A CA 1
ATOM 2545 C C . THR A 1 353 ? 73.590 51.179 15.638 1.00 23.02 344 THR A C 1
ATOM 2546 O O . THR A 1 353 ? 72.922 51.678 14.725 1.00 20.58 344 THR A O 1
ATOM 2550 N N . ASP A 1 354 ? 73.160 51.137 16.901 1.00 18.65 345 ASP A N 1
ATOM 2551 C CA . ASP A 1 354 ? 71.930 51.796 17.336 1.00 22.04 345 ASP A CA 1
ATOM 2552 C C . ASP A 1 354 ? 72.138 53.286 17.594 1.00 24.20 345 ASP A C 1
ATOM 2553 O O . ASP A 1 354 ? 71.191 53.977 17.967 1.00 22.30 345 ASP A O 1
ATOM 2558 N N . ALA A 1 355 ? 73.362 53.789 17.470 1.00 22.26 346 ALA A N 1
ATOM 2559 C CA . ALA A 1 355 ? 73.599 55.236 17.460 1.00 18.37 346 ALA A CA 1
ATOM 2560 C C . ALA A 1 355 ? 73.762 55.719 16.023 1.00 19.57 346 ALA A C 1
ATOM 2561 O O . ALA A 1 355 ? 74.780 56.310 15.648 1.00 21.87 346 ALA A O 1
ATOM 2563 N N . GLU A 1 356 ? 72.755 55.407 15.193 1.00 20.27 347 GLU A N 1
ATOM 2564 C CA . GLU A 1 356 ? 72.810 55.642 13.757 1.00 22.41 347 GLU A CA 1
ATOM 2565 C C . GLU A 1 356 ? 72.306 57.026 13.374 1.00 24.07 347 GLU A C 1
ATOM 2566 O O . GLU A 1 356 ? 72.726 57.560 12.346 1.00 20.09 347 GLU A O 1
ATOM 2572 N N . GLY A 1 357 ? 71.406 57.612 14.166 1.00 19.92 348 GLY A N 1
ATOM 2573 C CA . GLY A 1 357 ? 70.836 58.894 13.783 1.00 18.68 348 GLY A CA 1
ATOM 2574 C C . GLY A 1 357 ? 71.881 59.992 13.734 1.00 21.69 348 GLY A C 1
ATOM 2575 O O . GLY A 1 357 ? 71.871 60.832 12.832 1.00 19.77 348 GLY A O 1
ATOM 2576 N N . ARG A 1 358 ? 72.816 59.985 14.689 1.00 22.81 349 ARG A N 1
ATOM 2577 C CA . ARG A 1 358 ? 73.843 61.019 14.700 1.00 24.24 349 ARG A CA 1
ATOM 2578 C C . ARG A 1 358 ? 74.751 60.903 13.482 1.00 22.78 349 ARG A C 1
ATOM 2579 O O . ARG A 1 358 ? 75.271 61.914 13.001 1.00 20.88 349 ARG A O 1
ATOM 2587 N N . LEU A 1 359 ? 74.945 59.683 12.972 1.00 21.26 350 LEU A N 1
ATOM 2588 C CA . LEU A 1 359 ? 75.728 59.485 11.749 1.00 22.08 350 LEU A CA 1
ATOM 2589 C C . LEU A 1 359 ? 75.079 60.165 10.554 1.00 22.23 350 LEU A C 1
ATOM 2590 O O . LEU A 1 359 ? 75.747 60.860 9.777 1.00 21.83 350 LEU A O 1
ATOM 2595 N N . ILE A 1 360 ? 73.779 59.936 10.351 1.00 18.68 351 ILE A N 1
ATOM 2596 C CA . ILE A 1 360 ? 73.182 60.507 9.147 1.00 21.81 351 ILE A CA 1
ATOM 2597 C C . ILE A 1 360 ? 73.019 62.013 9.299 1.00 25.40 351 ILE A C 1
ATOM 2598 O O . ILE A 1 360 ? 73.081 62.751 8.311 1.00 22.05 351 ILE A O 1
ATOM 2603 N N . LEU A 1 361 ? 72.821 62.495 10.529 1.00 23.34 352 LEU A N 1
ATOM 2604 C CA . LEU A 1 361 ? 72.782 63.935 10.762 1.00 22.69 352 LEU A CA 1
ATOM 2605 C C . LEU A 1 361 ? 74.138 64.572 10.485 1.00 24.07 352 LEU A C 1
ATOM 2606 O O . LEU A 1 361 ? 74.210 65.702 9.982 1.00 24.93 352 LEU A O 1
ATOM 2611 N N . ALA A 1 362 ? 75.223 63.867 10.834 1.00 22.53 353 ALA A N 1
ATOM 2612 C CA . ALA A 1 362 ? 76.569 64.384 10.605 1.00 23.41 353 ALA A CA 1
ATOM 2613 C C . ALA A 1 362 ? 76.813 64.669 9.127 1.00 24.03 353 ALA A C 1
ATOM 2614 O O . ALA A 1 362 ? 77.281 65.753 8.759 1.00 22.86 353 ALA A O 1
ATOM 2616 N N . ASP A 1 363 ? 76.502 63.710 8.254 1.00 25.20 354 ASP A N 1
ATOM 2617 C CA . ASP A 1 363 ? 76.648 64.001 6.828 1.00 25.63 354 ASP A CA 1
ATOM 2618 C C . ASP A 1 363 ? 75.708 65.115 6.373 1.00 24.79 354 ASP A C 1
ATOM 2619 O O . ASP A 1 363 ? 76.073 65.913 5.500 1.00 23.82 354 ASP A O 1
ATOM 2624 N N . ALA A 1 364 ? 74.505 65.197 6.946 1.00 22.12 355 ALA A N 1
ATOM 2625 C CA . ALA A 1 364 ? 73.611 66.296 6.575 1.00 23.49 355 ALA A CA 1
ATOM 2626 C C . ALA A 1 364 ? 74.177 67.642 7.011 1.00 26.11 355 ALA A C 1
ATOM 2627 O O . ALA A 1 364 ? 74.065 68.632 6.284 1.00 23.64 355 ALA A O 1
ATOM 2629 N N . ILE A 1 365 ? 74.783 67.698 8.198 1.00 24.97 356 ILE A N 1
ATOM 2630 C CA . ILE A 1 365 ? 75.397 68.941 8.662 1.00 24.78 356 ILE A CA 1
ATOM 2631 C C . ILE A 1 365 ? 76.540 69.342 7.737 1.00 21.79 356 ILE A C 1
ATOM 2632 O O . ILE A 1 365 ? 76.650 70.504 7.318 1.00 26.81 356 ILE A O 1
ATOM 2637 N N . SER A 1 366 ? 77.423 68.387 7.419 1.00 25.37 357 SER A N 1
ATOM 2638 C CA . SER A 1 366 ? 78.502 68.652 6.464 1.00 24.67 357 SER A CA 1
ATOM 2639 C C . SER A 1 366 ? 77.958 69.163 5.139 1.00 28.37 357 SER A C 1
ATOM 2640 O O . SER A 1 366 ? 78.517 70.093 4.540 1.00 26.42 357 SER A O 1
ATOM 2643 N N . TYR A 1 367 ? 76.886 68.540 4.645 1.00 25.07 358 TYR A N 1
ATOM 2644 C CA . TYR A 1 367 ? 76.292 68.977 3.385 1.00 26.65 358 TYR A CA 1
ATOM 2645 C C . TYR A 1 367 ? 75.831 70.427 3.483 1.00 27.19 358 TYR A C 1
ATOM 2646 O O . TYR A 1 367 ? 76.088 71.243 2.583 1.00 31.49 358 TYR A O 1
ATOM 2655 N N . ALA A 1 368 ? 75.152 70.766 4.583 1.00 29.20 359 ALA A N 1
ATOM 2656 C CA . ALA A 1 368 ? 74.672 72.131 4.787 1.00 27.06 359 ALA A CA 1
ATOM 2657 C C . ALA A 1 368 ? 75.818 73.133 4.727 1.00 32.42 359 ALA A C 1
ATOM 2658 O O . ALA A 1 368 ? 75.702 74.202 4.110 1.00 27.52 359 ALA A O 1
ATOM 2660 N N . LEU A 1 369 ? 76.931 72.816 5.390 1.00 30.19 360 LEU A N 1
ATOM 2661 C CA . LEU A 1 369 ? 78.042 73.759 5.432 1.00 30.82 360 LEU A CA 1
ATOM 2662 C C . LEU A 1 369 ? 78.743 73.843 4.088 1.00 34.02 360 LEU A C 1
ATOM 2663 O O . LEU A 1 369 ? 79.241 74.909 3.715 1.00 33.16 360 LEU A O 1
ATOM 2668 N N . LYS A 1 370 ? 78.756 72.748 3.331 1.00 30.21 361 LYS A N 1
ATOM 2669 C CA . LYS A 1 370 ? 79.424 72.765 2.035 1.00 33.87 361 LYS A CA 1
ATOM 2670 C C . LYS A 1 370 ? 78.625 73.544 1.000 1.00 36.34 361 LYS A C 1
ATOM 2671 O O . LYS A 1 370 ? 79.204 74.253 0.167 1.00 38.93 361 LYS A O 1
ATOM 2677 N N . TYR A 1 371 ? 77.297 73.425 1.019 1.00 31.75 362 TYR A N 1
ATOM 2678 C CA . TYR A 1 371 ? 76.493 73.928 -0.090 1.00 35.55 362 TYR A CA 1
ATOM 2679 C C . TYR A 1 371 ? 75.486 75.018 0.254 1.00 38.63 362 TYR A C 1
ATOM 2680 O O . TYR A 1 371 ? 75.059 75.721 -0.659 1.00 35.32 362 TYR A O 1
ATOM 2689 N N . CYS A 1 372 ? 75.063 75.169 1.509 1.00 33.86 363 CYS A N 1
ATOM 2690 C CA . CYS A 1 372 ? 73.888 75.991 1.787 1.00 38.17 363 CYS A CA 1
ATOM 2691 C C . CYS A 1 372 ? 74.193 77.310 2.485 1.00 38.42 363 CYS A C 1
ATOM 2692 O O . CYS A 1 372 ? 73.253 78.024 2.846 1.00 39.82 363 CYS A O 1
ATOM 2695 N N . ASN A 1 373 ? 75.466 77.648 2.686 1.00 32.45 364 ASN A N 1
ATOM 2696 C CA . ASN A 1 373 ? 75.902 78.877 3.346 1.00 40.10 364 ASN A CA 1
ATOM 2697 C C . ASN A 1 373 ? 74.993 79.273 4.524 1.00 39.23 364 ASN A C 1
ATOM 2698 O O . ASN A 1 373 ? 74.439 80.375 4.533 1.00 40.77 364 ASN A O 1
ATOM 2703 N N . PRO A 1 374 ? 74.843 78.406 5.521 1.00 36.16 365 PRO A N 1
ATOM 2704 C CA . PRO A 1 374 ? 73.876 78.685 6.590 1.00 29.80 365 PRO A CA 1
ATOM 2705 C C . PRO A 1 374 ? 74.321 79.851 7.452 1.00 33.17 365 PRO A C 1
ATOM 2706 O O . PRO A 1 374 ? 75.508 80.012 7.741 1.00 33.33 365 PRO A O 1
ATOM 2710 N N . THR A 1 375 ? 73.351 80.662 7.874 1.00 29.55 366 THR A N 1
ATOM 2711 C CA . THR A 1 375 ? 73.575 81.554 9.006 1.00 29.04 366 THR A CA 1
ATOM 2712 C C . THR A 1 375 ? 73.390 80.808 10.321 1.00 36.93 366 THR A C 1
ATOM 2713 O O . THR A 1 375 ? 74.089 81.078 11.307 1.00 31.97 366 THR A O 1
ATOM 2717 N N . ARG A 1 376 ? 72.445 79.873 10.350 1.00 27.36 367 ARG A N 1
ATOM 2718 C CA . ARG A 1 376 ? 72.220 79.032 11.515 1.00 26.71 367 ARG A CA 1
ATOM 2719 C C . ARG A 1 376 ? 71.733 77.676 11.033 1.00 28.99 367 ARG A C 1
ATOM 2720 O O . ARG A 1 376 ? 71.146 77.562 9.952 1.00 28.94 367 ARG A O 1
ATOM 2728 N N . ILE A 1 377 ? 71.990 76.655 11.845 1.00 25.15 368 ILE A N 1
ATOM 2729 C CA . ILE A 1 377 ? 71.519 75.295 11.614 1.00 28.16 368 ILE A CA 1
ATOM 2730 C C . ILE A 1 377 ? 70.728 74.878 12.840 1.00 27.48 368 ILE A C 1
ATOM 2731 O O . ILE A 1 377 ? 71.215 75.009 13.969 1.00 26.00 368 ILE A O 1
ATOM 2736 N N . ILE A 1 378 ? 69.513 74.386 12.631 1.00 24.90 369 ILE A N 1
ATOM 2737 C CA . ILE A 1 378 ? 68.722 73.810 13.713 1.00 22.77 369 ILE A CA 1
ATOM 2738 C C . ILE A 1 378 ? 68.366 72.391 13.302 1.00 24.31 369 ILE A C 1
ATOM 2739 O O . ILE A 1 378 ? 67.790 72.180 12.229 1.00 26.07 369 ILE A O 1
ATOM 2744 N N . ASP A 1 379 ? 68.726 71.416 14.123 1.00 23.48 370 ASP A N 1
ATOM 2745 C CA . ASP A 1 379 ? 68.393 70.046 13.774 1.00 23.43 370 ASP A CA 1
ATOM 2746 C C . ASP A 1 379 ? 67.390 69.469 14.768 1.00 26.88 370 ASP A C 1
ATOM 2747 O O . ASP A 1 379 ? 67.287 69.925 15.909 1.00 24.28 370 ASP A O 1
ATOM 2752 N N . PHE A 1 380 ? 66.621 68.488 14.290 1.00 22.71 371 PHE A N 1
ATOM 2753 C CA . PHE A 1 380 ? 65.562 67.819 15.036 1.00 22.73 371 PHE A CA 1
ATOM 2754 C C . PHE A 1 380 ? 65.780 66.316 14.933 1.00 20.36 371 PHE A C 1
ATOM 2755 O O . PHE A 1 380 ? 65.893 65.786 13.822 1.00 20.83 371 PHE A O 1
ATOM 2763 N N . ALA A 1 381 ? 65.810 65.626 16.074 1.00 22.03 372 ALA A N 1
ATOM 2764 C CA . ALA A 1 381 ? 66.072 64.193 16.029 1.00 25.86 372 ALA A CA 1
ATOM 2765 C C . ALA A 1 381 ? 65.491 63.507 17.257 1.00 25.29 372 ALA A C 1
ATOM 2766 O O . ALA A 1 381 ? 65.640 64.003 18.378 1.00 20.70 372 ALA A O 1
ATOM 2768 N N . THR A 1 382 ? 64.835 62.362 17.035 1.00 23.28 373 THR A N 1
ATOM 2769 C CA . THR A 1 382 ? 64.540 61.405 18.108 1.00 20.07 373 THR A CA 1
ATOM 2770 C C . THR A 1 382 ? 65.839 60.660 18.406 1.00 21.87 373 THR A C 1
ATOM 2771 O O . THR A 1 382 ? 66.067 59.526 17.974 1.00 22.86 373 THR A O 1
ATOM 2775 N N . LEU A 1 383 ? 66.728 61.323 19.140 1.00 22.45 374 LEU A N 1
ATOM 2776 C CA . LEU A 1 383 ? 68.115 60.879 19.121 1.00 17.87 374 LEU A CA 1
ATOM 2777 C C . LEU A 1 383 ? 68.471 59.918 20.250 1.00 23.29 374 LEU A C 1
ATOM 2778 O O . LEU A 1 383 ? 69.085 58.879 19.986 1.00 24.49 374 LEU A O 1
ATOM 2783 N N . THR A 1 384 ? 68.161 60.237 21.516 1.00 20.58 375 THR A N 1
ATOM 2784 C CA . THR A 1 384 ? 68.712 59.421 22.601 1.00 23.05 375 THR A CA 1
ATOM 2785 C C . THR A 1 384 ? 67.665 59.032 23.631 1.00 24.96 375 THR A C 1
ATOM 2786 O O . THR A 1 384 ? 66.861 59.863 24.062 1.00 21.31 375 THR A O 1
ATOM 2790 N N . GLY A 1 385 ? 67.726 57.765 24.062 1.00 23.25 376 GLY A N 1
ATOM 2791 C CA . GLY A 1 385 ? 67.000 57.351 25.258 1.00 22.52 376 GLY A CA 1
ATOM 2792 C C . GLY A 1 385 ? 67.390 58.147 26.492 1.00 21.49 376 GLY A C 1
ATOM 2793 O O . GLY A 1 385 ? 66.550 58.416 27.356 1.00 20.23 376 GLY A O 1
ATOM 2794 N N . ALA A 1 386 ? 68.658 58.565 26.579 1.00 19.93 377 ALA A N 1
ATOM 2795 C CA . ALA A 1 386 ? 69.092 59.372 27.716 1.00 22.30 377 ALA A CA 1
ATOM 2796 C C . ALA A 1 386 ? 68.303 60.675 27.824 1.00 21.89 377 ALA A C 1
ATOM 2797 O O . ALA A 1 386 ? 68.179 61.229 28.921 1.00 21.31 377 ALA A O 1
ATOM 2799 N N . MET A 1 387 ? 67.779 61.195 26.702 1.00 20.06 378 MET A N 1
ATOM 2800 C CA . MET A 1 387 ? 67.013 62.441 26.788 1.00 19.64 378 MET A CA 1
ATOM 2801 C C . MET A 1 387 ? 65.676 62.216 27.493 1.00 23.66 378 MET A C 1
ATOM 2802 O O . MET A 1 387 ? 65.211 63.080 28.244 1.00 22.36 378 MET A O 1
ATOM 2807 N N . VAL A 1 388 ? 65.043 61.064 27.267 1.00 19.71 379 VAL A N 1
ATOM 2808 C CA . VAL A 1 388 ? 63.790 60.776 27.969 1.00 21.19 379 VAL A CA 1
ATOM 2809 C C . VAL A 1 388 ? 64.037 60.623 29.467 1.00 20.94 379 VAL A C 1
ATOM 2810 O O . VAL A 1 388 ? 63.231 61.070 30.293 1.00 20.41 379 VAL A O 1
ATOM 2814 N N . VAL A 1 389 ? 65.164 60.011 29.842 1.00 19.69 380 VAL A N 1
ATOM 2815 C CA . VAL A 1 389 ? 65.541 59.951 31.253 1.00 18.97 380 VAL A CA 1
ATOM 2816 C C . VAL A 1 389 ? 65.777 61.357 31.793 1.00 19.14 380 VAL A C 1
ATOM 2817 O O . VAL A 1 389 ? 65.399 61.672 32.926 1.00 20.26 380 VAL A O 1
ATOM 2821 N N . SER A 1 390 ? 66.387 62.231 30.978 1.00 20.92 381 SER A N 1
ATOM 2822 C CA . SER A 1 390 ? 66.775 63.562 31.455 1.00 20.31 381 SER A CA 1
ATOM 2823 C C . SER A 1 390 ? 65.563 64.462 31.659 1.00 21.69 381 SER A C 1
ATOM 2824 O O . SER A 1 390 ? 65.507 65.250 32.615 1.00 22.00 381 SER A O 1
ATOM 2827 N N . LEU A 1 391 ? 64.616 64.420 30.732 1.00 20.50 382 LEU A N 1
ATOM 2828 C CA . LEU A 1 391 ? 63.561 65.428 30.735 1.00 24.08 382 LEU A CA 1
ATOM 2829 C C . LEU A 1 391 ? 62.176 64.857 30.478 1.00 25.12 382 LEU A C 1
ATOM 2830 O O . LEU A 1 391 ? 61.205 65.622 30.474 1.00 23.35 382 LEU A O 1
ATOM 2835 N N . GLY A 1 392 ? 62.046 63.552 30.294 1.00 23.31 383 GLY A N 1
ATOM 2836 C CA . GLY A 1 392 ? 60.729 62.953 30.199 1.00 23.88 383 GLY A CA 1
ATOM 2837 C C . GLY A 1 392 ? 60.118 63.138 28.821 1.00 26.20 383 GLY A C 1
ATOM 2838 O O . GLY A 1 392 ? 60.802 63.383 27.826 1.00 24.01 383 GLY A O 1
ATOM 2839 N N . GLU A 1 393 ? 58.791 63.048 28.783 1.00 21.93 384 GLU A N 1
ATOM 2840 C CA . GLU A 1 393 ? 58.031 63.025 27.541 1.00 20.17 384 GLU A CA 1
ATOM 2841 C C . GLU A 1 393 ? 57.392 64.369 27.181 1.00 20.93 384 GLU A C 1
ATOM 2842 O O . GLU A 1 393 ? 56.869 64.508 26.067 1.00 22.60 384 GLU A O 1
ATOM 2848 N N . SER A 1 394 ? 57.394 65.352 28.087 1.00 20.13 385 SER A N 1
ATOM 2849 C CA . SER A 1 394 ? 56.676 66.602 27.857 1.00 23.43 385 SER A CA 1
ATOM 2850 C C . SER A 1 394 ? 57.594 67.800 27.698 1.00 28.02 385 SER A C 1
ATOM 2851 O O . SER A 1 394 ? 57.110 68.901 27.432 1.00 26.82 385 SER A O 1
ATOM 2854 N N . VAL A 1 395 ? 58.900 67.626 27.901 1.00 22.87 386 VAL A N 1
ATOM 2855 C CA . VAL A 1 395 ? 59.881 68.693 27.751 1.00 24.23 386 VAL A CA 1
ATOM 2856 C C . VAL A 1 395 ? 61.010 68.127 26.910 1.00 24.20 386 VAL A C 1
ATOM 2857 O O . VAL A 1 395 ? 61.525 67.051 27.223 1.00 24.22 386 VAL A O 1
ATOM 2861 N N . ALA A 1 396 ? 61.382 68.825 25.834 1.00 19.89 387 ALA A N 1
ATOM 2862 C CA . ALA A 1 396 ? 62.486 68.378 24.991 1.00 23.97 387 ALA A CA 1
ATOM 2863 C C . ALA A 1 396 ? 63.754 69.143 25.361 1.00 24.36 387 ALA A C 1
ATOM 2864 O O . ALA A 1 396 ? 63.733 70.373 25.487 1.00 23.95 387 ALA A O 1
ATOM 2866 N N . GLY A 1 397 ? 64.849 68.418 25.559 1.00 23.05 388 GLY A N 1
ATOM 2867 C CA . GLY A 1 397 ? 66.127 69.079 25.746 1.00 21.24 388 GLY A CA 1
ATOM 2868 C C . GLY A 1 397 ? 66.681 69.573 24.423 1.00 24.13 388 GLY A C 1
ATOM 2869 O O . GLY A 1 397 ? 66.467 68.970 23.367 1.00 24.62 388 GLY A O 1
ATOM 2870 N N . PHE A 1 398 ? 67.389 70.698 24.474 1.00 22.11 389 PHE A N 1
ATOM 2871 C CA . PHE A 1 398 ? 68.085 71.167 23.286 1.00 21.99 389 PHE A CA 1
ATOM 2872 C C . PHE A 1 398 ? 69.453 71.687 23.679 1.00 21.35 389 PHE A C 1
ATOM 2873 O O . PHE A 1 398 ? 69.696 72.080 24.827 1.00 22.79 389 PHE A O 1
ATOM 2881 N N . PHE A 1 399 ? 70.355 71.645 22.707 1.00 20.80 390 PHE A N 1
ATOM 2882 C CA . PHE A 1 399 ? 71.717 72.122 22.855 1.00 21.39 390 PHE A CA 1
ATOM 2883 C C . PHE A 1 399 ? 71.937 73.237 21.844 1.00 27.06 390 PHE A C 1
ATOM 2884 O O . PHE A 1 399 ? 71.346 73.220 20.765 1.00 27.01 390 PHE A O 1
ATOM 2892 N N . ALA A 1 400 ? 72.776 74.213 22.196 1.00 23.83 391 ALA A N 1
ATOM 2893 C CA . ALA A 1 400 ? 73.054 75.327 21.291 1.00 26.76 391 ALA A CA 1
ATOM 2894 C C . ALA A 1 400 ? 74.438 75.891 21.573 1.00 27.32 391 ALA A C 1
ATOM 2895 O O . ALA A 1 400 ? 74.847 75.997 22.735 1.00 28.24 391 ALA A O 1
ATOM 2897 N N . ASN A 1 401 ? 75.153 76.259 20.509 1.00 25.14 392 ASN A N 1
ATOM 2898 C CA . ASN A 1 401 ? 76.465 76.890 20.642 1.00 25.36 392 ASN A CA 1
ATOM 2899 C C . ASN A 1 401 ? 76.380 78.404 20.612 1.00 31.25 392 ASN A C 1
ATOM 2900 O O . ASN A 1 401 ? 77.410 79.068 20.466 1.00 26.62 392 ASN A O 1
ATOM 2905 N N . ASN A 1 402 ? 75.177 78.963 20.716 1.00 29.12 393 ASN A N 1
ATOM 2906 C CA . ASN A 1 402 ? 74.957 80.395 20.527 1.00 28.83 393 ASN A CA 1
ATOM 2907 C C . ASN A 1 402 ? 73.869 80.819 21.502 1.00 29.91 393 ASN A C 1
ATOM 2908 O O . ASN A 1 402 ? 72.759 80.283 21.451 1.00 27.06 393 ASN A O 1
ATOM 2913 N N . ASP A 1 403 ? 74.182 81.763 22.393 1.00 27.98 394 ASP A N 1
ATOM 2914 C CA . ASP A 1 403 ? 73.252 82.084 23.477 1.00 29.63 394 ASP A CA 1
ATOM 2915 C C . ASP A 1 403 ? 72.043 82.874 22.998 1.00 33.68 394 ASP A C 1
ATOM 2916 O O . ASP A 1 403 ? 70.977 82.795 23.618 1.00 32.65 394 ASP A O 1
ATOM 2921 N N . VAL A 1 404 ? 72.197 83.684 21.948 1.00 33.60 395 VAL A N 1
ATOM 2922 C CA . VAL A 1 404 ? 71.048 84.399 21.396 1.00 31.15 395 VAL A CA 1
ATOM 2923 C C . VAL A 1 404 ? 70.052 83.408 20.808 1.00 29.33 395 VAL A C 1
ATOM 2924 O O . VAL A 1 404 ? 68.844 83.475 21.069 1.00 30.39 395 VAL A O 1
ATOM 2928 N N . LEU A 1 405 ? 70.550 82.479 19.994 1.00 28.26 396 LEU A N 1
ATOM 2929 C CA . LEU A 1 405 ? 69.696 81.440 19.433 1.00 31.98 396 LEU A CA 1
ATOM 2930 C C . LEU A 1 405 ? 68.976 80.669 20.531 1.00 32.21 396 LEU A C 1
ATOM 2931 O O . 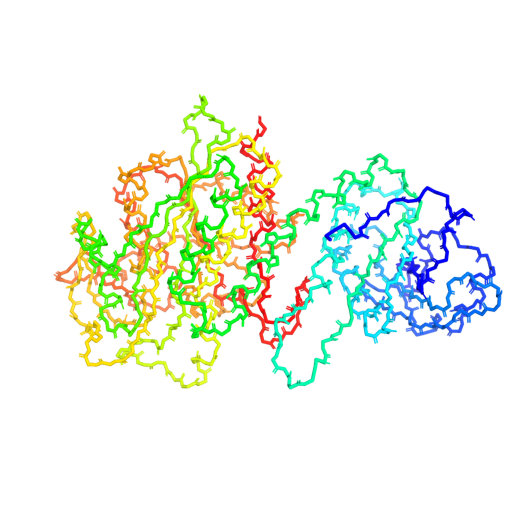LEU A 1 405 ? 67.775 80.399 20.422 1.00 26.86 396 LEU A O 1
ATOM 2936 N N . ALA A 1 406 ? 69.690 80.327 21.607 1.00 30.24 397 ALA A N 1
ATOM 2937 C CA . ALA A 1 406 ? 69.075 79.586 22.705 1.00 26.88 397 ALA A CA 1
ATOM 2938 C C . ALA A 1 406 ? 68.005 80.414 23.407 1.00 28.93 397 ALA A C 1
ATOM 2939 O O . ALA A 1 406 ? 66.939 79.896 23.757 1.00 27.57 397 ALA A O 1
ATOM 2941 N N . ARG A 1 407 ? 68.286 81.695 23.656 1.00 27.55 398 ARG A N 1
ATOM 2942 C CA . ARG A 1 407 ? 67.307 82.553 24.317 1.00 28.47 398 ARG A CA 1
ATOM 2943 C C . ARG A 1 407 ? 66.072 82.737 23.446 1.00 30.91 398 ARG A C 1
ATOM 2944 O O . ARG A 1 407 ? 64.939 82.730 23.947 1.00 30.85 398 ARG A O 1
ATOM 2952 N N . ASP A 1 408 ? 66.273 82.897 22.134 1.00 29.74 399 ASP A N 1
ATOM 2953 C CA . ASP A 1 40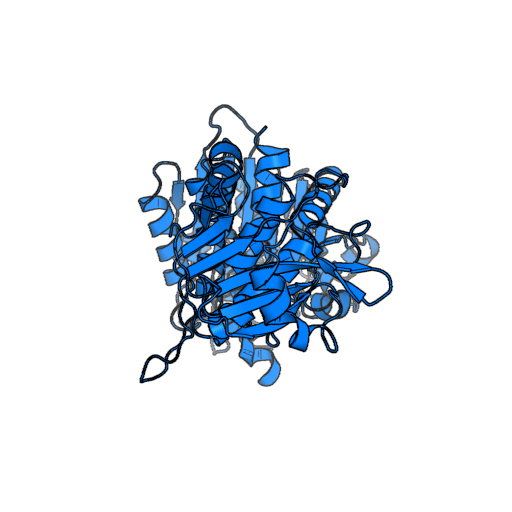8 ? 65.150 83.049 21.212 1.00 29.47 399 ASP A CA 1
ATOM 2954 C C . ASP A 1 408 ? 64.298 81.784 21.159 1.00 28.72 399 ASP A C 1
ATOM 2955 O O . ASP A 1 408 ? 63.062 81.850 21.188 1.00 27.99 399 ASP A O 1
ATOM 2960 N N . LEU A 1 409 ? 64.937 80.617 21.060 1.00 29.46 400 LEU A N 1
ATOM 2961 C CA . LEU A 1 409 ? 64.168 79.380 21.038 1.00 30.96 400 LEU A CA 1
ATOM 2962 C C . LEU A 1 409 ? 63.419 79.179 22.348 1.00 28.43 400 LEU A C 1
ATOM 2963 O O . LEU A 1 409 ? 62.275 78.702 22.350 1.00 28.85 400 LEU A O 1
ATOM 2968 N N . ALA A 1 410 ? 64.045 79.540 23.475 1.00 27.24 401 ALA A N 1
ATOM 2969 C CA . ALA A 1 410 ? 63.373 79.408 24.766 1.00 28.98 401 ALA A CA 1
ATOM 2970 C C . ALA A 1 410 ? 62.161 80.327 24.849 1.00 30.66 401 ALA A C 1
ATOM 2971 O O . ALA A 1 410 ? 61.134 79.965 25.437 1.00 27.73 401 ALA A O 1
ATOM 2973 N N . GLU A 1 411 ? 62.264 81.531 24.284 1.00 28.81 402 GLU A N 1
ATOM 2974 C CA . GLU A 1 411 ? 61.123 82.437 24.295 1.00 28.21 402 GLU A CA 1
ATOM 2975 C C . GLU A 1 411 ? 60.013 81.918 23.387 1.00 31.10 402 GLU A C 1
ATOM 2976 O O . GLU A 1 411 ? 58.829 81.974 23.743 1.00 32.30 402 GLU A O 1
ATOM 2982 N N . ALA A 1 412 ? 60.378 81.405 22.213 1.00 26.29 403 ALA A N 1
ATOM 2983 C CA . ALA A 1 412 ? 59.379 80.807 21.332 1.00 30.98 403 ALA A CA 1
ATOM 2984 C C . ALA A 1 412 ? 58.725 79.598 21.990 1.00 30.57 403 ALA A C 1
ATOM 2985 O O . ALA A 1 412 ? 57.512 79.383 21.856 1.00 28.62 403 ALA A O 1
ATOM 2987 N N . SER A 1 413 ? 59.514 78.808 22.720 1.00 24.00 404 SER A N 1
ATOM 2988 C CA . SER A 1 413 ? 58.964 77.672 23.452 1.00 27.22 404 SER A CA 1
ATOM 2989 C C . SER A 1 413 ? 57.941 78.132 24.479 1.00 27.02 404 SER A C 1
ATOM 2990 O O . SER A 1 413 ? 56.834 77.587 24.567 1.00 28.43 404 SER A O 1
ATOM 2993 N N . SER A 1 414 ? 58.305 79.137 25.271 1.00 25.27 405 SER A N 1
ATOM 2994 C CA . SER A 1 414 ? 57.407 79.637 26.303 1.00 28.75 405 SER A CA 1
ATOM 2995 C C . SER A 1 414 ? 56.098 80.129 25.700 1.00 34.91 405 SER A C 1
ATOM 2996 O O . SER A 1 414 ? 55.011 79.861 26.232 1.00 30.31 405 SER A O 1
ATOM 2999 N N . GLU A 1 415 ? 56.178 80.826 24.575 1.00 30.16 406 GLU A N 1
ATOM 3000 C CA . GLU A 1 415 ? 54.993 81.457 24.013 1.00 31.32 406 GLU A CA 1
ATOM 3001 C C . GLU A 1 415 ? 54.101 80.485 23.251 1.00 31.27 406 GLU A C 1
ATOM 3002 O O . GLU A 1 415 ? 52.903 80.753 23.117 1.00 38.94 406 GLU A O 1
ATOM 3008 N N . THR A 1 416 ? 54.636 79.363 22.767 1.00 28.59 407 THR A N 1
ATOM 3009 C CA . THR A 1 416 ? 53.813 78.350 22.113 1.00 27.18 407 THR A CA 1
ATOM 3010 C C . THR A 1 416 ? 53.415 77.204 23.035 1.00 29.99 407 THR A C 1
ATOM 3011 O O . THR A 1 416 ? 52.586 76.380 22.641 1.00 35.34 407 THR A O 1
ATOM 3015 N N . GLY A 1 417 ? 54.004 77.108 24.225 1.00 29.55 408 GLY A N 1
ATOM 3016 C CA . GLY A 1 417 ? 53.714 75.998 25.104 1.00 27.75 408 GLY A CA 1
ATOM 3017 C C . GLY A 1 417 ? 54.349 74.684 24.712 1.00 34.49 408 GLY A C 1
ATOM 3018 O O . GLY A 1 417 ? 53.961 73.645 25.253 1.00 35.60 408 GLY A O 1
ATOM 3019 N N . GLU A 1 418 ? 55.292 74.687 23.771 1.00 27.71 409 GLU A N 1
ATOM 3020 C CA . GLU A 1 418 ? 56.041 73.487 23.407 1.00 24.66 409 GLU A CA 1
ATOM 3021 C C . GLU A 1 418 ? 57.338 73.539 24.201 1.00 27.42 409 GLU A C 1
ATOM 3022 O O . GLU A 1 418 ? 58.291 74.220 23.810 1.00 26.80 409 GLU A O 1
ATOM 3028 N N . ALA A 1 419 ? 57.365 72.819 25.317 1.00 23.77 410 ALA A N 1
ATOM 3029 C CA . ALA A 1 419 ? 58.367 73.061 26.347 1.00 28.40 410 ALA A CA 1
ATOM 3030 C C . ALA A 1 419 ? 59.746 72.568 25.926 1.00 27.35 410 ALA A C 1
ATOM 3031 O O . ALA A 1 419 ? 59.923 71.400 25.556 1.00 24.18 410 ALA A O 1
ATOM 3033 N N . LEU A 1 420 ? 60.724 73.461 26.012 1.00 24.88 411 LEU A N 1
ATOM 3034 C CA . LEU A 1 420 ? 62.122 73.156 25.756 1.00 26.35 411 LEU A CA 1
ATOM 3035 C C . LEU A 1 420 ? 62.925 73.417 27.023 1.00 26.71 411 LEU A C 1
ATOM 3036 O O . LEU A 1 420 ? 62.542 74.242 27.858 1.00 25.04 411 LEU A O 1
ATOM 3041 N N . TRP A 1 421 ? 64.059 72.737 27.157 1.00 20.74 412 TRP A N 1
ATOM 3042 C CA . TRP A 1 421 ? 64.973 73.027 28.261 1.00 23.00 412 TRP A CA 1
ATOM 3043 C C . TRP A 1 421 ? 66.396 72.903 27.749 1.00 27.01 412 TRP A C 1
ATOM 3044 O O . TRP A 1 421 ? 66.803 71.822 27.317 1.00 22.85 412 TRP A O 1
ATOM 3055 N N . ARG A 1 422 ? 67.146 73.995 27.781 1.00 21.80 413 ARG A N 1
ATOM 3056 C CA . ARG A 1 422 ? 68.517 73.929 27.294 1.00 22.98 413 ARG A CA 1
ATOM 3057 C C . ARG A 1 422 ? 69.351 73.026 28.192 1.00 24.35 413 ARG A C 1
ATOM 3058 O O . ARG A 1 422 ? 69.227 73.054 29.420 1.00 25.05 413 ARG A O 1
ATOM 3066 N N . MET A 1 423 ? 70.183 72.201 27.565 1.00 22.06 414 MET A N 1
ATOM 3067 C CA . MET A 1 423 ? 71.149 71.356 28.244 1.00 25.20 414 MET A CA 1
ATOM 3068 C C . MET A 1 423 ? 72.551 71.743 27.782 1.00 25.91 414 MET A C 1
ATOM 3069 O O . MET A 1 423 ? 72.711 72.280 26.679 1.00 24.55 414 MET A O 1
ATOM 3074 N N . PRO A 1 424 ? 73.584 71.498 28.598 1.00 24.01 415 PRO A N 1
ATOM 3075 C CA . PRO A 1 424 ? 74.911 72.054 28.299 1.00 24.46 415 PRO A CA 1
ATOM 3076 C C . PRO A 1 424 ? 75.754 71.183 27.379 1.00 23.67 415 PRO A C 1
ATOM 3077 O O . PRO A 1 424 ? 75.779 69.956 27.482 1.00 22.99 415 PRO A O 1
ATOM 3081 N N . LEU A 1 425 ? 76.486 71.845 26.474 1.00 22.83 416 LEU A N 1
ATOM 3082 C CA . LEU A 1 425 ? 77.496 71.163 25.654 1.00 23.06 416 LEU A CA 1
ATOM 3083 C C . LEU A 1 425 ? 78.781 71.070 26.477 1.00 25.73 416 LEU A C 1
ATOM 3084 O O . LEU A 1 425 ? 79.720 71.858 26.327 1.00 26.59 416 LEU A O 1
ATOM 3089 N N . VAL A 1 426 ? 78.825 70.076 27.360 1.00 21.52 417 VAL A N 1
ATOM 3090 C CA . VAL A 1 426 ? 79.860 70.015 28.398 1.00 21.22 417 VAL A CA 1
ATOM 3091 C C . VAL A 1 426 ? 81.207 69.708 27.745 1.00 22.40 417 VAL A C 1
ATOM 3092 O O . VAL A 1 426 ? 81.416 68.602 27.239 1.00 25.75 417 VAL A O 1
ATOM 3096 N N . GLU A 1 427 ? 82.139 70.673 27.785 1.00 21.93 418 GLU A N 1
ATOM 3097 C CA . GLU A 1 427 ? 83.415 70.489 27.092 1.00 26.02 418 GLU A CA 1
ATOM 3098 C C . GLU A 1 427 ? 84.173 69.284 27.626 1.00 26.65 418 GLU A C 1
ATOM 3099 O O . GLU A 1 427 ? 84.826 68.567 26.859 1.00 26.43 418 GLU A O 1
ATOM 3105 N N . LYS A 1 428 ? 84.104 69.047 28.939 1.00 28.63 419 LYS A N 1
ATOM 3106 C CA . LYS A 1 428 ? 84.795 67.900 29.523 1.00 29.91 419 LYS A CA 1
ATOM 3107 C C . LYS A 1 428 ? 84.348 66.573 28.927 1.00 30.28 419 LYS A C 1
ATOM 3108 O O . LYS A 1 428 ? 85.104 65.597 28.992 1.00 26.55 419 LYS A O 1
ATOM 3114 N N . TYR A 1 429 ? 83.140 66.489 28.375 1.00 23.72 420 TYR A N 1
ATOM 3115 C CA . TYR A 1 429 ? 82.673 65.209 27.846 1.00 20.66 420 TYR A CA 1
ATOM 3116 C C . TYR A 1 429 ? 83.020 64.997 26.376 1.00 21.30 420 TYR A C 1
ATOM 3117 O O . TYR A 1 429 ? 82.726 63.927 25.839 1.00 23.39 420 TYR A O 1
ATOM 3126 N N . ASP A 1 430 ? 83.650 65.964 25.712 1.00 23.18 421 ASP A N 1
ATOM 3127 C CA . ASP A 1 430 ? 84.028 65.747 24.318 1.00 25.13 421 ASP A CA 1
ATOM 3128 C C . ASP A 1 430 ? 85.030 64.607 24.207 1.00 27.77 421 ASP A C 1
ATOM 3129 O O . ASP A 1 430 ? 84.970 63.812 23.263 1.00 27.43 421 ASP A O 1
ATOM 3134 N N . GLN A 1 431 ? 85.933 64.485 25.194 1.00 24.67 422 GLN A N 1
ATOM 3135 C CA . GLN A 1 431 ? 86.885 63.379 25.237 1.00 25.29 422 GLN A CA 1
ATOM 3136 C C . GLN A 1 431 ? 86.203 62.033 25.440 1.00 26.56 422 GLN A C 1
ATOM 3137 O O . GLN A 1 431 ? 86.820 60.996 25.177 1.00 22.60 422 GLN A O 1
ATOM 3139 N N . ALA A 1 432 ? 84.949 62.017 25.906 1.00 25.26 423 ALA A N 1
ATOM 3140 C CA . ALA A 1 432 ? 84.237 60.747 26.023 1.00 26.08 423 ALA A CA 1
ATOM 3141 C C . ALA A 1 432 ? 83.990 60.096 24.667 1.00 26.42 423 ALA A C 1
ATOM 3142 O O . ALA A 1 432 ? 83.693 58.897 24.615 1.00 24.23 423 ALA A O 1
ATOM 3144 N N . LEU A 1 433 ? 84.092 60.855 23.574 1.00 20.73 424 LEU A N 1
ATOM 3145 C CA . LEU A 1 433 ? 83.956 60.316 22.225 1.00 20.73 424 LEU A CA 1
ATOM 3146 C C . LEU A 1 433 ? 85.286 59.851 21.625 1.00 25.12 424 LEU A C 1
ATOM 3147 O O . LEU A 1 433 ? 85.328 59.488 20.439 1.00 24.03 424 LEU A O 1
ATOM 3152 N N . HIS A 1 434 ? 86.358 59.854 22.411 1.00 26.33 425 HIS A N 1
ATOM 3153 C CA . HIS A 1 434 ? 87.687 59.591 21.868 1.00 23.76 425 HIS A CA 1
ATOM 3154 C C . HIS A 1 434 ? 87.749 58.223 21.203 1.00 27.43 425 HIS A C 1
ATOM 3155 O O . HIS A 1 434 ? 87.218 57.239 21.723 1.00 22.41 425 HIS A O 1
ATOM 3162 N N . SER A 1 435 ? 88.405 58.173 20.044 1.00 24.35 426 SER A N 1
ATOM 3163 C CA . SER A 1 435 ? 88.761 56.926 19.376 1.00 26.83 426 SER A CA 1
ATOM 3164 C C . SER A 1 435 ? 90.254 56.927 19.093 1.00 29.51 426 SER A C 1
ATOM 3165 O O . SER A 1 435 ? 90.820 57.967 18.740 1.00 25.42 426 SER A O 1
ATOM 3168 N N . ASP A 1 436 ? 90.893 55.761 19.237 1.00 24.12 427 ASP A N 1
ATOM 3169 C CA . ASP A 1 436 ? 92.296 55.641 18.861 1.00 23.86 427 ASP A CA 1
ATOM 3170 C C . ASP A 1 436 ? 92.499 55.568 17.352 1.00 24.71 427 ASP A C 1
ATOM 3171 O O . ASP A 1 436 ? 93.604 55.833 16.875 1.00 25.53 427 ASP A O 1
ATOM 3176 N N . ILE A 1 437 ? 91.484 55.169 16.592 1.00 21.40 428 ILE A N 1
ATOM 3177 C CA . ILE A 1 437 ? 91.655 54.880 15.173 1.00 23.13 428 ILE A CA 1
ATOM 3178 C C . ILE A 1 437 ? 90.833 55.799 14.287 1.00 25.66 428 ILE A C 1
ATOM 3179 O O . ILE A 1 437 ? 90.881 55.665 13.058 1.00 25.56 428 ILE A O 1
ATOM 3184 N N . ALA A 1 438 ? 90.078 56.725 14.868 1.00 24.65 429 ALA A N 1
ATOM 3185 C CA . ALA A 1 438 ? 89.170 57.559 14.095 1.00 28.49 429 ALA A CA 1
ATOM 3186 C C . ALA A 1 438 ? 89.058 58.916 14.775 1.00 22.97 429 ALA A C 1
ATOM 3187 O O . ALA A 1 438 ? 89.514 59.106 15.903 1.00 23.31 429 ALA A O 1
ATOM 3189 N N . ASP A 1 439 ? 88.445 59.872 14.065 1.00 22.51 430 ASP A N 1
ATOM 3190 C CA . ASP A 1 439 ? 88.208 61.186 14.658 1.00 24.96 430 ASP A CA 1
ATOM 3191 C C . ASP A 1 439 ? 87.309 61.106 15.889 1.00 26.51 430 ASP A C 1
ATOM 3192 O O . ASP A 1 439 ? 87.407 61.960 16.788 1.00 24.16 430 ASP A O 1
ATOM 3197 N N . MET A 1 440 ? 86.463 60.083 15.970 1.00 23.62 431 MET A N 1
ATOM 3198 C CA . MET A 1 440 ? 85.579 59.906 17.122 1.00 20.88 431 MET A CA 1
ATOM 3199 C C . MET A 1 440 ? 84.937 58.528 17.053 1.00 21.86 431 MET A C 1
ATOM 3200 O O . MET A 1 440 ? 84.890 57.896 15.991 1.00 21.31 431 MET A O 1
ATOM 3205 N N . LYS A 1 441 ? 84.430 58.081 18.203 1.00 20.80 432 LYS A N 1
ATOM 3206 C CA . LYS A 1 441 ? 83.448 57.005 18.274 1.00 22.26 432 LYS A CA 1
ATOM 3207 C C . LYS A 1 441 ? 82.052 57.608 18.208 1.00 20.45 432 LYS A C 1
ATOM 3208 O O . LYS A 1 441 ? 81.858 58.791 18.501 1.00 21.91 432 LYS A O 1
ATOM 3214 N N . ASN A 1 442 ? 81.063 56.786 17.842 1.00 21.01 433 ASN A N 1
ATOM 3215 C CA . ASN A 1 442 ? 79.693 57.298 17.790 1.00 23.35 433 ASN A CA 1
ATOM 3216 C C . ASN A 1 442 ? 78.925 57.088 19.094 1.00 22.89 433 ASN A C 1
ATOM 3217 O O . ASN A 1 442 ? 77.723 57.366 19.138 1.00 26.57 433 ASN A O 1
ATOM 3222 N N . ILE A 1 443 ? 79.578 56.616 20.160 1.00 20.76 434 ILE A N 1
ATOM 3223 C CA . ILE A 1 443 ? 78.957 56.606 21.480 1.00 21.29 434 ILE A CA 1
ATOM 3224 C C . ILE A 1 443 ? 80.003 57.036 22.496 1.00 24.85 434 ILE A C 1
ATOM 3225 O O . ILE A 1 443 ? 81.198 56.800 22.317 1.00 25.76 434 ILE A O 1
ATOM 3230 N N . GLY A 1 444 ? 79.544 57.677 23.570 1.00 26.71 435 GLY A N 1
ATOM 3231 C CA . GLY A 1 444 ? 80.451 58.187 24.575 1.00 24.81 435 GLY A CA 1
ATOM 3232 C C . GLY A 1 444 ? 80.742 57.170 25.660 1.00 26.68 435 GLY A C 1
ATOM 3233 O O . GLY A 1 444 ? 79.968 56.246 25.900 1.00 23.25 435 GLY A O 1
ATOM 3234 N N . SER A 1 445 ? 81.887 57.344 26.316 1.00 24.06 436 SER A N 1
ATOM 3235 C CA . SER A 1 445 ? 82.302 56.420 27.365 1.00 26.75 436 SER A CA 1
ATOM 3236 C C . SER A 1 445 ? 81.717 56.749 28.735 1.00 31.35 436 SER A C 1
ATOM 3237 O O . SER A 1 445 ? 82.033 56.055 29.704 1.00 31.21 436 SER A O 1
ATOM 3240 N N . ASN A 1 446 ? 80.899 57.782 28.863 1.00 27.26 437 ASN A N 1
ATOM 3241 C CA . ASN A 1 446 ? 80.295 58.060 30.163 1.00 25.29 437 ASN A CA 1
ATOM 3242 C C . ASN A 1 446 ? 78.793 57.847 30.032 1.00 25.16 437 ASN A C 1
ATOM 3243 O O . ASN A 1 446 ? 78.312 57.328 29.023 1.00 27.38 437 ASN A O 1
ATOM 3248 N N . ARG A 1 447 ? 78.037 58.250 31.049 1.00 23.19 438 ARG A N 1
ATOM 3249 C CA . ARG A 1 447 ? 76.612 57.927 31.047 1.00 23.89 438 ARG A CA 1
ATOM 3250 C C . ARG A 1 447 ? 75.732 59.024 30.464 1.00 24.34 438 ARG A C 1
ATOM 3251 O O . ARG A 1 447 ? 74.537 58.784 30.252 1.00 24.27 438 ARG A O 1
ATOM 3259 N N . ALA A 1 448 ? 76.287 60.201 30.176 1.00 20.55 439 ALA A N 1
ATOM 3260 C CA . ALA A 1 448 ? 75.482 61.346 29.728 1.00 20.72 439 ALA A CA 1
ATOM 3261 C C . ALA A 1 448 ? 75.278 61.258 28.217 1.00 21.10 439 ALA A C 1
ATOM 3262 O O . ALA A 1 448 ? 75.806 62.045 27.428 1.00 18.64 439 ALA A O 1
ATOM 3264 N N . GLY A 1 449 ? 74.449 60.283 27.825 1.00 19.79 440 GLY A N 1
ATOM 3265 C CA . GLY A 1 449 ? 74.313 59.939 26.415 1.00 19.15 440 GLY A CA 1
ATOM 3266 C C . GLY A 1 449 ? 73.762 61.045 25.527 1.00 21.60 440 GLY A C 1
ATOM 3267 O O . GLY A 1 449 ? 74.102 61.105 24.341 1.00 20.29 440 GLY A O 1
ATOM 3268 N N . SER A 1 450 ? 72.883 61.911 26.060 1.00 19.89 441 SER A N 1
ATOM 3269 C CA . SER A 1 450 ? 72.341 62.997 25.228 1.00 20.25 441 SER A CA 1
ATOM 3270 C C . SER A 1 450 ? 73.394 64.056 24.970 1.00 23.83 441 SER A C 1
ATOM 3271 O O . SER A 1 450 ? 73.425 64.672 23.899 1.00 20.44 441 SER A O 1
ATOM 3274 N N . ILE A 1 451 ? 74.231 64.312 25.966 1.00 20.19 442 ILE A N 1
ATOM 3275 C CA . ILE A 1 451 ? 75.245 65.347 25.852 1.00 19.81 442 ILE A CA 1
ATOM 3276 C C . ILE A 1 451 ? 76.346 64.905 24.899 1.00 21.57 442 ILE A C 1
ATOM 3277 O O . ILE A 1 451 ? 76.786 65.679 24.039 1.00 25.31 442 ILE A O 1
ATOM 3282 N N . THR A 1 452 ? 76.812 63.655 25.033 1.00 20.73 443 THR A N 1
ATOM 3283 C CA . THR A 1 452 ? 77.850 63.202 24.116 1.00 20.36 443 THR A CA 1
ATOM 3284 C C . THR A 1 452 ? 77.302 63.039 22.699 1.00 22.25 443 THR A C 1
ATOM 3285 O O . THR A 1 452 ? 78.041 63.238 21.728 1.00 19.87 443 THR A O 1
ATOM 3289 N N . ALA A 1 453 ? 76.014 62.718 22.551 1.00 22.36 444 ALA A N 1
ATOM 3290 C CA . ALA A 1 453 ? 75.428 62.700 21.210 1.00 19.60 444 ALA A CA 1
ATOM 3291 C C . ALA A 1 453 ? 75.418 64.102 20.608 1.00 22.12 444 ALA A C 1
ATOM 3292 O O . ALA A 1 453 ? 75.715 64.280 19.424 1.00 21.07 444 ALA A O 1
ATOM 3294 N N . ALA A 1 454 ? 75.105 65.112 21.421 1.00 21.42 445 ALA A N 1
ATOM 3295 C CA . ALA A 1 454 ? 75.170 66.493 20.949 1.00 22.43 445 ALA A CA 1
ATOM 3296 C C . ALA A 1 454 ? 76.605 66.894 20.615 1.00 21.21 445 ALA A C 1
ATOM 3297 O O . ALA A 1 454 ? 76.856 67.566 19.605 1.00 21.21 445 ALA A O 1
ATOM 3299 N N . LEU A 1 455 ? 77.559 66.514 21.469 1.00 19.27 446 LEU A N 1
ATOM 3300 C CA . LEU A 1 455 ? 78.953 66.845 21.195 1.00 21.92 446 LEU A CA 1
ATOM 3301 C C . LEU A 1 455 ? 79.432 66.173 19.915 1.00 20.67 446 LEU A C 1
ATOM 3302 O O . LEU A 1 455 ? 80.240 66.740 19.177 1.00 23.26 446 LEU A O 1
ATOM 3307 N N . PHE A 1 456 ? 78.951 64.959 19.655 1.00 19.15 447 PHE A N 1
ATOM 3308 C CA . PHE A 1 456 ? 79.239 64.282 18.395 1.00 19.88 447 PHE A CA 1
ATOM 3309 C C . PHE A 1 456 ? 78.788 65.128 17.204 1.00 24.28 447 PHE A C 1
ATOM 3310 O O . PHE A 1 456 ? 79.554 65.357 16.259 1.00 22.07 447 PHE A O 1
ATOM 3318 N N . LEU A 1 457 ? 77.544 65.611 17.232 1.00 21.43 448 LEU A N 1
ATOM 3319 C CA . LEU A 1 457 ? 77.068 66.450 16.133 1.00 23.62 448 LEU A CA 1
ATOM 3320 C C . LEU A 1 457 ? 77.917 67.705 15.991 1.00 23.60 448 LEU A C 1
ATOM 3321 O O . LEU A 1 457 ? 78.219 68.147 14.872 1.00 23.04 448 LEU A O 1
ATOM 3326 N N . GLN A 1 458 ? 78.314 68.290 17.120 1.00 22.77 449 GLN A N 1
ATOM 3327 C CA . GLN A 1 458 ? 79.090 69.520 17.089 1.00 23.86 449 GLN A CA 1
ATOM 3328 C C . GLN A 1 458 ? 80.412 69.335 16.360 1.00 23.99 449 GLN A C 1
ATOM 3329 O O . GLN A 1 458 ? 80.914 70.283 15.747 1.00 23.81 449 GLN A O 1
ATOM 3335 N N . ARG A 1 459 ? 80.993 68.134 16.421 1.00 24.29 450 ARG A N 1
ATOM 3336 C CA . ARG A 1 459 ? 82.217 67.869 15.674 1.00 22.07 450 ARG A CA 1
ATOM 3337 C C . ARG A 1 459 ? 82.060 68.229 14.205 1.00 25.77 450 ARG A C 1
ATOM 3338 O O . ARG A 1 459 ? 83.019 68.672 13.563 1.00 26.50 450 ARG A O 1
ATOM 3346 N N . PHE A 1 460 ? 80.864 68.059 13.658 1.00 22.82 451 PHE A N 1
ATOM 3347 C CA . PHE A 1 460 ? 80.712 68.211 12.222 1.00 21.70 451 PHE A CA 1
ATOM 3348 C C . PHE A 1 460 ? 80.538 69.660 11.803 1.00 24.80 451 PHE A C 1
ATOM 3349 O O . PHE A 1 460 ? 80.544 69.946 10.599 1.00 26.47 451 PHE A O 1
ATOM 3357 N N . LEU A 1 461 ? 80.488 70.590 12.761 1.00 25.85 452 LEU A N 1
ATOM 3358 C CA . LEU A 1 461 ? 80.677 71.995 12.419 1.00 24.58 452 LEU A CA 1
ATOM 3359 C C . LEU A 1 461 ? 82.128 72.304 12.081 1.00 29.00 452 LEU A C 1
ATOM 3360 O O . LEU A 1 461 ? 82.395 73.350 11.474 1.00 28.87 452 LEU A O 1
ATOM 3365 N N . GLU A 1 462 ? 83.056 71.420 12.465 1.00 33.62 453 GLU A N 1
ATOM 3366 C CA . GLU A 1 462 ? 84.492 71.570 12.216 1.00 35.81 453 GLU A CA 1
ATOM 3367 C C . GLU A 1 462 ? 84.958 73.005 12.448 1.00 36.73 453 GLU A C 1
ATOM 3368 O O . GLU A 1 462 ? 85.677 73.595 11.639 1.00 38.30 453 GLU A O 1
ATOM 3374 N N . ASP A 1 463 ? 84.519 73.575 13.568 1.00 36.57 454 ASP A N 1
ATOM 3375 C CA . ASP A 1 463 ? 84.909 74.918 14.004 1.00 55.78 454 ASP A CA 1
ATOM 3376 C C . ASP A 1 463 ? 84.436 76.027 13.065 1.00 54.34 454 ASP A C 1
ATOM 3377 O O . ASP A 1 463 ? 84.915 77.164 13.167 1.00 51.80 454 ASP A O 1
ATOM 3382 N N . ASN A 1 464 ? 83.538 75.723 12.133 1.00 53.59 455 ASN A N 1
ATOM 3383 C CA . ASN A 1 464 ? 82.808 76.766 11.427 1.00 43.37 455 ASN A CA 1
ATOM 3384 C C . ASN A 1 464 ? 81.989 77.563 12.443 1.00 44.43 455 ASN A C 1
ATOM 3385 O O . ASN A 1 464 ? 81.389 76.971 13.351 1.00 42.91 455 ASN A O 1
ATOM 3390 N N . PRO A 1 465 ? 81.944 78.903 12.337 1.00 52.28 456 PRO A N 1
ATOM 3391 C CA . PRO A 1 465 ? 81.323 79.698 13.409 1.00 57.42 456 PRO A CA 1
ATOM 3392 C C . PRO A 1 465 ? 79.806 79.788 13.338 1.00 50.06 456 PRO A C 1
ATOM 3393 O O . PRO A 1 465 ? 79.214 80.649 13.992 1.00 65.17 456 PRO A O 1
ATOM 3397 N N . VAL A 1 466 ? 79.167 78.906 12.570 1.00 39.87 457 VAL A N 1
ATOM 3398 C CA . VAL A 1 466 ? 77.724 78.983 12.375 1.00 30.92 457 VAL A CA 1
ATOM 3399 C C . VAL A 1 466 ? 76.988 78.757 13.698 1.00 29.60 457 VAL A C 1
ATOM 3400 O O . VAL A 1 466 ? 77.377 77.916 14.521 1.00 31.87 457 VAL A O 1
ATOM 3404 N N . ALA A 1 467 ? 75.906 79.504 13.904 1.00 30.23 458 ALA A N 1
ATOM 3405 C CA . ALA A 1 467 ? 75.053 79.274 15.062 1.00 28.40 458 ALA A CA 1
ATOM 3406 C C . ALA A 1 467 ? 74.304 77.962 14.884 1.00 34.56 458 ALA A C 1
ATOM 3407 O O . ALA A 1 467 ? 73.832 77.640 13.791 1.00 30.12 458 ALA A O 1
ATOM 3409 N N . TRP A 1 468 ? 74.200 77.187 15.957 1.00 25.65 459 TRP A N 1
ATOM 3410 C CA . TRP A 1 468 ? 73.658 75.846 15.802 1.00 25.20 459 TRP A CA 1
ATOM 3411 C C . TRP A 1 468 ? 72.850 75.457 17.030 1.00 27.33 459 TRP A C 1
ATOM 3412 O O . TRP A 1 468 ? 73.274 75.700 18.160 1.00 27.01 459 TRP A O 1
ATOM 3423 N N . ALA A 1 469 ? 71.692 74.848 16.801 1.00 23.44 460 ALA A N 1
ATOM 3424 C CA . ALA A 1 469 ? 70.896 74.280 17.875 1.00 24.35 460 ALA A CA 1
ATOM 3425 C C . ALA A 1 469 ? 70.446 72.883 17.477 1.00 26.00 460 ALA A C 1
ATOM 3426 O O . ALA A 1 469 ? 70.148 72.611 16.308 1.00 23.88 460 ALA A O 1
ATOM 3428 N N . HIS A 1 470 ? 70.384 72.007 18.477 1.00 25.69 461 HIS A N 1
ATOM 3429 C CA . HIS A 1 470 ? 70.052 70.601 18.301 1.00 25.73 461 HIS A CA 1
ATOM 3430 C C . HIS A 1 470 ? 68.922 70.259 19.267 1.00 23.34 461 HIS A C 1
ATOM 3431 O O . HIS A 1 470 ? 69.103 70.370 20.480 1.00 22.55 461 HIS A O 1
ATOM 3438 N N . LEU A 1 471 ? 67.756 69.879 18.740 1.00 23.37 462 LEU A N 1
ATOM 3439 C CA . LEU A 1 471 ? 66.601 69.503 19.558 1.00 21.44 462 LEU A CA 1
ATOM 3440 C C . LEU A 1 471 ? 66.453 67.984 19.584 1.00 22.62 462 LEU A C 1
ATOM 3441 O O . LEU A 1 471 ? 66.188 67.364 18.545 1.00 23.64 462 LEU A O 1
ATOM 3446 N N . ASP A 1 472 ? 66.596 67.397 20.774 1.00 20.66 463 ASP A N 1
ATOM 3447 C CA . ASP A 1 472 ? 66.490 65.952 20.977 1.00 17.83 463 ASP A CA 1
ATOM 3448 C C . ASP A 1 472 ? 65.044 65.695 21.404 1.00 23.24 463 ASP A C 1
ATOM 3449 O O . ASP A 1 472 ? 64.687 65.870 22.571 1.00 23.19 463 ASP A O 1
ATOM 3454 N N . ILE A 1 473 ? 64.205 65.314 20.437 1.00 22.41 464 ILE A N 1
ATOM 3455 C CA . ILE A 1 473 ? 62.776 65.113 20.677 1.00 23.52 464 ILE A CA 1
ATOM 3456 C C . ILE A 1 473 ? 62.488 63.630 20.895 1.00 21.52 464 ILE A C 1
ATOM 3457 O O . ILE A 1 473 ? 61.368 63.163 20.664 1.00 22.64 464 ILE A O 1
ATOM 3462 N N . ALA A 1 474 ? 63.484 62.887 21.389 1.00 21.14 465 ALA A N 1
ATOM 3463 C CA . ALA A 1 474 ? 63.273 61.460 21.629 1.00 21.74 465 ALA A CA 1
ATOM 3464 C C . ALA A 1 474 ? 62.127 61.210 22.603 1.00 27.09 465 ALA A C 1
ATOM 3465 O O . ALA A 1 474 ? 61.484 60.156 22.542 1.00 24.74 465 ALA A O 1
ATOM 3467 N N . GLY A 1 475 ? 61.857 62.149 23.509 1.00 22.95 466 GLY A N 1
ATOM 3468 C CA . GLY A 1 475 ? 60.737 61.987 24.423 1.00 23.14 466 GLY A CA 1
ATOM 3469 C C . GLY A 1 475 ? 59.421 62.591 23.947 1.00 21.24 466 GLY A C 1
ATOM 3470 O O . GLY A 1 475 ? 58.351 62.002 24.157 1.00 24.23 466 GLY A O 1
ATOM 3471 N N . THR A 1 476 ? 59.472 63.755 23.293 1.00 21.99 467 THR A N 1
ATOM 3472 C CA . THR A 1 476 ? 58.262 64.521 22.988 1.00 23.81 467 THR A CA 1
ATOM 3473 C C . THR A 1 476 ? 57.631 64.169 21.648 1.00 22.62 467 THR A C 1
ATOM 3474 O O . THR A 1 476 ? 56.509 64.615 21.376 1.00 22.86 467 THR A O 1
ATOM 3478 N N . ALA A 1 477 ? 58.314 63.398 20.797 1.00 21.42 468 ALA A N 1
ATOM 3479 C CA . ALA A 1 477 ? 57.824 63.217 19.435 1.00 22.56 468 ALA A CA 1
ATOM 3480 C C . ALA A 1 477 ? 56.615 62.288 19.363 1.00 25.17 468 ALA A C 1
ATOM 3481 O O . ALA A 1 477 ? 55.817 62.392 18.423 1.00 22.47 468 ALA A O 1
ATOM 3483 N N . TYR A 1 478 ? 56.464 61.377 20.320 1.00 22.46 469 TYR A N 1
ATOM 3484 C CA . TYR A 1 478 ? 55.472 60.310 20.199 1.00 23.83 469 TYR A CA 1
ATOM 3485 C C . TYR A 1 478 ? 55.046 59.905 21.597 1.00 26.55 469 TYR A C 1
ATOM 3486 O O . TYR A 1 478 ? 55.894 59.554 22.416 1.00 23.78 469 TYR A O 1
ATOM 3495 N N . HIS A 1 479 ? 53.752 59.947 21.888 1.00 22.09 470 HIS A N 1
ATOM 3496 C CA . HIS A 1 479 ? 53.269 59.697 23.244 1.00 23.41 470 HIS A CA 1
ATOM 3497 C C . HIS A 1 479 ? 52.460 58.405 23.273 1.00 27.92 470 HIS A C 1
ATOM 3498 O O . HIS A 1 479 ? 51.363 58.341 22.711 1.00 26.09 470 HIS A O 1
ATOM 3505 N N . GLU A 1 480 ? 52.972 57.386 23.963 1.00 25.69 471 GLU A N 1
ATOM 3506 C CA . GLU A 1 480 ? 52.172 56.174 24.138 1.00 28.55 471 GLU A CA 1
ATOM 3507 C C . GLU A 1 480 ? 50.988 56.429 25.049 1.00 30.62 471 GLU A C 1
ATOM 3508 O O . GLU A 1 480 ? 49.977 55.723 24.972 1.00 29.25 471 GLU A O 1
ATOM 3514 N N . LYS A 1 481 ? 51.088 57.436 25.897 1.00 27.28 472 LYS A N 1
ATOM 3515 C CA . LYS A 1 481 ? 50.007 57.850 26.772 1.00 36.77 472 LYS A CA 1
ATOM 3516 C C . LYS A 1 481 ? 49.624 59.270 26.391 1.00 39.39 472 LYS A C 1
ATOM 3517 O O . LYS A 1 481 ? 50.491 60.144 26.304 1.00 41.51 472 LYS A O 1
ATOM 3523 N N . GLU A 1 482 ? 48.338 59.490 26.141 1.00 32.48 473 GLU A N 1
ATOM 3524 C CA . GLU A 1 482 ? 47.866 60.806 25.736 1.00 34.22 473 GLU A CA 1
ATOM 3525 C C . GLU A 1 482 ? 48.106 61.843 26.836 1.00 37.17 473 GLU A C 1
ATOM 3526 O O . GLU A 1 482 ? 47.828 61.596 28.011 1.00 32.93 473 GLU A O 1
ATOM 3532 N N . GLU A 1 483 ? 48.638 63.005 26.454 1.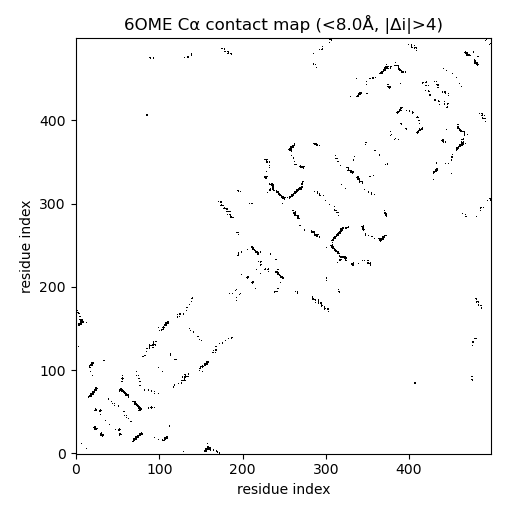00 30.05 474 GLU A N 1
ATOM 3533 C CA . GLU A 1 483 ? 48.931 64.078 27.401 1.00 32.39 474 GLU A CA 1
ATOM 3534 C C . GLU A 1 483 ? 48.697 65.414 26.719 1.00 29.81 474 GLU A C 1
ATOM 3535 O O . GLU A 1 483 ? 49.206 65.644 25.618 1.00 29.17 474 GLU A O 1
ATOM 3541 N N . LEU A 1 484 ? 47.960 66.295 27.377 1.00 29.90 475 LEU A N 1
ATOM 3542 C CA . LEU A 1 484 ? 47.812 67.656 26.877 1.00 38.28 475 LEU A CA 1
ATOM 3543 C C . LEU A 1 484 ? 49.182 68.268 26.612 1.00 42.10 475 LEU A C 1
ATOM 3544 O O . LEU A 1 484 ? 50.150 67.970 27.328 1.00 41.30 475 LEU A O 1
ATOM 3549 N N . PRO A 1 485 ? 49.310 69.125 25.587 1.00 41.42 476 PRO A N 1
ATOM 3550 C CA . PRO A 1 485 ? 48.197 69.513 24.715 1.00 36.78 476 PRO A CA 1
ATOM 3551 C C . PRO A 1 485 ? 48.216 68.775 23.385 1.00 30.96 476 PRO A C 1
ATOM 3552 O O . PRO A 1 485 ? 47.886 69.357 22.354 1.00 32.95 476 PRO A O 1
ATOM 3556 N N . TYR A 1 486 ? 48.601 67.509 23.398 1.00 23.19 477 TYR A N 1
ATOM 3557 C CA . TYR A 1 486 ? 48.804 66.765 22.169 1.00 25.11 477 TYR A CA 1
ATOM 3558 C C . TYR A 1 486 ? 47.866 65.574 22.102 1.00 29.15 477 TYR A C 1
ATOM 3559 O O . TYR A 1 486 ? 47.401 65.078 23.136 1.00 28.53 477 TYR A O 1
ATOM 3568 N N . PRO A 1 487 ? 47.589 65.068 20.901 1.00 27.26 478 PRO A N 1
ATOM 3569 C CA . PRO A 1 487 ? 46.869 63.802 20.792 1.00 23.49 478 PRO A CA 1
ATOM 3570 C C . PRO A 1 487 ? 47.751 62.666 21.282 1.00 26.13 478 PRO A C 1
ATOM 3571 O O . PRO A 1 487 ? 48.957 62.815 21.498 1.00 25.08 478 PRO A O 1
ATOM 3575 N N . LYS A 1 488 ? 47.126 61.512 21.460 1.00 24.90 479 LYS A N 1
ATOM 3576 C CA . LYS A 1 488 ? 47.884 60.282 21.651 1.00 22.59 479 LYS A CA 1
ATOM 3577 C C . LYS A 1 488 ? 48.756 59.993 20.428 1.00 24.84 479 LYS A C 1
ATOM 3578 O O . LYS A 1 488 ? 48.399 60.321 19.292 1.00 25.32 479 LYS A O 1
ATOM 3584 N N . TYR A 1 489 ? 49.906 59.350 20.675 1.00 21.46 480 TYR A N 1
ATOM 3585 C CA . TYR A 1 489 ? 50.869 58.921 19.652 1.00 21.95 480 TYR A CA 1
ATOM 3586 C C . TYR A 1 489 ? 51.625 60.127 19.080 1.00 23.79 480 TYR A C 1
ATOM 3587 O O . TYR A 1 489 ? 52.197 60.895 19.862 1.00 23.03 480 TYR A O 1
ATOM 3596 N N . ALA A 1 490 ? 51.703 60.303 17.758 1.00 23.62 481 ALA A N 1
ATOM 3597 C CA . ALA A 1 490 ? 52.565 61.366 17.228 1.00 22.01 481 ALA A CA 1
ATOM 3598 C C . ALA A 1 490 ? 52.057 62.745 17.646 1.00 22.99 481 ALA A C 1
ATOM 3599 O O . ALA A 1 490 ? 50.890 63.089 17.440 1.00 23.57 481 ALA A O 1
ATOM 3601 N N . THR A 1 491 ? 52.942 63.541 18.232 1.00 20.20 482 THR A N 1
ATOM 3602 C CA . THR A 1 491 ? 52.543 64.833 18.770 1.00 20.88 482 THR A CA 1
ATOM 3603 C C . THR A 1 491 ? 52.657 65.958 17.758 1.00 24.98 482 THR A C 1
ATOM 3604 O O . THR A 1 491 ? 51.922 66.938 17.865 1.00 23.83 482 THR A O 1
ATOM 3608 N N . GLY A 1 492 ? 53.581 65.863 16.803 1.00 24.20 483 GLY A N 1
ATOM 3609 C CA . GLY A 1 492 ? 53.916 67.045 16.034 1.00 22.98 483 GLY A CA 1
ATOM 3610 C C . GLY A 1 492 ? 54.697 68.082 16.813 1.00 24.47 483 GLY A C 1
ATOM 3611 O O . GLY A 1 492 ? 54.792 69.230 16.374 1.00 25.89 483 GLY A O 1
ATOM 3612 N N . PHE A 1 493 ? 55.241 67.714 17.969 1.00 23.82 484 PHE A N 1
ATOM 3613 C CA . PHE A 1 493 ? 56.004 68.644 18.795 1.00 23.88 484 PHE A CA 1
ATOM 3614 C C . PHE A 1 493 ? 57.095 69.339 17.986 1.00 22.69 484 PHE A C 1
ATOM 3615 O O . PHE A 1 493 ? 57.855 68.689 17.259 1.00 22.93 484 PHE A O 1
ATOM 3623 N N . GLY A 1 494 ? 57.191 70.664 18.144 1.00 28.07 485 GLY A N 1
ATOM 3624 C CA . GLY A 1 494 ? 58.242 71.446 17.538 1.00 29.34 485 GLY A CA 1
ATOM 3625 C C . GLY A 1 494 ? 57.822 72.261 16.325 1.00 32.47 485 GLY A C 1
ATOM 3626 O O . GLY A 1 494 ? 58.438 73.295 16.048 1.00 29.90 485 GLY A O 1
ATOM 3627 N N . VAL A 1 495 ? 56.805 71.816 15.583 1.00 22.73 486 VAL A N 1
ATOM 3628 C CA . VAL A 1 495 ? 56.394 72.553 14.388 1.00 20.08 486 VAL A CA 1
ATOM 3629 C C . VAL A 1 495 ? 55.936 73.961 14.764 1.00 26.63 486 VAL A C 1
ATOM 3630 O O . VAL A 1 495 ? 56.388 74.959 14.184 1.00 26.51 486 VAL A O 1
ATOM 3634 N N . ARG A 1 496 ? 55.015 74.059 15.726 1.00 26.38 487 ARG A N 1
ATOM 3635 C CA . ARG A 1 496 ? 54.473 75.359 16.114 1.00 30.72 487 ARG A CA 1
ATOM 3636 C C . ARG A 1 496 ? 55.562 76.233 16.706 1.00 30.24 487 ARG A C 1
ATOM 3637 O O . ARG A 1 496 ? 55.666 77.423 16.389 1.00 30.81 487 ARG A O 1
ATOM 3645 N N . CYS A 1 497 ? 56.376 75.651 17.586 1.00 24.15 488 CYS A N 1
ATOM 3646 C CA . CYS A 1 497 ? 57.454 76.398 18.224 1.00 24.98 488 CYS A CA 1
ATOM 3647 C C . CYS A 1 497 ? 58.387 77.023 17.189 1.00 26.08 488 CYS A C 1
ATOM 3648 O O . CYS A 1 497 ? 58.744 78.202 17.288 1.00 27.78 488 CYS A O 1
ATOM 3651 N N . LEU A 1 498 ? 58.786 76.245 16.177 1.00 26.45 489 LEU A N 1
ATOM 3652 C CA . LEU A 1 498 ? 59.767 76.736 15.214 1.00 26.44 489 LEU A CA 1
ATOM 3653 C C . LEU A 1 498 ? 59.159 77.740 14.240 1.00 29.30 489 LEU A C 1
ATOM 3654 O O . LEU A 1 498 ? 59.825 78.710 13.850 1.00 28.93 489 LEU A O 1
ATOM 3659 N N . ILE A 1 499 ? 57.906 77.533 13.826 1.00 25.30 490 ILE A N 1
ATOM 3660 C CA . ILE A 1 499 ? 57.249 78.545 12.997 1.00 25.76 490 ILE A CA 1
ATOM 3661 C C . ILE A 1 499 ? 57.159 79.868 13.752 1.00 29.50 490 ILE A C 1
ATOM 3662 O O . ILE A 1 499 ? 57.385 80.949 13.191 1.00 30.44 490 ILE A O 1
ATOM 3667 N N . HIS A 1 500 ? 56.825 79.805 15.036 1.00 29.75 491 HIS A N 1
ATOM 3668 C CA . HIS A 1 500 ? 56.750 81.028 15.820 1.00 34.61 491 HIS A CA 1
ATOM 3669 C C . HIS A 1 500 ? 58.128 81.674 15.948 1.00 29.64 491 HIS A C 1
ATOM 3670 O O . HIS A 1 500 ? 58.270 82.894 15.774 1.00 32.40 491 HIS A O 1
ATOM 3677 N N . TYR A 1 501 ? 59.153 80.864 16.222 1.00 29.35 492 TYR A N 1
ATOM 3678 C CA . TYR A 1 501 ? 60.522 81.370 16.296 1.00 33.07 492 TYR A CA 1
ATOM 3679 C C . TYR A 1 501 ? 60.911 82.104 15.014 1.00 34.34 492 TYR A C 1
ATOM 3680 O O . TYR A 1 501 ? 61.396 83.241 15.054 1.00 32.00 492 TYR A O 1
ATOM 3689 N N . MET A 1 502 ? 60.703 81.463 13.861 1.00 30.74 493 MET A N 1
ATOM 3690 C CA . MET A 1 502 ? 61.122 82.064 12.595 1.00 31.67 493 MET A CA 1
ATOM 3691 C C . MET A 1 502 ? 60.333 83.325 12.296 1.00 34.94 493 MET A C 1
ATOM 3692 O O . MET A 1 502 ? 60.896 84.315 11.819 1.00 36.67 493 MET A O 1
ATOM 3697 N N . GLU A 1 503 ? 59.031 83.314 12.577 1.00 31.61 494 GLU A N 1
ATOM 3698 C CA . GLU A 1 503 ? 58.223 84.503 12.334 1.00 33.45 494 GLU A CA 1
ATOM 3699 C C . GLU A 1 503 ? 58.640 85.647 13.249 1.00 41.35 494 GLU A C 1
ATOM 3700 O O . GLU A 1 503 ? 58.802 86.789 12.802 1.00 37.08 494 GLU A O 1
ATOM 3706 N N . LYS A 1 504 ? 58.828 85.358 14.535 1.00 35.15 495 LYS A N 1
ATOM 3707 C CA . LYS A 1 504 ? 59.072 86.434 15.490 1.00 35.66 495 LYS A CA 1
ATOM 3708 C C . LYS A 1 504 ? 60.497 86.971 15.398 1.00 38.25 495 LYS A C 1
ATOM 3709 O O . LYS A 1 504 ? 60.710 88.186 15.477 1.00 38.59 495 LYS A O 1
ATOM 3715 N N . PHE A 1 505 ? 61.486 86.094 15.233 1.00 35.72 496 PHE A N 1
ATOM 3716 C CA . PHE A 1 505 ? 62.878 86.506 15.348 1.00 39.75 496 PHE A CA 1
ATOM 3717 C C . PHE A 1 505 ? 63.609 86.607 14.021 1.00 41.24 496 PHE A C 1
ATOM 3718 O O . PHE A 1 505 ? 64.671 87.234 13.969 1.00 41.27 496 PHE A O 1
ATOM 3726 N N . LEU A 1 506 ? 63.093 86.010 12.952 1.00 39.52 497 LEU A N 1
ATOM 3727 C CA . LEU A 1 506 ? 63.807 86.046 11.682 1.00 45.34 497 LEU A CA 1
ATOM 3728 C C . LEU A 1 506 ? 63.128 86.872 10.603 1.00 45.15 497 LEU A C 1
ATOM 3729 O O . LEU A 1 506 ? 63.820 87.395 9.728 1.00 39.29 497 LEU A O 1
ATOM 3734 N N . SER A 1 507 ? 61.802 87.009 10.636 1.00 42.42 498 SER A N 1
ATOM 3735 C CA . SER A 1 507 ? 61.092 87.564 9.486 1.00 38.85 498 SER A CA 1
ATOM 3736 C C . SER A 1 507 ? 60.863 89.061 9.578 1.00 53.82 498 SER A C 1
ATOM 3737 O O . SER A 1 507 ? 60.724 89.719 8.539 1.00 60.95 498 SER A O 1
ATOM 3740 N N . LYS A 1 508 ? 60.808 89.614 10.782 1.00 57.42 499 LYS A N 1
ATOM 3741 C CA . LYS A 1 508 ? 60.600 91.045 10.936 1.00 71.45 499 LYS A CA 1
ATOM 3742 C C . LYS A 1 508 ? 61.816 91.807 10.403 1.00 78.60 499 LYS A C 1
ATOM 3743 O O . LYS A 1 508 ? 61.720 92.545 9.421 1.00 82.24 499 LYS A O 1
#